Protein AF-A0A432HET8-F1 (afdb_monomer)

Radius of gyration: 24.78 Å; Cα contacts (8 Å, |Δi|>4): 880; chains: 1; bounding box: 60×50×88 Å

Sequence (506 aa):
MDSTLPLISTPVETVWIDPEVADHPLAIAVRKRFPPGKIRLGIPPAPIGNTLSETIHSLKRRLFVTRHRGHLVKPCPGSRGRICCGYWVINAMVHCPMDCHYCILQTYLSVPALTLYVNEDQIREEIMERLASRPDHIFRFGTGELTDSLVHNAITGFSGRMVPFFAETKNGILELKTKTAAIAPLKGLDPKGHTVISWSINPPALIRAVEPGTASLEQRLRAARDCQDMGYWIGLHFDPVIWFEGWEKAYFQVVERLSQTLDPTRILWISVAGLRYTPPQKDLIRGRFPDTPLFLGEFFRDADGKFRYLQTMRISMYQKLLRWLREWSSDLFIYYCMENRRVWEKTFPNPPGPTHRETRVNWTRNSMKTSGDTSGAGNKGTFRRTVTRWDMGLLIFLAFLTVGSLYSFRLLRPGANDVWISVNGRTLGFYSLKEEKTIRVKGPIGTTVIRIHNGQAAITEAPCAHKFCQKMGPIPAHGNVMICIPNRIVVEIKNRKGRETDAITR

Foldseek 3Di:
DDPPPPFQPAEAQAEEEEPVCCVPPQNVLLCVVDDPVRYDYHADDQQDDPALQSQLLSQLNYEYEEADQADQWAFDLFFPQFQAPREIAGPQWADESWFFLLDQSSQFDLGSHTYGHSVVVRSLVVVVVVCVVCVPAAYEYEHPPGYQQQSCCVSRVVCVPVQVSQLPRNRAAYEGEHQALNCVSVPPGDNVARYEYEYEDFFQVLCVQGTGSGDGNVSVLVSQLVVVVVVHAYEYEPVAQADDVPSLVRVLVRLVVNLVRDDLLRHLAYEYEHRKAAPVSVVSSCSNPVPHPRPVADWDQDPSRIIGHDLVVLLVVLLSNVVSNVVSPVPHHYYYGSDHPVSQVSRDVDGDDSDRVSSVCSSCVSSCVVPDDDDDDDDDDDDDDDQDPVNVVVVVVVVVVVVVVVVVVVVDDDQWFWKFKDESSHTPDIHTLVDFDWDWDAFPQGIWIWTRDPQWIAGCDDNDPPCSSRVSDTDHQGAGWRDPPVRRMIIGTGGPPPDPPPDDDD

pLDDT: mean 80.78, std 19.63, range [23.61, 98.75]

Solvent-accessible surface area (backbone atoms only — not comparable to full-atom values): 28592 Å² total; per-residue (Å²): 141,80,95,75,75,68,69,62,74,43,64,75,62,36,38,24,31,24,71,93,37,52,86,36,71,65,45,44,54,42,54,72,75,47,62,72,92,32,57,42,82,37,78,75,61,78,52,79,46,99,43,74,49,48,20,54,54,54,16,36,24,25,38,34,40,37,74,70,74,64,87,42,61,42,71,57,79,75,44,74,86,34,50,68,90,70,46,28,32,39,57,52,39,34,53,59,56,51,59,40,58,80,49,64,64,78,72,72,59,87,70,53,32,28,32,40,41,68,54,57,67,59,42,53,51,52,48,50,56,56,46,65,75,40,69,93,46,79,44,46,34,27,30,50,83,50,21,48,44,41,80,53,27,90,68,68,46,51,59,67,54,48,39,55,56,27,38,74,42,94,36,42,32,40,36,42,30,28,52,47,53,54,54,70,75,56,65,92,55,66,28,79,75,19,34,28,48,25,38,58,51,64,36,63,71,54,40,69,71,41,32,44,48,50,46,52,54,69,46,37,51,51,43,50,37,54,36,47,76,58,57,32,33,31,31,42,26,30,66,53,43,71,73,56,94,66,38,66,64,43,50,49,53,46,51,54,51,46,59,77,64,45,65,67,93,48,40,69,35,34,39,40,23,65,47,64,44,44,70,73,47,54,58,51,34,45,74,60,39,75,86,54,71,86,72,78,54,67,68,44,75,43,98,68,63,33,32,27,56,47,67,69,58,50,32,54,54,49,39,51,52,50,47,57,50,37,72,70,37,77,82,59,45,71,47,59,56,64,35,45,64,69,51,44,56,73,47,31,98,74,52,79,68,96,56,84,56,65,67,50,53,57,50,53,61,55,60,39,72,77,51,86,82,86,87,86,89,82,89,82,86,86,84,86,79,85,82,49,80,64,54,54,53,51,50,52,52,50,48,50,51,49,51,50,47,52,51,52,56,63,75,64,68,80,89,51,37,26,39,36,34,24,46,80,62,43,77,74,49,74,42,57,28,88,45,76,44,79,45,81,43,78,34,91,65,40,57,29,33,36,39,26,49,95,46,20,42,24,37,77,43,54,59,56,92,80,42,58,42,38,76,68,44,66,41,56,64,65,75,40,68,48,58,37,71,86,34,39,33,39,39,34,32,42,61,67,88,81,76,87,87,84,73,87,74,133

Secondary structure (DSSP, 8-state):
-----TT-SS---EEEE-GGGTTSHHHHHHHHTS-GGGEEESPPP----SSHHHHHHHHHTEEEEE---S-SEEE----TTSB----EEE-SEE--SS--TT-THHHH---SSEEEE--HHHHHHHHHHHHHT-TTSPEEEESTTTS-TTTTHHHH-HHHHHHHHHHT-SSEEEEEEESS---GGGTT---TT-EEEEEE---HHHHHHH-TTS--HHHHHHHHHHHHHTT-EEEEEEEEE---TTHHHHHHHHHHHHHHHS-GGGEEEEEEEE-EE-HHHHHHHHHH-TT-GGGSS-EEE-TTS-EEE-HHHHHHHHHHHHHHHHHH-TT--EEETTB-HHHHHHH-SS---SSSHHHHHHHHHHHGGGS-------------PPPPHHHHHHHHHHHHHHHHHHHHHHHT----EEEEEEETTEEEEEEETTS-EEEEEEETTEEEEEEEETTEEEEEE-SSTT-HHHHT-PEESSS-EEEETTTTEEEEEEESTTSSS-----

Structure (mmCIF, N/CA/C/O backbone):
data_AF-A0A432HET8-F1
#
_entry.id   AF-A0A432HET8-F1
#
loop_
_atom_site.group_PDB
_atom_site.id
_atom_site.type_symbol
_atom_site.label_atom_id
_atom_site.label_alt_id
_atom_site.label_comp_id
_atom_site.label_asym_id
_atom_site.label_entity_id
_atom_site.label_seq_id
_atom_site.pdbx_PDB_ins_code
_atom_site.Cartn_x
_atom_site.Cartn_y
_atom_site.Cartn_z
_atom_site.occupancy
_atom_site.B_iso_or_equiv
_atom_site.auth_seq_id
_atom_site.auth_comp_id
_atom_site.auth_asym_id
_atom_site.auth_atom_id
_atom_site.pdbx_PDB_model_num
ATOM 1 N N . MET A 1 1 ? -7.876 -8.637 -28.985 1.00 31.28 1 MET A N 1
ATOM 2 C CA . MET A 1 1 ? -8.224 -7.366 -28.322 1.00 31.28 1 MET A CA 1
ATOM 3 C C . MET A 1 1 ? -9.347 -7.684 -27.361 1.00 31.28 1 MET A C 1
ATOM 5 O O . MET A 1 1 ? -10.427 -7.991 -27.831 1.00 31.28 1 MET A O 1
ATOM 9 N N . ASP A 1 2 ? -9.073 -7.698 -26.061 1.00 23.61 2 ASP A N 1
ATOM 10 C CA . ASP A 1 2 ? -10.119 -7.713 -25.038 1.00 23.61 2 ASP A CA 1
ATOM 11 C C . ASP A 1 2 ? -9.772 -6.589 -24.057 1.00 23.61 2 ASP A C 1
ATOM 13 O O . ASP A 1 2 ? -8.712 -6.580 -23.426 1.00 23.61 2 ASP A O 1
ATOM 17 N N . SER A 1 3 ? -10.585 -5.539 -24.089 1.00 27.33 3 SER A N 1
ATOM 18 C CA . SER A 1 3 ? -10.377 -4.225 -23.476 1.00 27.33 3 SER A CA 1
ATOM 19 C C . SER A 1 3 ? -10.792 -4.196 -22.001 1.00 27.33 3 SER A C 1
ATOM 21 O O . SER A 1 3 ? -11.304 -3.195 -21.507 1.00 27.33 3 SER A O 1
ATOM 23 N N . THR A 1 4 ? -10.578 -5.295 -21.284 1.00 32.62 4 THR A N 1
ATOM 24 C CA . THR A 1 4 ? -11.134 -5.551 -19.948 1.00 32.62 4 THR A CA 1
ATOM 25 C C . THR A 1 4 ? -10.057 -5.649 -18.864 1.00 32.62 4 THR A C 1
ATOM 27 O O . THR A 1 4 ? -10.196 -6.402 -17.908 1.00 32.62 4 THR A O 1
ATOM 30 N N . LEU A 1 5 ? -8.989 -4.845 -18.954 1.00 39.28 5 LEU A N 1
ATOM 31 C CA . LEU A 1 5 ? -8.204 -4.468 -17.770 1.00 39.28 5 LEU A CA 1
ATOM 32 C C . LEU A 1 5 ? -8.953 -3.320 -17.081 1.00 39.28 5 LEU A C 1
ATOM 34 O O . LEU A 1 5 ? -8.808 -2.171 -17.509 1.00 39.28 5 LEU A O 1
ATOM 38 N N . PRO A 1 6 ? -9.781 -3.570 -16.052 1.00 38.00 6 PRO A N 1
ATOM 39 C CA . PRO A 1 6 ? -10.518 -2.494 -15.432 1.00 38.00 6 PRO A CA 1
ATOM 40 C C . PRO A 1 6 ? -9.523 -1.677 -14.598 1.00 38.00 6 PRO A C 1
ATOM 42 O O . PRO A 1 6 ? -8.835 -2.214 -13.732 1.00 38.00 6 PRO A O 1
ATOM 45 N N . LEU A 1 7 ? -9.495 -0.362 -14.829 1.00 47.12 7 LEU A N 1
ATOM 46 C CA . LEU A 1 7 ? -9.040 0.647 -13.860 1.00 47.12 7 LEU A CA 1
ATOM 47 C C . LEU A 1 7 ? -7.524 0.840 -13.661 1.00 47.12 7 LEU A C 1
ATOM 49 O O . LEU A 1 7 ? -7.120 1.320 -12.603 1.00 47.12 7 LEU A O 1
ATOM 53 N N . ILE A 1 8 ? -6.675 0.569 -14.656 1.00 50.44 8 ILE A N 1
ATOM 54 C CA . ILE A 1 8 ? -5.343 1.201 -14.686 1.00 50.44 8 ILE A CA 1
ATOM 55 C C . ILE A 1 8 ? -5.431 2.402 -15.627 1.00 50.44 8 ILE A C 1
ATOM 57 O O . ILE A 1 8 ? -5.470 2.234 -16.841 1.00 50.44 8 ILE A O 1
ATOM 61 N N . SER A 1 9 ? -5.457 3.622 -15.083 1.00 51.59 9 SER A N 1
ATOM 62 C CA . SER A 1 9 ? -5.524 4.857 -15.889 1.00 51.59 9 SER A CA 1
ATOM 63 C C . SER A 1 9 ? -4.320 5.064 -16.812 1.00 51.59 9 SER A C 1
ATOM 65 O O . SER A 1 9 ? -4.369 5.882 -17.726 1.00 51.59 9 SER A O 1
ATOM 67 N N . THR A 1 10 ? -3.227 4.348 -16.551 1.00 63.56 10 THR A N 1
ATOM 68 C CA . THR A 1 10 ? -1.943 4.522 -17.225 1.00 63.56 10 THR A CA 1
ATOM 69 C C . THR A 1 10 ? -1.460 3.163 -17.742 1.00 63.56 10 THR A C 1
ATOM 71 O O . THR A 1 10 ? -0.850 2.405 -16.982 1.00 63.56 10 THR A O 1
ATOM 74 N N . PRO A 1 11 ? -1.761 2.798 -19.002 1.00 76.44 11 PRO A N 1
ATOM 75 C CA . PRO A 1 11 ? -1.350 1.513 -19.551 1.00 76.44 11 PRO A CA 1
ATOM 76 C C . PRO A 1 11 ? 0.174 1.437 -19.685 1.00 76.44 11 PRO A C 1
ATOM 78 O O . PRO A 1 11 ? 0.847 2.433 -19.947 1.00 76.44 11 PRO A O 1
ATOM 81 N N . VAL A 1 12 ? 0.719 0.228 -19.551 1.00 87.38 12 VAL A N 1
ATOM 82 C CA . VAL A 1 12 ? 2.134 -0.027 -19.843 1.00 87.38 12 VAL A CA 1
ATOM 83 C C . VAL A 1 12 ? 2.350 0.035 -21.362 1.00 87.38 12 VAL A C 1
ATOM 85 O O . VAL A 1 12 ? 1.732 -0.695 -22.150 1.00 87.38 12 VAL A O 1
ATOM 88 N N . GLU A 1 13 ? 3.236 0.930 -21.784 1.00 89.12 13 GLU A N 1
ATOM 89 C CA . GLU A 1 13 ? 3.574 1.185 -23.186 1.00 89.12 13 GLU A CA 1
ATOM 90 C C . GLU A 1 13 ? 4.824 0.434 -23.619 1.00 89.12 13 GLU A C 1
ATOM 92 O O . GLU A 1 13 ? 4.882 -0.060 -24.742 1.00 89.12 13 GLU A O 1
ATOM 97 N N . THR A 1 14 ? 5.804 0.321 -22.726 1.00 91.81 14 THR A N 1
ATOM 98 C CA . THR A 1 14 ? 7.059 -0.389 -22.983 1.00 91.81 14 THR A CA 1
ATOM 99 C C . THR A 1 14 ? 7.408 -1.311 -21.828 1.00 91.81 14 THR A C 1
ATOM 101 O O . THR A 1 14 ? 7.309 -0.935 -20.659 1.00 91.81 14 THR A O 1
ATOM 104 N N . VAL A 1 15 ? 7.851 -2.517 -22.168 1.00 94.31 15 VAL A N 1
ATOM 105 C CA . VAL A 1 15 ? 8.330 -3.523 -21.221 1.00 94.31 15 VAL A CA 1
ATOM 106 C C . VAL A 1 15 ? 9.805 -3.765 -21.486 1.00 94.31 15 VAL A C 1
ATOM 108 O O . VAL A 1 15 ? 10.179 -4.256 -22.547 1.00 94.31 15 VAL A O 1
ATOM 111 N N . TRP A 1 16 ? 10.628 -3.428 -20.509 1.00 94.69 16 TRP A N 1
ATOM 112 C CA . TRP A 1 16 ? 12.050 -3.706 -20.471 1.00 94.69 16 TRP A CA 1
ATOM 113 C C . TRP A 1 16 ? 12.280 -5.008 -19.715 1.00 94.69 16 TRP A C 1
ATOM 115 O O . TRP A 1 16 ? 11.766 -5.183 -18.610 1.00 94.69 16 TRP A O 1
ATOM 125 N N . ILE A 1 17 ? 13.033 -5.926 -20.306 1.00 96.31 17 ILE A N 1
ATOM 126 C CA . ILE A 1 17 ? 13.409 -7.192 -19.680 1.00 96.31 17 ILE A CA 1
ATOM 127 C C . ILE A 1 17 ? 14.925 -7.196 -19.528 1.00 96.31 17 ILE A C 1
ATOM 129 O O . ILE A 1 17 ? 15.656 -7.089 -20.516 1.00 96.31 17 ILE A O 1
ATOM 133 N N . ASP A 1 18 ? 15.384 -7.312 -18.285 1.00 95.25 18 ASP A N 1
ATOM 134 C CA . ASP A 1 18 ? 16.795 -7.482 -17.967 1.00 95.25 18 ASP A CA 1
ATOM 135 C C . ASP A 1 18 ? 17.315 -8.778 -18.619 1.00 95.25 18 ASP A C 1
ATOM 137 O O . ASP A 1 18 ? 16.725 -9.842 -18.394 1.00 95.25 18 ASP A O 1
ATOM 141 N N . PRO A 1 19 ? 18.395 -8.723 -19.422 1.00 93.50 19 PRO A N 1
ATOM 142 C CA . PRO A 1 19 ? 18.968 -9.910 -20.047 1.00 93.50 19 PRO A CA 1
ATOM 143 C C . PRO A 1 19 ? 19.279 -11.039 -19.054 1.00 93.50 19 PRO A C 1
ATOM 145 O O . PRO A 1 19 ? 19.130 -12.201 -19.412 1.00 93.50 19 PRO A O 1
ATOM 148 N N . GLU A 1 20 ? 19.627 -10.725 -17.797 1.00 94.75 20 GLU A N 1
ATOM 149 C CA . GLU A 1 20 ? 19.912 -11.737 -16.763 1.00 94.75 20 GLU A CA 1
ATOM 150 C C . GLU A 1 20 ? 18.690 -12.589 -16.377 1.00 94.75 20 GLU A C 1
ATOM 152 O O . GLU A 1 20 ? 18.841 -13.643 -15.759 1.00 94.75 20 GLU A O 1
ATOM 157 N N . VAL A 1 21 ? 17.473 -12.135 -16.692 1.00 96.19 21 VAL A N 1
ATOM 158 C CA . VAL A 1 21 ? 16.226 -12.836 -16.347 1.00 96.19 21 VAL A CA 1
ATOM 159 C C . VAL A 1 21 ? 15.366 -13.143 -17.566 1.00 96.19 21 VAL A C 1
ATOM 161 O O . VAL A 1 21 ? 14.221 -13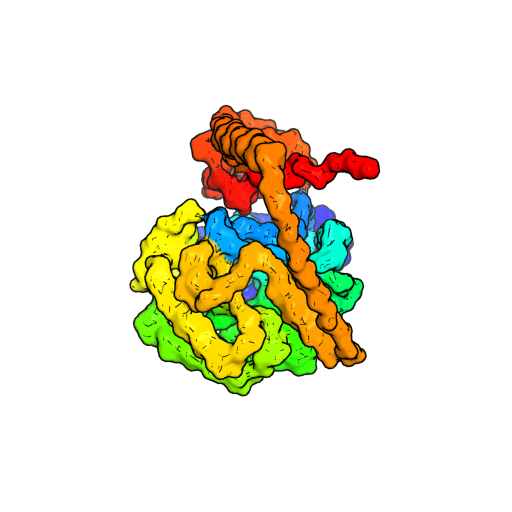.553 -17.393 1.00 96.19 21 VAL A O 1
ATOM 164 N N . ALA A 1 22 ? 15.881 -12.960 -18.785 1.00 94.75 22 ALA A N 1
ATOM 165 C CA . ALA A 1 22 ? 15.103 -13.110 -20.015 1.00 94.75 22 ALA A CA 1
ATOM 166 C C . ALA A 1 22 ? 14.447 -14.497 -20.150 1.00 94.75 22 ALA A C 1
ATOM 168 O O . ALA A 1 22 ? 13.299 -14.589 -20.592 1.00 94.75 22 ALA A O 1
ATOM 169 N N . ASP A 1 23 ? 15.140 -15.539 -19.686 1.00 95.69 23 ASP A N 1
ATOM 170 C CA . ASP A 1 23 ? 14.670 -16.929 -19.708 1.00 95.69 23 ASP A CA 1
ATOM 171 C C . ASP A 1 23 ? 13.918 -17.340 -18.432 1.00 95.69 23 ASP A C 1
ATOM 173 O O . ASP A 1 23 ? 13.452 -18.472 -18.304 1.00 95.69 23 ASP A O 1
ATOM 177 N N . HIS A 1 24 ? 13.756 -16.429 -17.467 1.00 96.06 24 HIS A N 1
ATOM 178 C CA . HIS A 1 24 ? 13.015 -16.723 -16.247 1.00 96.06 24 HIS A CA 1
ATOM 179 C C . HIS A 1 24 ? 11.525 -16.957 -16.563 1.00 96.06 24 HIS A C 1
ATOM 181 O O . HIS A 1 24 ? 10.930 -16.147 -17.284 1.00 96.06 24 HIS A O 1
ATOM 187 N N . PRO A 1 25 ? 10.855 -17.965 -15.965 1.00 93.00 25 PRO A N 1
ATOM 188 C CA . PRO A 1 25 ? 9.451 -18.273 -16.259 1.00 93.00 25 PRO A CA 1
ATOM 189 C C . PRO A 1 25 ? 8.511 -17.067 -16.135 1.00 93.00 25 PRO A C 1
ATOM 191 O O . PRO A 1 25 ? 7.674 -16.829 -17.008 1.00 93.00 25 PRO A O 1
ATOM 194 N N . LEU A 1 26 ? 8.688 -16.249 -15.089 1.00 91.25 26 LEU A N 1
ATOM 195 C CA . LEU A 1 26 ? 7.909 -15.019 -14.913 1.00 91.25 26 LEU A CA 1
ATOM 196 C C . LEU A 1 26 ? 8.176 -13.982 -16.018 1.00 91.25 26 LEU A C 1
ATOM 198 O O . LEU A 1 26 ? 7.231 -13.362 -16.501 1.00 91.25 26 LEU A O 1
ATOM 202 N N . ALA A 1 27 ? 9.427 -13.810 -16.455 1.00 94.56 27 ALA A N 1
ATOM 203 C CA . ALA A 1 27 ? 9.762 -12.879 -17.531 1.00 94.56 27 ALA A CA 1
ATOM 204 C C . ALA A 1 27 ? 9.174 -13.342 -18.871 1.00 94.56 27 ALA A C 1
ATOM 206 O O . ALA A 1 27 ? 8.583 -12.540 -19.593 1.00 94.56 27 ALA A O 1
ATOM 207 N N . ILE A 1 28 ? 9.233 -14.647 -19.157 1.00 93.69 28 ILE A N 1
ATOM 208 C CA . ILE A 1 28 ? 8.591 -15.258 -20.327 1.00 93.69 28 ILE A CA 1
ATOM 209 C C . ILE A 1 28 ? 7.071 -15.047 -20.279 1.00 93.69 28 ILE A C 1
ATOM 211 O O . ILE A 1 28 ? 6.471 -14.660 -21.284 1.00 93.69 28 ILE A O 1
ATOM 215 N N . ALA A 1 29 ? 6.440 -15.271 -19.123 1.00 90.88 29 ALA A N 1
ATOM 216 C CA . ALA A 1 29 ? 5.004 -15.075 -18.946 1.00 90.88 29 ALA A CA 1
ATOM 217 C C . ALA A 1 29 ? 4.596 -13.610 -19.160 1.00 90.88 29 ALA A C 1
ATOM 219 O O . ALA A 1 29 ? 3.615 -13.343 -19.850 1.00 90.88 29 ALA A O 1
ATOM 220 N N . VAL A 1 30 ? 5.369 -12.656 -18.629 1.00 90.44 30 VAL A N 1
ATOM 221 C CA . VAL A 1 30 ? 5.151 -11.224 -18.874 1.00 90.44 30 VAL A CA 1
ATOM 222 C C . VAL A 1 30 ? 5.333 -10.901 -20.356 1.00 90.44 30 VAL A C 1
ATOM 224 O O . VAL A 1 30 ? 4.453 -10.274 -20.935 1.00 90.44 30 VAL A O 1
ATOM 227 N N . ARG A 1 31 ? 6.398 -11.384 -21.008 1.00 91.62 31 ARG A N 1
ATOM 228 C CA . ARG A 1 31 ? 6.647 -11.165 -22.443 1.00 91.62 31 ARG A CA 1
ATOM 229 C C . ARG A 1 31 ? 5.465 -11.602 -23.310 1.00 91.62 31 ARG A C 1
ATOM 231 O O . ARG A 1 31 ? 5.094 -10.880 -24.225 1.00 91.62 31 ARG A O 1
ATOM 238 N N . LYS A 1 32 ? 4.843 -12.744 -22.998 1.00 90.88 32 LYS A N 1
ATOM 239 C CA . LYS A 1 32 ? 3.671 -13.269 -23.726 1.00 90.88 32 LYS A CA 1
ATOM 240 C C . LYS A 1 32 ? 2.408 -12.407 -23.576 1.00 90.88 32 LYS A C 1
ATOM 242 O O . LYS A 1 32 ? 1.519 -12.508 -24.413 1.00 90.88 32 LYS A O 1
ATOM 247 N N . ARG A 1 33 ? 2.312 -11.566 -22.537 1.00 89.00 33 ARG A N 1
ATOM 248 C CA . ARG A 1 33 ? 1.153 -10.685 -22.288 1.00 89.00 33 ARG A CA 1
ATOM 249 C C . ARG A 1 33 ? 1.195 -9.371 -23.066 1.00 89.00 33 ARG A C 1
ATOM 251 O O . ARG A 1 33 ? 0.197 -8.656 -23.087 1.00 89.00 33 ARG A O 1
ATOM 258 N N . PHE A 1 34 ? 2.325 -9.032 -23.684 1.00 89.94 34 PHE A N 1
ATOM 259 C CA . PHE A 1 34 ? 2.493 -7.776 -24.408 1.00 89.94 34 PHE A CA 1
ATOM 260 C C . PHE A 1 34 ? 2.832 -8.025 -25.884 1.00 89.94 34 PHE A C 1
ATOM 262 O O . PHE A 1 34 ? 3.546 -8.977 -26.197 1.00 89.94 34 PHE A O 1
ATOM 269 N N . PRO A 1 35 ? 2.368 -7.159 -26.807 1.00 91.06 35 PRO A N 1
ATOM 270 C CA . PRO A 1 35 ? 2.774 -7.216 -28.207 1.00 91.06 35 PRO A CA 1
ATOM 271 C C . PRO A 1 35 ? 4.304 -7.164 -28.356 1.00 91.06 35 PRO A C 1
ATOM 273 O O . PRO A 1 35 ? 4.932 -6.355 -27.662 1.00 91.06 35 PRO A O 1
ATOM 276 N N . PRO A 1 36 ? 4.910 -7.917 -29.297 1.00 90.12 36 PRO A N 1
ATOM 277 C CA . PRO A 1 36 ? 6.361 -7.916 -29.508 1.00 90.12 36 PRO A CA 1
ATOM 278 C C . PRO A 1 36 ? 6.958 -6.510 -29.673 1.00 90.12 36 PRO A C 1
ATOM 280 O O . PRO A 1 36 ? 7.996 -6.206 -29.091 1.00 90.12 36 PRO A O 1
ATOM 283 N N . GLY A 1 37 ? 6.249 -5.605 -30.361 1.00 92.19 37 GLY A N 1
ATOM 284 C CA . GLY A 1 37 ? 6.673 -4.213 -30.564 1.00 92.19 37 GLY A CA 1
ATOM 285 C C . GLY A 1 37 ? 6.801 -3.369 -29.287 1.00 92.19 37 GLY A C 1
ATOM 286 O O . GLY A 1 37 ? 7.457 -2.326 -29.317 1.00 92.19 37 GLY A O 1
ATOM 287 N N . LYS A 1 38 ? 6.238 -3.810 -28.153 1.00 93.69 38 LYS A N 1
ATOM 288 C CA . LYS A 1 38 ? 6.367 -3.150 -26.840 1.00 93.69 38 LYS A CA 1
ATOM 289 C C . LYS A 1 38 ? 7.518 -3.695 -25.990 1.00 93.69 38 LYS A C 1
ATOM 291 O O . LYS A 1 38 ? 7.837 -3.098 -24.963 1.00 93.69 38 LYS A O 1
ATOM 296 N N . ILE A 1 39 ? 8.137 -4.805 -26.387 1.00 95.44 39 ILE A N 1
ATOM 297 C CA . ILE A 1 39 ? 9.211 -5.450 -25.626 1.00 95.44 39 ILE A CA 1
ATOM 298 C C . ILE A 1 39 ? 10.564 -4.844 -26.008 1.00 95.44 39 ILE A C 1
ATOM 300 O O . ILE A 1 39 ? 10.847 -4.597 -27.182 1.00 95.44 39 ILE A O 1
ATOM 304 N N . ARG A 1 40 ? 11.412 -4.596 -25.014 1.00 95.56 40 ARG A N 1
ATOM 305 C CA . ARG A 1 40 ? 12.810 -4.181 -25.157 1.00 95.56 40 ARG A CA 1
ATOM 306 C C . ARG A 1 40 ? 13.666 -5.057 -24.246 1.00 95.56 40 ARG A C 1
ATOM 308 O O . ARG A 1 40 ? 13.308 -5.277 -23.092 1.00 95.56 40 ARG A O 1
ATOM 315 N N . LEU A 1 41 ? 14.787 -5.558 -24.753 1.00 95.06 41 LEU A N 1
ATOM 316 C CA . LEU A 1 41 ? 15.801 -6.216 -23.927 1.00 95.06 41 LEU A CA 1
ATOM 317 C C . LEU A 1 41 ? 16.796 -5.165 -23.437 1.00 95.06 41 LEU A C 1
ATOM 319 O O . LEU A 1 41 ? 17.246 -4.330 -24.219 1.00 95.06 41 LEU A O 1
ATOM 323 N N . GLY A 1 42 ? 17.125 -5.200 -22.148 1.00 90.19 42 GLY A N 1
ATOM 324 C CA . GLY A 1 42 ? 18.048 -4.260 -21.517 1.00 90.19 42 GLY A CA 1
ATOM 325 C C . GLY A 1 42 ? 17.454 -3.539 -20.310 1.00 90.19 42 GLY A C 1
ATOM 326 O O . GLY A 1 42 ? 16.385 -3.877 -19.802 1.00 90.19 42 GLY A O 1
ATOM 327 N N . ILE A 1 43 ? 18.176 -2.519 -19.851 1.00 85.56 43 ILE A N 1
ATOM 328 C CA . ILE A 1 43 ? 17.789 -1.680 -18.714 1.00 85.56 43 ILE A CA 1
ATOM 329 C C . ILE A 1 43 ? 17.041 -0.451 -19.251 1.00 85.56 43 ILE A C 1
ATOM 331 O O . ILE A 1 43 ? 17.534 0.172 -20.196 1.00 85.56 43 ILE A O 1
ATOM 335 N N . PRO A 1 44 ? 15.889 -0.065 -18.666 1.00 84.31 44 PRO A N 1
ATOM 336 C CA . PRO A 1 44 ? 15.163 1.123 -19.093 1.00 84.31 44 PRO A CA 1
ATOM 337 C C . PRO A 1 44 ? 16.055 2.367 -18.997 1.00 84.31 44 PRO A C 1
ATOM 339 O O . PRO A 1 44 ? 16.702 2.582 -17.965 1.00 84.31 44 PRO A O 1
ATOM 342 N N . PRO A 1 45 ? 16.075 3.218 -20.036 1.00 78.94 45 PRO A N 1
ATOM 343 C CA . PRO A 1 45 ? 16.798 4.471 -19.974 1.00 78.94 45 PRO A CA 1
ATOM 344 C C . PRO A 1 45 ? 16.154 5.391 -18.937 1.00 78.94 45 PRO A C 1
ATOM 346 O O . PRO A 1 45 ? 14.998 5.216 -18.531 1.00 78.94 45 PRO A O 1
ATOM 349 N N . ALA A 1 46 ? 16.905 6.425 -18.568 1.00 70.12 46 ALA A N 1
ATOM 350 C CA . ALA A 1 46 ? 16.388 7.566 -17.833 1.00 70.12 46 ALA A CA 1
ATOM 351 C C . ALA A 1 46 ? 15.018 8.019 -18.376 1.00 70.12 46 ALA A C 1
ATOM 353 O O . ALA A 1 46 ? 14.824 8.032 -19.599 1.00 70.12 46 ALA A O 1
ATOM 354 N N . PRO A 1 47 ? 14.056 8.407 -17.524 1.00 68.62 47 PRO A N 1
ATOM 355 C CA . PRO A 1 47 ? 12.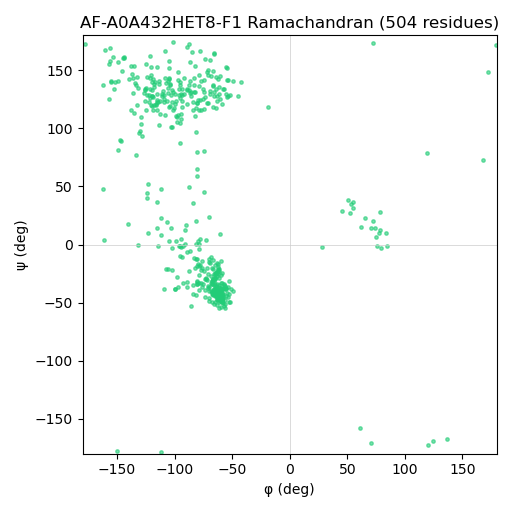898 9.117 -18.019 1.00 68.62 47 PRO A CA 1
ATOM 356 C C . PRO A 1 47 ? 13.385 10.503 -18.458 1.00 68.62 47 PRO A C 1
ATOM 358 O O . PRO A 1 47 ? 14.148 11.159 -17.747 1.00 68.62 47 PRO A O 1
ATOM 361 N N . ILE A 1 48 ? 12.988 10.911 -19.657 1.00 63.34 48 ILE A N 1
ATOM 362 C CA . ILE A 1 48 ? 13.277 12.232 -20.210 1.00 63.34 48 ILE A CA 1
ATOM 363 C C . ILE A 1 48 ? 11.923 12.922 -20.331 1.00 63.34 48 ILE A C 1
ATOM 365 O O . ILE A 1 48 ? 11.013 12.376 -20.955 1.00 63.34 48 ILE A O 1
ATOM 369 N N . GLY A 1 49 ? 11.787 14.074 -19.687 1.00 63.38 49 GLY A N 1
ATOM 370 C CA . GLY A 1 49 ? 10.642 14.966 -19.806 1.00 63.38 49 GLY A CA 1
ATOM 371 C C . GLY A 1 49 ? 11.126 16.405 -19.687 1.00 63.38 49 GLY A C 1
ATOM 372 O O . GLY A 1 49 ? 12.115 16.665 -18.999 1.00 63.38 49 GLY A O 1
ATOM 373 N N . ASN A 1 50 ? 10.440 17.328 -20.355 1.00 69.06 50 ASN A N 1
ATOM 374 C CA . ASN A 1 50 ? 10.724 18.760 -20.261 1.00 69.06 50 ASN A CA 1
ATOM 375 C C . ASN A 1 50 ? 10.313 19.303 -18.887 1.00 69.06 50 ASN A C 1
ATOM 377 O O . ASN A 1 50 ? 10.877 20.278 -18.398 1.00 69.06 50 ASN A O 1
ATOM 381 N N . THR A 1 51 ? 9.356 18.634 -18.238 1.00 74.50 51 THR A N 1
ATOM 382 C CA . THR A 1 51 ? 8.923 18.922 -16.869 1.00 74.50 51 THR A CA 1
ATOM 383 C C . THR A 1 51 ? 9.091 17.713 -15.942 1.00 74.50 51 THR A C 1
ATOM 385 O O . THR A 1 51 ? 9.201 16.555 -16.367 1.00 74.50 51 THR A O 1
ATOM 388 N N . LEU A 1 52 ? 9.070 17.970 -14.630 1.00 73.81 52 LEU A N 1
ATOM 389 C CA . LEU A 1 52 ? 9.065 16.920 -13.605 1.00 73.81 52 LEU A CA 1
ATOM 390 C C . LEU A 1 52 ? 7.838 16.002 -13.738 1.00 73.81 52 LEU A C 1
ATOM 392 O O . LEU A 1 52 ? 7.950 14.784 -13.587 1.00 73.81 52 LEU A O 1
ATOM 396 N N . SER A 1 53 ? 6.676 16.577 -14.062 1.00 78.88 53 SER A N 1
ATOM 397 C CA . SER A 1 53 ? 5.439 15.827 -14.293 1.00 78.88 53 SER A CA 1
ATOM 398 C C . SER A 1 53 ? 5.551 14.883 -15.481 1.00 78.88 53 SER A C 1
ATOM 400 O O . SER A 1 53 ? 5.233 13.705 -15.333 1.00 78.88 53 SER A O 1
ATOM 402 N N . GLU A 1 54 ? 6.064 15.354 -16.618 1.00 78.31 54 GLU A N 1
ATOM 403 C CA . GLU A 1 54 ? 6.294 14.514 -17.801 1.00 78.31 54 GLU A CA 1
ATOM 404 C C . GLU A 1 54 ? 7.275 13.377 -17.509 1.00 78.31 54 GLU A C 1
ATOM 406 O O . GLU A 1 54 ? 7.031 12.227 -17.875 1.00 78.31 54 GLU A O 1
ATOM 411 N N . THR A 1 55 ? 8.354 13.682 -16.785 1.00 79.38 55 THR A N 1
ATOM 412 C CA . THR A 1 55 ? 9.370 12.700 -16.388 1.00 79.38 55 THR A CA 1
ATOM 413 C C . THR A 1 55 ? 8.748 11.572 -15.556 1.00 79.38 55 THR A C 1
ATOM 415 O O . THR A 1 55 ? 8.938 10.390 -15.856 1.00 79.38 55 THR A O 1
ATOM 418 N N . ILE A 1 56 ? 7.957 11.916 -14.535 1.00 80.00 56 ILE A N 1
ATOM 419 C CA . ILE A 1 56 ? 7.303 10.930 -13.660 1.00 80.00 56 ILE A CA 1
ATOM 420 C C . ILE A 1 56 ? 6.189 10.176 -14.393 1.00 80.00 56 ILE A C 1
ATOM 422 O O . ILE A 1 56 ? 6.021 8.974 -14.189 1.00 80.00 56 ILE A O 1
ATOM 426 N N . HIS A 1 57 ? 5.442 10.842 -15.270 1.00 82.62 57 HIS A N 1
ATOM 427 C CA . HIS A 1 57 ? 4.399 10.197 -16.067 1.00 82.62 57 HIS A CA 1
ATOM 428 C C . HIS A 1 57 ? 4.977 9.166 -17.044 1.00 82.62 57 HIS A C 1
ATOM 430 O O . HIS A 1 57 ? 4.469 8.051 -17.152 1.00 82.62 57 HIS A O 1
ATOM 436 N N . SER A 1 58 ? 6.096 9.499 -17.694 1.00 82.75 58 SER A N 1
ATOM 437 C CA . SER A 1 58 ? 6.833 8.605 -18.595 1.00 82.75 58 SER A CA 1
ATOM 438 C C . SER A 1 58 ? 7.335 7.348 -17.877 1.00 82.75 58 SER A C 1
ATOM 440 O O . SER A 1 58 ? 7.199 6.236 -18.388 1.00 82.75 58 SER A O 1
ATOM 442 N N . LEU A 1 59 ? 7.842 7.498 -16.648 1.00 84.25 59 LEU A N 1
ATOM 443 C CA . LEU A 1 59 ? 8.259 6.387 -15.785 1.00 84.25 59 LEU A CA 1
ATOM 444 C C . LEU A 1 59 ? 7.111 5.404 -15.513 1.00 84.25 59 LEU A C 1
ATOM 446 O O . LEU A 1 59 ? 7.302 4.189 -15.571 1.00 84.25 59 LEU A O 1
ATOM 450 N N . LYS A 1 60 ? 5.905 5.921 -15.254 1.00 85.75 60 LYS A N 1
ATOM 451 C CA . LYS A 1 60 ? 4.713 5.119 -14.925 1.00 85.75 60 LYS A CA 1
ATOM 452 C C . LYS A 1 60 ? 4.161 4.304 -16.096 1.00 85.75 60 LYS A C 1
ATOM 454 O O . LYS A 1 60 ? 3.341 3.420 -15.873 1.00 85.75 60 LYS A O 1
ATOM 459 N N . ARG A 1 61 ? 4.613 4.574 -17.324 1.00 87.75 61 ARG A N 1
ATOM 460 C CA . ARG A 1 61 ? 4.236 3.849 -18.552 1.00 87.75 61 ARG A CA 1
ATOM 461 C C . ARG A 1 61 ? 5.234 2.756 -18.938 1.00 87.75 61 ARG A C 1
ATOM 463 O O . ARG A 1 61 ? 5.021 2.043 -19.918 1.00 87.75 61 ARG A O 1
ATOM 470 N N . ARG A 1 62 ? 6.314 2.599 -18.170 1.00 89.25 62 ARG A N 1
ATOM 471 C CA . ARG A 1 62 ? 7.378 1.620 -18.411 1.00 89.25 62 ARG A CA 1
ATOM 472 C C . ARG A 1 62 ? 7.329 0.539 -17.341 1.00 89.25 62 ARG A C 1
ATOM 474 O O . ARG A 1 62 ? 7.291 0.858 -16.156 1.00 89.25 62 ARG A O 1
ATOM 481 N N . LEU A 1 63 ? 7.377 -0.723 -17.754 1.00 92.31 63 LEU A N 1
ATOM 482 C CA . LEU A 1 63 ? 7.596 -1.866 -16.868 1.00 92.31 63 LEU A CA 1
ATOM 483 C C . LEU A 1 63 ? 9.022 -2.379 -17.059 1.00 92.31 63 LEU A C 1
ATOM 485 O O . LEU A 1 63 ? 9.455 -2.549 -18.190 1.00 92.31 63 LEU A O 1
ATOM 489 N N . PHE A 1 64 ? 9.732 -2.651 -15.975 1.00 93.50 64 PHE A N 1
ATOM 490 C CA . PHE A 1 64 ? 11.051 -3.257 -15.964 1.00 93.50 64 PHE A CA 1
ATOM 491 C C . PHE A 1 64 ? 11.009 -4.568 -15.189 1.00 93.50 64 PHE A C 1
ATOM 493 O O . PHE A 1 64 ? 10.679 -4.588 -14.007 1.00 93.50 64 PHE A O 1
ATOM 500 N N . VAL A 1 65 ? 11.326 -5.667 -15.863 1.00 95.12 65 VAL A N 1
ATOM 501 C CA . VAL A 1 65 ? 11.400 -7.003 -15.273 1.00 95.12 65 VAL A CA 1
ATOM 502 C C . VAL A 1 65 ? 12.864 -7.326 -15.017 1.00 95.12 65 VAL A C 1
ATOM 504 O O . VAL A 1 65 ? 13.656 -7.379 -15.955 1.00 95.12 65 VAL A O 1
ATOM 507 N N . THR A 1 66 ? 13.229 -7.525 -13.755 1.00 94.62 66 THR A N 1
ATOM 508 C CA . THR A 1 66 ? 14.623 -7.744 -13.340 1.00 94.62 66 THR A CA 1
ATOM 509 C C . THR A 1 66 ? 14.696 -8.626 -12.092 1.00 94.62 66 THR A C 1
ATOM 511 O O . THR A 1 66 ? 13.686 -9.115 -11.584 1.00 94.62 66 THR A O 1
ATOM 514 N N . ARG A 1 67 ? 15.907 -8.859 -11.591 1.00 92.00 67 ARG A N 1
ATOM 515 C CA . ARG A 1 67 ? 16.194 -9.589 -10.358 1.00 92.00 67 ARG A CA 1
ATOM 516 C C . ARG A 1 67 ? 16.541 -8.606 -9.243 1.00 92.00 67 ARG A C 1
ATOM 518 O O . ARG A 1 67 ? 17.437 -7.778 -9.396 1.00 92.00 67 ARG A O 1
ATOM 525 N N . HIS A 1 68 ? 15.885 -8.722 -8.090 1.00 89.88 68 HIS A N 1
ATOM 526 C CA . HIS A 1 68 ? 16.311 -7.978 -6.904 1.00 89.88 68 HIS A CA 1
ATOM 527 C C . HIS A 1 68 ? 17.576 -8.609 -6.320 1.00 89.88 68 HIS A C 1
ATOM 529 O O . HIS A 1 68 ? 17.709 -9.836 -6.286 1.00 89.88 68 HIS A O 1
ATOM 535 N N . ARG A 1 69 ? 18.499 -7.770 -5.839 1.00 81.62 69 ARG A N 1
ATOM 536 C CA . ARG A 1 69 ? 19.743 -8.196 -5.188 1.00 81.62 69 ARG A CA 1
ATOM 537 C C . ARG A 1 69 ? 19.693 -7.793 -3.714 1.00 81.62 69 ARG A C 1
ATOM 539 O O . ARG A 1 69 ? 19.878 -6.626 -3.385 1.00 81.62 69 ARG A O 1
ATOM 546 N N . GLY A 1 70 ? 19.418 -8.764 -2.844 1.00 86.25 70 GLY A N 1
ATOM 547 C CA . GLY A 1 70 ? 19.241 -8.587 -1.398 1.00 86.25 70 GLY A CA 1
ATOM 548 C C . GLY A 1 70 ? 17.854 -9.025 -0.925 1.00 86.25 70 GLY A C 1
ATOM 549 O O . GLY A 1 70 ? 17.077 -9.563 -1.715 1.00 86.25 70 GLY A O 1
ATOM 550 N N . HIS A 1 71 ? 17.54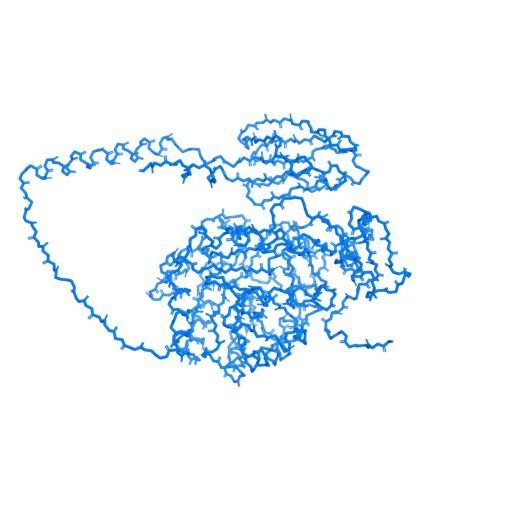7 -8.764 0.348 1.00 87.00 71 HIS A N 1
ATOM 551 C CA . HIS A 1 71 ? 16.279 -9.178 0.953 1.00 87.00 71 HIS A CA 1
ATOM 552 C C . HIS A 1 71 ? 15.073 -8.456 0.366 1.00 87.00 71 HIS A C 1
ATOM 554 O O . HIS A 1 71 ? 15.094 -7.231 0.198 1.00 87.00 71 HIS A O 1
ATOM 560 N N . LEU A 1 72 ? 14.018 -9.215 0.101 1.00 91.69 72 LEU A N 1
ATOM 561 C CA . LEU A 1 72 ? 12.750 -8.728 -0.433 1.00 91.69 72 LEU A CA 1
ATOM 562 C C . LEU A 1 72 ? 11.686 -8.613 0.654 1.00 91.69 72 LEU A C 1
ATOM 564 O O . LEU A 1 72 ? 10.748 -7.836 0.493 1.00 91.69 72 LEU A O 1
ATOM 568 N N . VAL A 1 73 ? 11.851 -9.337 1.758 1.00 94.94 73 VAL A N 1
ATOM 569 C CA . VAL A 1 73 ? 10.940 -9.350 2.897 1.00 94.94 73 VAL A CA 1
ATOM 570 C C . VAL A 1 73 ? 11.605 -8.630 4.064 1.00 94.94 73 VAL A C 1
ATOM 572 O O . VAL A 1 73 ? 12.610 -9.077 4.614 1.00 94.94 73 VAL A O 1
ATOM 575 N N . LYS A 1 74 ? 11.077 -7.460 4.430 1.00 91.62 74 LYS A N 1
ATOM 576 C CA . LYS A 1 74 ? 11.690 -6.579 5.439 1.00 91.62 74 LYS A CA 1
ATOM 577 C C . LYS A 1 74 ? 10.643 -6.035 6.412 1.00 91.62 74 LYS A C 1
ATOM 579 O O . LYS A 1 74 ? 9.485 -5.894 6.026 1.00 91.62 74 LYS A O 1
ATOM 584 N N . PRO A 1 75 ? 11.003 -5.687 7.659 1.00 88.62 75 PRO A N 1
ATOM 585 C CA . PRO A 1 75 ? 10.082 -4.957 8.521 1.00 88.62 75 PRO A CA 1
ATOM 586 C C . PRO A 1 75 ? 9.799 -3.575 7.921 1.00 88.62 75 PRO A C 1
ATOM 588 O O . PRO A 1 75 ? 10.702 -2.935 7.379 1.00 88.62 75 PRO A O 1
ATOM 591 N N . CYS A 1 76 ? 8.565 -3.092 8.062 1.00 86.56 76 CYS A N 1
ATOM 592 C CA . CYS A 1 76 ? 8.211 -1.731 7.677 1.00 86.56 76 CYS A CA 1
ATOM 593 C C . CYS A 1 76 ? 9.132 -0.731 8.404 1.00 86.56 76 CYS A C 1
ATOM 595 O O . CYS A 1 76 ? 9.253 -0.804 9.633 1.00 86.56 76 CYS A O 1
ATOM 597 N N . PRO A 1 77 ? 9.754 0.227 7.688 1.00 80.44 77 PRO A N 1
ATOM 598 C CA . PRO A 1 77 ? 10.725 1.162 8.253 1.00 80.44 77 PRO A CA 1
ATOM 599 C C . PRO A 1 77 ? 10.133 2.043 9.359 1.00 80.44 77 PRO A C 1
ATOM 601 O O . PRO A 1 77 ? 10.869 2.567 10.198 1.00 80.44 77 PRO A O 1
ATOM 604 N N . GLY A 1 78 ? 8.805 2.194 9.395 1.00 80.62 78 GLY A N 1
ATOM 605 C CA . GLY A 1 78 ? 8.128 2.953 10.435 1.00 80.62 78 GLY A CA 1
ATOM 606 C C . GLY A 1 78 ? 8.553 4.424 10.456 1.00 80.62 78 GLY A C 1
ATOM 607 O O . GLY A 1 78 ? 9.026 5.001 9.476 1.00 80.62 78 GLY A O 1
ATOM 608 N N . SER A 1 79 ? 8.360 5.052 11.609 1.00 78.75 79 SER A N 1
ATOM 609 C CA . SER A 1 79 ? 8.889 6.380 11.901 1.00 78.75 79 SER A CA 1
ATOM 610 C C . SER A 1 79 ? 9.498 6.351 13.298 1.00 78.75 79 SER A C 1
ATOM 612 O O . SER A 1 79 ? 8.936 5.754 14.219 1.00 78.75 79 SER A O 1
ATOM 614 N N . ARG A 1 80 ? 10.650 7.002 13.475 1.00 74.50 80 ARG A N 1
ATOM 615 C CA . ARG A 1 80 ? 11.362 7.025 14.758 1.00 74.50 80 ARG A CA 1
ATOM 616 C C . ARG A 1 80 ? 10.472 7.594 15.867 1.00 74.50 80 ARG A C 1
ATOM 618 O O . ARG A 1 80 ? 9.832 8.626 15.687 1.00 74.50 80 ARG A O 1
ATOM 625 N N . GLY A 1 81 ? 10.443 6.917 17.017 1.00 74.56 81 GLY A N 1
ATOM 626 C CA . GLY A 1 81 ? 9.646 7.339 18.175 1.00 74.56 81 GLY A CA 1
ATOM 627 C C . GLY A 1 81 ? 8.129 7.191 17.994 1.00 74.56 81 GLY A C 1
ATOM 628 O O . GLY A 1 81 ? 7.370 7.773 18.768 1.00 74.56 81 GLY A O 1
ATOM 629 N N . ARG A 1 82 ? 7.677 6.445 16.978 1.00 83.00 82 ARG A N 1
ATOM 630 C CA . ARG A 1 82 ? 6.258 6.147 16.741 1.00 83.00 82 ARG A CA 1
ATOM 631 C C . ARG A 1 82 ? 5.924 4.713 17.127 1.00 83.00 82 ARG A C 1
ATOM 633 O O . ARG A 1 82 ? 6.801 3.853 17.178 1.00 83.00 82 ARG A O 1
ATOM 640 N N . ILE A 1 83 ? 4.644 4.470 17.385 1.00 81.31 83 ILE A N 1
ATOM 641 C CA . ILE A 1 83 ? 4.120 3.124 17.617 1.00 81.31 83 ILE A CA 1
ATOM 642 C C . ILE A 1 83 ? 3.937 2.448 16.251 1.00 81.31 83 ILE A C 1
ATOM 644 O O . ILE A 1 83 ? 3.277 2.992 15.364 1.00 81.31 83 ILE A O 1
ATOM 648 N N . CYS A 1 84 ? 4.562 1.284 16.069 1.00 80.38 84 CYS A N 1
ATOM 649 C CA . CYS A 1 84 ? 4.516 0.517 14.824 1.00 80.38 84 CYS A CA 1
ATOM 650 C C . CYS A 1 84 ? 3.591 -0.695 14.964 1.00 80.38 84 CYS A C 1
ATOM 652 O O . CYS A 1 84 ? 3.576 -1.358 15.995 1.00 80.38 84 CYS A O 1
ATOM 654 N N . CYS A 1 85 ? 2.874 -1.023 13.888 1.00 80.69 85 CYS A N 1
ATOM 655 C CA . CYS A 1 85 ? 1.959 -2.169 13.831 1.00 80.69 85 CYS A CA 1
ATOM 656 C C . CYS A 1 85 ? 2.653 -3.516 13.552 1.00 80.69 85 CYS A C 1
ATOM 658 O O . CYS A 1 85 ? 1.978 -4.534 13.440 1.00 80.69 85 CYS A O 1
ATOM 660 N N . GLY A 1 86 ? 3.984 -3.530 13.401 1.00 82.62 86 GLY A N 1
ATOM 661 C CA . GLY A 1 86 ? 4.745 -4.755 13.136 1.00 82.62 86 GLY A CA 1
ATOM 662 C C . GLY A 1 86 ? 4.578 -5.330 11.726 1.00 82.62 86 GLY A C 1
ATOM 663 O O . GLY A 1 86 ? 4.832 -6.512 11.524 1.00 82.62 86 GLY A O 1
ATOM 664 N N . TYR A 1 87 ? 4.134 -4.507 10.773 1.00 89.88 87 TYR A N 1
ATOM 665 C CA . TYR A 1 87 ? 3.961 -4.879 9.369 1.00 89.88 87 TYR A CA 1
ATOM 666 C C . TYR A 1 87 ? 5.286 -5.286 8.716 1.00 89.88 87 TYR A C 1
ATOM 668 O O . TYR A 1 87 ? 6.292 -4.591 8.876 1.00 89.88 87 TYR A O 1
ATOM 676 N N . TRP A 1 88 ? 5.260 -6.374 7.954 1.00 94.00 88 TRP A N 1
ATOM 677 C CA . TRP A 1 88 ? 6.345 -6.815 7.086 1.00 94.00 88 TRP A CA 1
ATOM 678 C C . TRP A 1 88 ? 5.993 -6.545 5.633 1.00 94.00 88 TRP A C 1
ATOM 680 O O . TRP A 1 88 ? 4.855 -6.706 5.199 1.00 94.00 88 TRP A O 1
ATOM 690 N N . VAL A 1 89 ? 6.988 -6.119 4.879 1.00 93.69 89 VAL A N 1
ATOM 691 C CA . VAL A 1 89 ? 6.824 -5.632 3.521 1.00 93.69 89 VAL A CA 1
ATOM 692 C C . VAL A 1 89 ? 7.447 -6.633 2.577 1.00 93.69 89 VAL A C 1
ATOM 694 O O . VAL A 1 89 ? 8.602 -7.013 2.753 1.00 93.69 89 VAL A O 1
ATOM 697 N N . ILE A 1 90 ? 6.665 -7.041 1.583 1.00 95.12 90 ILE A N 1
ATOM 698 C CA . ILE A 1 90 ? 7.086 -7.876 0.468 1.00 95.12 90 ILE A CA 1
ATOM 699 C C . ILE A 1 90 ? 7.378 -6.951 -0.714 1.00 95.12 90 ILE A C 1
ATOM 701 O O . ILE A 1 90 ? 6.468 -6.392 -1.324 1.00 95.12 90 ILE A O 1
ATOM 705 N N . ASN A 1 91 ? 8.646 -6.812 -1.075 1.00 91.31 91 ASN A N 1
ATOM 706 C CA . ASN A 1 91 ? 9.089 -5.954 -2.169 1.00 91.31 91 ASN A CA 1
ATOM 707 C C . ASN A 1 91 ? 9.073 -6.687 -3.515 1.00 91.31 91 ASN A C 1
ATOM 709 O O . ASN A 1 91 ? 10.054 -6.644 -4.238 1.00 91.31 91 ASN A O 1
ATOM 713 N N . ALA A 1 92 ? 7.977 -7.365 -3.867 1.00 90.56 92 ALA A N 1
ATOM 714 C CA . ALA A 1 92 ? 7.848 -8.062 -5.156 1.00 90.56 92 ALA A CA 1
ATOM 715 C C . ALA A 1 92 ? 7.815 -7.101 -6.357 1.00 90.56 92 ALA A C 1
ATOM 717 O O . ALA A 1 92 ? 8.251 -7.439 -7.459 1.00 90.56 92 ALA A O 1
ATOM 718 N N . MET A 1 93 ? 7.294 -5.891 -6.140 1.00 89.06 93 MET A N 1
ATOM 719 C CA . MET A 1 93 ? 7.251 -4.833 -7.140 1.00 89.06 93 MET A CA 1
ATOM 720 C C . MET A 1 93 ? 7.473 -3.469 -6.500 1.00 89.06 93 MET A C 1
ATOM 722 O O . MET A 1 93 ? 7.274 -3.282 -5.298 1.00 89.06 93 MET A O 1
ATOM 726 N N . VAL A 1 94 ? 7.853 -2.511 -7.337 1.00 88.12 94 VAL A N 1
ATOM 727 C CA . VAL A 1 94 ? 8.171 -1.144 -6.939 1.00 88.12 94 VAL A CA 1
ATOM 728 C C . VAL A 1 94 ? 7.536 -0.162 -7.924 1.00 88.12 94 VAL A C 1
ATOM 730 O O . VAL A 1 94 ? 7.517 -0.413 -9.129 1.00 88.12 94 VAL A O 1
ATOM 733 N N . HIS A 1 95 ? 7.065 0.968 -7.391 1.00 87.00 95 HIS A N 1
ATOM 734 C CA . HIS A 1 95 ? 6.227 1.985 -8.032 1.00 87.00 95 HIS A CA 1
ATOM 735 C C . HIS A 1 95 ? 4.770 1.564 -8.268 1.00 87.00 95 HIS A C 1
ATOM 737 O O . HIS A 1 95 ? 4.338 0.450 -7.981 1.00 87.00 95 HIS A O 1
ATOM 743 N N . CYS A 1 96 ? 3.985 2.540 -8.725 1.00 88.56 96 CYS A N 1
ATOM 744 C CA . CYS A 1 96 ? 2.563 2.434 -8.988 1.00 88.56 96 CYS A CA 1
ATOM 745 C C . CYS A 1 96 ? 2.185 3.384 -10.149 1.00 88.56 96 CYS A C 1
ATOM 747 O O . CYS A 1 96 ? 2.720 4.499 -10.208 1.00 88.56 96 CYS A O 1
ATOM 749 N N . PRO A 1 97 ? 1.281 2.978 -11.063 1.00 88.12 97 PRO A N 1
ATOM 750 C CA . PRO A 1 97 ? 0.884 3.755 -12.236 1.00 88.12 97 PRO A CA 1
ATOM 751 C C . PRO A 1 97 ? -0.174 4.823 -11.923 1.00 88.12 97 PRO A C 1
ATOM 753 O O . PRO A 1 97 ? -0.422 5.694 -12.755 1.00 88.12 97 PRO A O 1
ATOM 756 N N . MET A 1 98 ? -0.788 4.765 -10.738 1.00 90.69 98 MET A N 1
ATOM 757 C CA . MET A 1 98 ? -1.737 5.768 -10.243 1.00 90.69 98 MET A CA 1
ATOM 758 C C . MET A 1 98 ? -0.999 7.045 -9.828 1.00 90.69 98 MET A C 1
ATOM 760 O O . MET A 1 98 ? 0.206 7.007 -9.553 1.00 90.69 98 MET A O 1
ATOM 764 N N . ASP A 1 99 ? -1.692 8.183 -9.752 1.00 89.75 99 ASP A N 1
ATOM 765 C CA . ASP A 1 99 ? -1.043 9.489 -9.591 1.00 89.75 99 ASP A CA 1
ATOM 766 C C . ASP A 1 99 ? -1.507 10.296 -8.375 1.00 89.75 99 ASP A C 1
ATOM 768 O O . ASP A 1 99 ? -1.618 11.515 -8.421 1.00 89.75 99 ASP A O 1
ATOM 772 N N . CYS A 1 100 ? -1.723 9.614 -7.244 1.00 93.94 100 CYS A N 1
ATOM 773 C CA . CYS A 1 100 ? -2.098 10.274 -5.994 1.00 93.94 100 CYS A CA 1
ATOM 774 C C . CYS A 1 100 ? -1.097 11.371 -5.604 1.00 93.94 100 CYS A C 1
ATOM 776 O O . CYS A 1 100 ? 0.095 11.092 -5.437 1.00 93.94 100 CYS A O 1
ATOM 778 N N . HIS A 1 101 ? -1.592 12.586 -5.360 1.00 94.31 101 HIS A N 1
ATOM 779 C CA . HIS A 1 101 ? -0.758 13.758 -5.091 1.00 94.31 101 HIS A CA 1
ATOM 780 C C . HIS A 1 101 ? 0.150 13.520 -3.877 1.00 94.31 101 HIS A C 1
ATOM 782 O O . HIS A 1 101 ? 1.351 13.747 -3.937 1.00 94.31 101 HIS A O 1
ATOM 788 N N . TYR A 1 102 ? -0.392 12.958 -2.794 1.00 93.62 102 TYR A N 1
ATOM 789 C CA . TYR A 1 102 ? 0.321 12.729 -1.532 1.00 93.62 102 TYR A CA 1
ATOM 790 C C . TYR A 1 102 ? 1.262 11.506 -1.538 1.00 93.62 102 TYR A C 1
ATOM 792 O O . TYR A 1 102 ? 1.809 11.142 -0.495 1.00 93.62 102 TYR A O 1
ATOM 800 N N . CYS A 1 103 ? 1.445 10.819 -2.671 1.00 91.69 103 CYS A N 1
ATOM 801 C CA . CYS A 1 103 ? 2.195 9.564 -2.710 1.00 91.69 103 CYS A CA 1
ATOM 802 C C . CYS A 1 103 ? 3.688 9.767 -2.391 1.00 91.69 103 CYS A C 1
ATOM 804 O O . CYS A 1 103 ? 4.402 10.437 -3.137 1.00 91.69 103 CYS A O 1
ATOM 806 N N . ILE A 1 104 ? 4.172 9.140 -1.312 1.00 86.38 104 ILE A N 1
ATOM 807 C CA . ILE A 1 104 ? 5.576 9.213 -0.861 1.00 86.38 104 ILE A CA 1
ATOM 808 C C . ILE A 1 104 ? 6.562 8.574 -1.851 1.00 86.38 104 ILE A C 1
ATOM 810 O O . ILE A 1 104 ? 7.726 8.975 -1.931 1.00 86.38 104 ILE A O 1
ATOM 814 N N . LEU A 1 105 ? 6.085 7.622 -2.658 1.00 84.50 105 LEU A N 1
ATOM 815 C CA . LEU A 1 105 ? 6.898 6.899 -3.640 1.00 84.50 105 LEU A CA 1
ATOM 816 C C . LEU A 1 105 ? 7.495 7.809 -4.714 1.00 84.50 105 LEU A C 1
ATOM 818 O O . LEU A 1 105 ? 8.508 7.456 -5.304 1.00 84.50 105 LEU A O 1
ATOM 822 N N . GLN A 1 106 ? 6.912 8.991 -4.922 1.00 76.19 106 GLN A N 1
ATOM 823 C CA . GLN A 1 106 ? 7.422 9.991 -5.861 1.00 76.19 106 GLN A CA 1
ATOM 824 C C . GLN A 1 106 ? 8.796 10.545 -5.459 1.00 76.19 106 GLN A C 1
ATOM 826 O O . GLN A 1 106 ? 9.550 10.978 -6.319 1.00 76.19 106 GLN A O 1
ATOM 831 N N . THR A 1 107 ? 9.120 10.526 -4.163 1.00 73.06 107 THR A N 1
ATOM 832 C CA . THR A 1 107 ? 10.421 10.979 -3.636 1.00 73.06 107 THR A CA 1
ATOM 833 C C . THR A 1 107 ? 11.322 9.847 -3.162 1.00 73.06 107 THR A C 1
ATOM 835 O O . THR A 1 107 ? 12.522 10.043 -3.013 1.00 73.06 107 THR A O 1
ATOM 838 N N . TYR A 1 108 ? 10.747 8.683 -2.858 1.00 65.31 108 TYR A N 1
ATOM 839 C CA . TYR A 1 108 ? 11.464 7.600 -2.182 1.00 65.31 108 TYR A CA 1
ATOM 840 C C . TYR A 1 108 ? 12.200 6.664 -3.150 1.00 65.31 108 TYR A C 1
ATOM 842 O O . TYR A 1 108 ? 13.146 5.984 -2.762 1.00 65.31 108 TYR A O 1
ATOM 850 N N . LEU A 1 109 ? 11.766 6.617 -4.409 1.00 65.50 109 LEU A N 1
ATOM 851 C CA . LEU A 1 109 ? 12.225 5.638 -5.383 1.00 65.50 109 LEU A CA 1
ATOM 852 C C . LEU A 1 109 ? 13.025 6.297 -6.507 1.00 65.50 109 LEU A C 1
ATOM 854 O O . LEU A 1 109 ? 12.674 7.369 -6.993 1.00 65.50 109 LEU A O 1
ATOM 858 N N . SER A 1 110 ? 14.093 5.623 -6.929 1.00 61.34 110 SER A N 1
ATOM 859 C CA . SER A 1 110 ? 15.062 6.118 -7.915 1.00 61.34 110 SER A CA 1
ATOM 860 C C . SER A 1 110 ? 15.073 5.326 -9.226 1.00 61.34 110 SER A C 1
ATOM 862 O O . SER A 1 110 ? 15.835 5.653 -10.136 1.00 61.34 110 SER A O 1
ATOM 864 N N . VAL A 1 111 ? 14.250 4.278 -9.335 1.00 65.69 111 VAL A N 1
ATOM 865 C CA . VAL A 1 111 ? 14.214 3.401 -10.511 1.00 65.69 111 VAL A CA 1
ATOM 866 C C . VAL A 1 111 ? 13.347 4.041 -11.597 1.00 65.69 111 VAL A C 1
ATOM 868 O O . VAL A 1 111 ? 12.227 4.442 -11.306 1.00 65.69 111 VAL A O 1
ATOM 871 N N . PRO A 1 112 ? 13.801 4.137 -12.859 1.00 72.19 112 PRO A N 1
ATOM 872 C CA . PRO A 1 112 ? 13.110 4.911 -13.890 1.00 72.19 112 PRO A CA 1
ATOM 873 C C . PRO A 1 112 ? 11.923 4.179 -14.544 1.00 72.19 112 PRO A C 1
ATOM 875 O O . PRO A 1 112 ? 11.509 4.538 -15.648 1.00 72.19 112 PRO A O 1
ATOM 878 N N . ALA A 1 113 ? 11.378 3.149 -13.890 1.00 84.75 113 ALA A N 1
ATOM 879 C CA . ALA A 1 113 ? 10.252 2.358 -14.375 1.00 84.75 113 ALA A CA 1
ATOM 880 C C . ALA A 1 113 ? 9.503 1.681 -13.217 1.00 84.75 113 ALA A C 1
ATOM 882 O O . ALA A 1 113 ? 10.083 1.406 -12.160 1.00 84.75 113 ALA A O 1
ATOM 883 N N . LEU A 1 114 ? 8.238 1.319 -13.456 1.00 89.44 114 LEU A N 1
ATOM 884 C CA . LEU A 1 114 ? 7.569 0.290 -12.659 1.00 89.44 114 LEU A CA 1
ATOM 885 C C . LEU A 1 114 ? 8.442 -0.960 -12.685 1.00 89.44 114 LEU A C 1
ATOM 887 O O . LEU A 1 114 ? 8.832 -1.390 -13.763 1.00 89.44 114 LEU A O 1
ATOM 891 N N . THR A 1 115 ? 8.782 -1.529 -11.536 1.00 90.75 115 THR A N 1
ATOM 892 C CA . THR A 1 115 ? 9.753 -2.630 -11.486 1.00 90.75 115 THR A CA 1
ATOM 893 C C . THR A 1 115 ? 9.113 -3.877 -10.909 1.00 90.75 115 THR A C 1
ATOM 895 O O . THR A 1 115 ? 8.527 -3.826 -9.831 1.00 90.75 115 THR A O 1
ATOM 898 N N . LEU A 1 116 ? 9.240 -4.990 -11.626 1.00 93.00 116 LEU A N 1
ATOM 899 C CA . LEU A 1 116 ? 8.836 -6.328 -11.217 1.00 93.00 116 LEU A CA 1
ATOM 900 C C . LEU A 1 116 ? 10.085 -7.163 -10.954 1.00 93.00 116 LEU A C 1
ATOM 902 O O . LEU A 1 116 ? 10.926 -7.316 -11.845 1.00 93.00 116 LEU A O 1
ATOM 906 N N . TYR A 1 117 ? 10.169 -7.744 -9.762 1.00 93.94 117 TYR A N 1
ATOM 907 C CA . TYR A 1 117 ? 11.242 -8.666 -9.428 1.00 93.94 117 TYR A CA 1
ATOM 908 C C . TYR A 1 117 ? 10.824 -10.115 -9.633 1.00 93.94 117 TYR A C 1
ATOM 910 O O . TYR A 1 117 ? 9.756 -10.536 -9.198 1.00 93.94 117 TYR A O 1
ATOM 918 N N . VAL A 1 118 ? 11.693 -10.892 -10.277 1.00 94.44 118 VAL A N 1
ATOM 919 C CA . VAL A 1 118 ? 11.417 -12.300 -10.595 1.00 94.44 118 VAL A CA 1
ATOM 920 C C . VAL A 1 118 ? 11.638 -13.270 -9.428 1.00 94.44 118 VAL A C 1
ATOM 922 O O . VAL A 1 118 ? 11.221 -14.419 -9.513 1.00 94.44 118 VAL A O 1
ATOM 925 N N . ASN A 1 119 ? 12.277 -12.821 -8.342 1.00 92.44 119 ASN A N 1
ATOM 926 C CA . ASN A 1 119 ? 12.699 -13.623 -7.186 1.00 92.44 119 ASN A CA 1
ATOM 927 C C . ASN A 1 119 ? 11.538 -14.034 -6.246 1.00 92.44 119 ASN A C 1
ATOM 929 O O . ASN A 1 119 ? 11.651 -13.898 -5.028 1.00 92.44 119 ASN A O 1
ATOM 933 N N . GLU A 1 120 ? 10.406 -14.504 -6.766 1.00 91.75 120 GLU A N 1
ATOM 934 C CA . GLU A 1 120 ? 9.283 -14.903 -5.905 1.00 91.75 120 GLU A CA 1
ATOM 935 C C . GLU A 1 120 ? 9.605 -16.112 -5.011 1.00 91.75 120 GLU A C 1
ATOM 937 O O . GLU A 1 120 ? 9.077 -16.196 -3.905 1.00 91.75 120 GLU A O 1
ATOM 942 N N . ASP A 1 121 ? 10.495 -17.011 -5.445 1.00 93.56 121 ASP A N 1
ATOM 943 C CA . ASP A 1 121 ? 10.978 -18.126 -4.616 1.00 93.56 121 ASP A CA 1
ATOM 944 C C . ASP A 1 121 ? 11.690 -17.621 -3.356 1.00 93.56 121 ASP A C 1
ATOM 946 O O . ASP A 1 121 ? 11.314 -17.985 -2.245 1.00 93.56 121 ASP A O 1
ATOM 950 N N . GLN A 1 122 ? 12.614 -16.670 -3.520 1.00 95.62 122 GLN A N 1
ATOM 951 C CA . GLN A 1 122 ? 13.319 -16.031 -2.406 1.00 95.62 122 GLN A CA 1
ATOM 952 C C . GLN A 1 122 ? 12.345 -15.331 -1.441 1.00 95.62 122 GLN A C 1
ATOM 954 O O . GLN A 1 122 ? 12.539 -15.356 -0.231 1.00 95.62 122 GLN A O 1
ATOM 959 N N . ILE A 1 123 ? 11.274 -14.711 -1.954 1.00 96.44 123 ILE A N 1
ATOM 960 C CA . ILE A 1 123 ? 10.236 -14.102 -1.107 1.00 96.44 123 ILE A CA 1
ATOM 961 C C . ILE A 1 123 ? 9.573 -15.159 -0.221 1.00 96.44 123 ILE A C 1
ATOM 963 O O . ILE A 1 123 ? 9.373 -14.917 0.968 1.00 96.44 123 ILE A O 1
ATOM 967 N N . ARG A 1 124 ? 9.219 -16.318 -0.789 1.00 97.19 124 ARG A N 1
ATOM 968 C CA . ARG A 1 124 ? 8.603 -17.415 -0.031 1.00 97.19 124 ARG A CA 1
ATOM 969 C C . ARG A 1 124 ? 9.557 -17.965 1.025 1.00 97.19 124 ARG A C 1
ATOM 971 O O . ARG A 1 124 ? 9.130 -18.143 2.162 1.00 97.19 124 ARG A O 1
ATOM 978 N N . GLU A 1 125 ? 10.825 -18.167 0.677 1.00 97.56 125 GLU A N 1
ATOM 979 C CA . GLU A 1 125 ? 11.873 -18.606 1.609 1.00 97.56 125 GLU A CA 1
ATOM 980 C C . GLU A 1 125 ? 12.011 -17.638 2.794 1.00 97.56 125 GLU A C 1
ATOM 982 O O . GLU A 1 125 ? 11.846 -18.046 3.943 1.00 97.56 125 GLU A O 1
ATOM 987 N N . GLU A 1 126 ? 12.187 -16.339 2.531 1.00 97.75 126 GLU A N 1
ATOM 988 C CA . GLU A 1 126 ? 12.335 -15.319 3.579 1.00 97.75 126 GLU A CA 1
ATOM 989 C C . GLU A 1 126 ? 11.079 -15.192 4.466 1.00 97.75 126 GLU A C 1
ATOM 991 O O . GLU A 1 126 ? 11.181 -14.939 5.671 1.00 97.75 126 GLU A O 1
ATOM 996 N N . ILE A 1 127 ? 9.876 -15.387 3.903 1.00 98.06 127 ILE A N 1
ATOM 997 C CA . ILE A 1 127 ? 8.637 -15.457 4.693 1.00 98.06 127 ILE A CA 1
ATOM 998 C C . ILE A 1 127 ? 8.667 -16.682 5.608 1.00 98.06 127 ILE A C 1
ATOM 1000 O O . ILE A 1 127 ? 8.412 -16.539 6.803 1.00 98.06 127 ILE A O 1
ATOM 1004 N N . MET A 1 128 ? 8.985 -17.867 5.084 1.00 97.94 128 MET A N 1
ATOM 1005 C CA . MET A 1 128 ? 8.997 -19.104 5.868 1.00 97.94 128 MET A CA 1
ATOM 1006 C C . MET A 1 128 ? 10.026 -19.062 7.000 1.00 97.94 128 MET A C 1
ATOM 1008 O O . MET A 1 128 ? 9.688 -19.397 8.137 1.00 97.94 128 MET A O 1
ATOM 1012 N N . GLU A 1 129 ? 11.236 -18.567 6.733 1.00 97.00 129 GLU A N 1
ATOM 1013 C CA . GLU A 1 129 ? 12.251 -18.311 7.761 1.00 97.00 129 GLU A CA 1
ATOM 1014 C C . GLU A 1 129 ? 11.702 -17.395 8.862 1.00 97.00 129 GLU A C 1
ATOM 1016 O O . GLU A 1 129 ? 11.846 -17.656 10.063 1.00 97.00 129 GLU A O 1
ATOM 1021 N N . ARG A 1 130 ? 10.999 -16.325 8.468 1.00 96.00 130 ARG A N 1
ATOM 1022 C CA . ARG A 1 130 ? 10.425 -15.385 9.426 1.00 96.00 130 ARG A CA 1
ATOM 1023 C C . ARG A 1 130 ? 9.313 -16.004 10.263 1.00 96.00 130 ARG A C 1
ATOM 1025 O O . ARG A 1 130 ? 9.296 -15.778 11.475 1.00 96.00 130 ARG A O 1
ATOM 1032 N N . LEU A 1 131 ? 8.413 -16.764 9.651 1.00 95.38 131 LEU A N 1
ATOM 1033 C CA . LEU A 1 131 ? 7.337 -17.472 10.343 1.00 95.38 131 LEU A CA 1
ATOM 1034 C C . LEU A 1 131 ? 7.895 -18.468 11.370 1.00 95.38 131 LEU A C 1
ATOM 1036 O O . LEU A 1 131 ? 7.447 -18.469 12.520 1.00 95.38 131 LEU A O 1
ATOM 1040 N N . ALA A 1 132 ? 8.921 -19.236 10.988 1.00 96.12 132 ALA A N 1
ATOM 1041 C CA . ALA A 1 132 ? 9.589 -20.211 11.849 1.00 96.12 132 ALA A CA 1
ATOM 1042 C C . ALA A 1 132 ? 10.315 -19.566 13.041 1.00 96.12 132 ALA A C 1
ATOM 1044 O O . ALA A 1 132 ? 10.387 -20.165 14.111 1.00 96.12 132 ALA A O 1
ATOM 1045 N N . SER A 1 133 ? 10.796 -18.324 12.900 1.00 94.88 133 SER A N 1
ATOM 1046 C CA . SER A 1 133 ? 11.514 -17.626 13.978 1.00 94.88 133 SER A CA 1
ATOM 1047 C C . SER A 1 133 ? 10.668 -17.386 15.237 1.00 94.88 133 SER A C 1
ATOM 1049 O O . SER A 1 133 ? 11.219 -17.216 16.323 1.00 94.88 133 SER A O 1
ATOM 1051 N N . ARG A 1 134 ? 9.331 -17.317 15.110 1.00 92.00 134 ARG A N 1
ATOM 1052 C CA . ARG A 1 134 ? 8.395 -17.148 16.239 1.00 92.00 134 ARG A CA 1
ATOM 1053 C C . ARG A 1 134 ? 7.058 -17.848 15.935 1.00 92.00 134 ARG A C 1
ATOM 1055 O O . ARG A 1 134 ? 6.104 -17.160 15.567 1.00 92.00 134 ARG A O 1
ATOM 1062 N N . PRO A 1 135 ? 6.956 -19.174 16.130 1.00 90.44 135 PRO A N 1
ATOM 1063 C CA . PRO A 1 135 ? 5.765 -19.950 15.765 1.00 90.44 135 PRO A CA 1
ATOM 1064 C C . PRO A 1 135 ? 4.476 -19.471 16.452 1.00 90.44 135 PRO A C 1
ATOM 1066 O O . PRO A 1 135 ? 3.407 -19.468 15.852 1.00 90.44 135 PRO A O 1
ATOM 1069 N N . ASP A 1 136 ? 4.588 -18.969 17.683 1.00 87.88 136 ASP A N 1
ATOM 1070 C CA . ASP A 1 136 ? 3.457 -18.465 18.474 1.00 87.88 136 ASP A CA 1
ATOM 1071 C C . ASP A 1 136 ? 2.984 -17.056 18.083 1.00 87.88 136 ASP A C 1
ATOM 1073 O O . ASP A 1 136 ? 2.028 -16.520 18.666 1.00 87.88 136 ASP A O 1
ATOM 1077 N N . HIS A 1 137 ? 3.684 -16.412 17.150 1.00 87.12 137 HIS A N 1
ATOM 1078 C CA . HIS A 1 137 ? 3.443 -15.038 16.741 1.00 87.12 137 HIS A CA 1
ATOM 1079 C C . HIS A 1 137 ? 2.771 -14.977 15.375 1.00 87.12 137 HIS A C 1
ATOM 1081 O O . HIS A 1 137 ? 3.274 -15.555 14.419 1.00 87.12 137 HIS A O 1
ATOM 1087 N N . ILE A 1 138 ? 1.693 -14.200 15.271 1.00 89.81 138 ILE A N 1
ATOM 1088 C CA . ILE A 1 138 ? 1.052 -13.908 13.989 1.00 89.81 138 ILE A CA 1
ATOM 1089 C C . ILE A 1 138 ? 1.819 -12.796 13.279 1.00 89.81 138 ILE A C 1
ATOM 1091 O O . ILE A 1 138 ? 1.946 -11.687 13.802 1.00 89.81 138 ILE A O 1
ATOM 1095 N N . PHE A 1 139 ? 2.298 -13.085 12.076 1.00 94.06 139 PHE A N 1
ATOM 1096 C CA . PHE A 1 139 ? 2.994 -12.132 11.227 1.00 94.06 139 PHE A CA 1
ATOM 1097 C C . PHE A 1 139 ? 2.081 -11.611 10.126 1.00 94.06 139 PHE A C 1
ATOM 1099 O O . PHE A 1 139 ? 1.438 -12.377 9.416 1.00 94.06 139 PHE A O 1
ATOM 1106 N N . ARG A 1 140 ? 2.073 -10.290 9.945 1.00 94.38 140 ARG A N 1
ATOM 1107 C CA . ARG A 1 140 ? 1.365 -9.618 8.854 1.00 94.38 140 ARG A CA 1
ATOM 1108 C C . ARG A 1 140 ? 2.368 -9.183 7.796 1.00 94.38 140 ARG A C 1
ATOM 1110 O O . ARG A 1 140 ? 3.228 -8.353 8.090 1.00 94.38 140 ARG A O 1
ATOM 1117 N N . PHE A 1 141 ? 2.209 -9.691 6.583 1.00 96.94 141 PHE A N 1
ATOM 1118 C CA . PHE A 1 141 ? 3.022 -9.356 5.420 1.00 96.94 141 PHE A CA 1
ATOM 1119 C C . PHE A 1 141 ? 2.183 -8.657 4.356 1.00 96.94 141 PHE A C 1
ATOM 1121 O O . PHE A 1 141 ? 0.992 -8.920 4.240 1.00 96.94 141 PHE A O 1
ATOM 1128 N N . GLY A 1 142 ? 2.784 -7.821 3.518 1.00 94.81 142 GLY A N 1
ATOM 1129 C CA . GLY A 1 142 ? 2.116 -7.376 2.301 1.00 94.81 142 GLY A CA 1
ATOM 1130 C C . GLY A 1 142 ? 2.951 -6.462 1.422 1.00 94.81 142 GLY A C 1
ATOM 1131 O O . GLY A 1 142 ? 4.043 -6.041 1.783 1.00 94.81 142 GLY A O 1
ATOM 1132 N N . THR A 1 143 ? 2.436 -6.161 0.236 1.00 88.88 143 THR A N 1
ATOM 1133 C CA . THR A 1 143 ? 3.152 -5.414 -0.815 1.00 88.88 143 THR A CA 1
ATOM 1134 C C . THR A 1 143 ? 2.872 -3.909 -0.796 1.00 88.88 143 THR A C 1
ATOM 1136 O O . THR A 1 143 ? 3.437 -3.160 -1.586 1.00 88.88 143 THR A O 1
ATOM 1139 N N . GLY A 1 144 ? 2.001 -3.446 0.105 1.00 80.12 144 GLY A N 1
ATOM 1140 C CA . GLY A 1 144 ? 1.398 -2.111 0.054 1.00 80.12 144 GLY A CA 1
ATOM 1141 C C . GLY A 1 144 ? 2.308 -0.928 0.399 1.00 80.12 144 GLY A C 1
ATOM 1142 O O . GLY A 1 144 ? 1.803 0.187 0.503 1.00 80.12 144 GLY A O 1
ATOM 1143 N N . GLU A 1 145 ? 3.605 -1.144 0.642 1.00 85.75 145 GLU A N 1
ATOM 1144 C CA . GLU A 1 145 ? 4.545 -0.052 0.924 1.00 85.75 145 GLU A CA 1
ATOM 1145 C C . GLU A 1 145 ? 5.120 0.556 -0.355 1.00 85.75 145 GLU A C 1
ATOM 1147 O O . GLU A 1 145 ? 5.042 1.770 -0.520 1.00 85.75 145 GLU A O 1
ATOM 1152 N N . LEU A 1 146 ? 5.686 -0.261 -1.251 1.00 88.44 146 LEU A N 1
ATOM 1153 C CA . LEU A 1 146 ? 6.393 0.221 -2.446 1.00 88.44 146 LEU A CA 1
ATOM 1154 C C . LEU A 1 146 ? 5.583 0.104 -3.736 1.00 88.44 146 LEU A C 1
ATOM 1156 O O . LEU A 1 146 ? 6.046 0.545 -4.789 1.00 88.44 146 LEU A O 1
ATOM 1160 N N . THR A 1 147 ? 4.377 -0.457 -3.669 1.00 90.56 147 THR A N 1
ATOM 1161 C CA . THR A 1 147 ? 3.476 -0.607 -4.811 1.00 90.56 147 THR A CA 1
ATOM 1162 C C . THR A 1 147 ? 2.020 -0.724 -4.352 1.00 90.56 147 THR A C 1
ATOM 1164 O O . THR A 1 147 ? 1.735 -0.900 -3.167 1.00 90.56 147 THR A O 1
ATOM 1167 N N . ASP A 1 148 ? 1.088 -0.637 -5.298 1.00 93.62 148 ASP A N 1
ATOM 1168 C CA . ASP A 1 148 ? -0.292 -1.065 -5.076 1.00 93.62 148 ASP A CA 1
ATOM 1169 C C . ASP A 1 148 ? -0.415 -2.558 -5.400 1.00 93.62 148 ASP A C 1
ATOM 1171 O O . ASP A 1 148 ? 0.070 -3.034 -6.426 1.00 93.62 148 ASP A O 1
ATOM 1175 N N . SER A 1 149 ? -1.056 -3.306 -4.508 1.00 92.19 149 SER A N 1
ATOM 1176 C CA . SER A 1 149 ? -1.002 -4.770 -4.526 1.00 92.19 149 SER A CA 1
ATOM 1177 C C . SER A 1 149 ? -1.806 -5.390 -5.668 1.00 92.19 149 SER A C 1
ATOM 1179 O O . SER A 1 149 ? -1.453 -6.469 -6.138 1.00 92.19 149 SER A O 1
ATOM 1181 N N . LEU A 1 150 ? -2.882 -4.731 -6.119 1.00 92.00 150 LEU A N 1
ATOM 1182 C CA . LEU A 1 150 ? -3.764 -5.278 -7.158 1.00 92.00 150 LEU A CA 1
ATOM 1183 C C . LEU A 1 150 ? -3.576 -4.606 -8.518 1.00 92.00 150 LEU A C 1
ATOM 1185 O O . LEU A 1 150 ? -3.873 -5.228 -9.537 1.00 92.00 150 LEU A O 1
ATOM 1189 N N . VAL A 1 151 ? -3.016 -3.391 -8.567 1.00 87.50 151 VAL A N 1
ATOM 1190 C CA . VAL A 1 151 ? -2.894 -2.624 -9.819 1.00 87.50 151 VAL A CA 1
ATOM 1191 C C . VAL A 1 151 ? -2.121 -3.359 -10.919 1.00 87.50 151 VAL A C 1
ATOM 1193 O O . VAL A 1 151 ? -2.444 -3.229 -12.091 1.00 87.50 151 VAL A O 1
ATOM 1196 N N . HIS A 1 152 ? -1.116 -4.164 -10.571 1.00 80.25 152 HIS A N 1
ATOM 1197 C CA . HIS A 1 152 ? -0.315 -4.916 -11.546 1.00 80.25 152 HIS A CA 1
ATOM 1198 C C . HIS A 1 152 ? -0.656 -6.397 -11.591 1.00 80.25 152 HIS A C 1
ATOM 1200 O O . HIS A 1 152 ? -0.029 -7.156 -12.328 1.00 80.25 152 HIS A O 1
ATOM 1206 N N . ASN A 1 153 ? -1.646 -6.833 -10.819 1.00 85.50 153 ASN A N 1
ATOM 1207 C CA . ASN A 1 153 ? -1.854 -8.249 -10.605 1.00 85.50 153 ASN A CA 1
ATOM 1208 C C . ASN A 1 153 ? -2.288 -8.988 -11.879 1.00 85.50 153 ASN A C 1
ATOM 1210 O O . ASN A 1 153 ? -1.907 -10.136 -12.076 1.00 85.50 153 ASN A O 1
ATOM 1214 N N . ALA A 1 154 ? -2.993 -8.319 -12.791 1.00 79.81 154 ALA A N 1
ATOM 1215 C CA . ALA A 1 154 ? -3.303 -8.883 -14.104 1.00 79.81 154 ALA A CA 1
ATOM 1216 C C . ALA A 1 154 ? -2.047 -9.150 -14.964 1.00 79.81 154 ALA A C 1
ATOM 1218 O O . ALA A 1 154 ? -2.040 -10.049 -15.803 1.00 79.81 154 ALA A O 1
ATOM 1219 N N . ILE A 1 155 ? -0.963 -8.398 -14.742 1.00 78.56 155 ILE A N 1
ATOM 1220 C CA . ILE A 1 155 ? 0.316 -8.578 -15.441 1.00 78.56 155 ILE A CA 1
ATOM 1221 C C . ILE A 1 155 ? 1.152 -9.663 -14.757 1.00 78.56 155 ILE A C 1
ATOM 1223 O O . ILE A 1 155 ? 1.765 -10.493 -15.432 1.00 78.56 155 ILE A O 1
ATOM 1227 N N . THR A 1 156 ? 1.196 -9.654 -13.425 1.00 81.19 156 THR A N 1
ATOM 1228 C CA . THR A 1 156 ? 2.132 -10.478 -12.649 1.00 81.19 156 THR A CA 1
ATOM 1229 C C . THR A 1 156 ? 1.550 -11.823 -12.233 1.00 81.19 156 THR A C 1
ATOM 1231 O O . THR A 1 156 ? 2.275 -12.815 -12.157 1.00 81.19 156 THR A O 1
ATOM 1234 N N . GLY A 1 157 ? 0.246 -11.893 -11.973 1.00 86.75 157 GLY A N 1
ATOM 1235 C CA . GLY A 1 157 ? -0.410 -13.037 -11.340 1.00 86.75 157 GLY A CA 1
ATOM 1236 C C . GLY A 1 157 ? 0.037 -13.271 -9.893 1.00 86.75 157 GLY A C 1
ATOM 1237 O O . GLY A 1 157 ? -0.052 -14.397 -9.415 1.00 86.75 157 GLY A O 1
ATOM 1238 N N . PHE A 1 158 ? 0.559 -12.239 -9.220 1.00 90.88 158 PHE A N 1
ATOM 1239 C CA . PHE A 1 158 ? 1.167 -12.345 -7.890 1.00 90.88 158 PHE A CA 1
ATOM 1240 C C . PHE A 1 158 ? 0.206 -12.922 -6.838 1.00 90.88 158 PHE A C 1
ATOM 1242 O O . PHE A 1 158 ? 0.535 -13.896 -6.165 1.00 90.88 158 PHE A O 1
ATOM 1249 N N . SER A 1 159 ? -1.010 -12.380 -6.729 1.00 93.50 159 SER A N 1
ATOM 1250 C CA . SER A 1 159 ? -2.025 -12.867 -5.778 1.00 93.50 159 SER A CA 1
ATOM 1251 C C . SER A 1 159 ? -2.428 -14.318 -6.031 1.00 93.50 159 SER A C 1
ATOM 1253 O O . SER A 1 159 ? -2.571 -15.065 -5.071 1.00 93.50 159 SER A O 1
ATOM 1255 N N . GLY A 1 160 ? -2.504 -14.753 -7.294 1.00 94.00 160 GLY A N 1
ATOM 1256 C CA . GLY A 1 160 ? -2.825 -16.140 -7.643 1.00 94.00 160 GLY A CA 1
ATOM 1257 C C . GLY A 1 160 ? -1.817 -17.162 -7.110 1.00 94.00 160 GLY A C 1
ATOM 1258 O O . GLY A 1 160 ? -2.169 -18.320 -6.931 1.00 94.00 160 GLY A O 1
ATOM 1259 N N . ARG A 1 161 ? -0.578 -16.743 -6.820 1.00 94.00 161 ARG A N 1
ATOM 1260 C CA . ARG A 1 161 ? 0.451 -17.597 -6.202 1.00 94.00 161 ARG A CA 1
ATOM 1261 C C . ARG A 1 161 ? 0.583 -17.362 -4.700 1.00 94.00 161 ARG A C 1
ATOM 1263 O O . ARG A 1 161 ? 0.765 -18.313 -3.948 1.00 94.00 161 ARG A O 1
ATOM 1270 N N . MET A 1 162 ? 0.476 -16.112 -4.251 1.00 96.12 162 MET A N 1
ATOM 1271 C CA . MET A 1 162 ? 0.694 -15.771 -2.844 1.00 96.12 162 MET A CA 1
ATOM 1272 C C . MET A 1 162 ? -0.509 -16.064 -1.950 1.00 96.12 162 MET A C 1
ATOM 1274 O O . MET A 1 162 ? -0.302 -16.419 -0.797 1.00 96.12 162 MET A O 1
ATOM 1278 N N . VAL A 1 163 ? -1.746 -15.959 -2.446 1.00 97.62 163 VAL A N 1
ATOM 1279 C CA . VAL A 1 163 ? -2.935 -16.303 -1.647 1.00 97.62 163 VAL A CA 1
ATOM 1280 C C . VAL A 1 163 ? -2.928 -17.792 -1.273 1.00 97.62 163 VAL A C 1
ATOM 1282 O O . VAL A 1 163 ? -2.968 -18.064 -0.074 1.00 97.62 163 VAL A O 1
ATOM 1285 N N . PRO A 1 164 ? -2.761 -18.748 -2.216 1.00 97.88 164 PRO A N 1
ATOM 1286 C CA . PRO A 1 164 ? -2.626 -20.160 -1.855 1.00 97.88 164 PRO A CA 1
ATOM 1287 C C . PRO A 1 164 ? -1.417 -20.439 -0.957 1.00 97.88 164 PRO A C 1
ATOM 1289 O O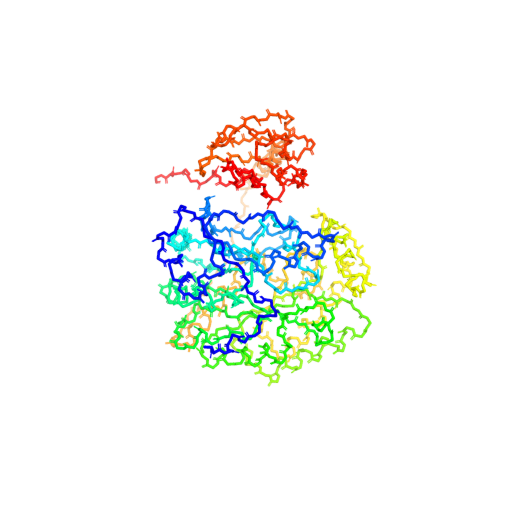 . PRO A 1 164 ? -1.525 -21.201 -0.008 1.00 97.88 164 PRO A O 1
ATOM 1292 N N . PHE A 1 165 ? -0.275 -19.786 -1.204 1.00 97.94 165 PHE A N 1
ATOM 1293 C CA . PHE A 1 165 ? 0.906 -19.940 -0.349 1.00 97.94 165 PHE A CA 1
ATOM 1294 C C . PHE A 1 165 ? 0.618 -19.553 1.110 1.00 97.94 165 PHE A C 1
ATOM 1296 O O . PHE A 1 165 ? 0.958 -20.305 2.017 1.00 97.94 165 PHE A O 1
ATOM 1303 N N . PHE A 1 166 ? -0.030 -18.407 1.349 1.00 97.88 166 PHE A N 1
ATOM 1304 C CA . PHE A 1 166 ? -0.365 -17.963 2.704 1.00 97.88 166 PHE A CA 1
ATOM 1305 C C . PHE A 1 166 ? -1.481 -18.785 3.354 1.00 97.88 166 PHE A C 1
ATOM 1307 O O . PHE A 1 166 ? -1.448 -18.952 4.573 1.00 97.88 166 PHE A O 1
ATOM 1314 N N . ALA A 1 167 ? -2.414 -19.324 2.565 1.00 97.12 167 ALA A N 1
ATOM 1315 C CA . ALA A 1 167 ? -3.478 -20.211 3.038 1.00 97.12 167 ALA A CA 1
ATOM 1316 C C . ALA A 1 167 ? -2.947 -21.484 3.724 1.00 97.12 167 ALA A C 1
ATOM 1318 O O . ALA A 1 167 ? -3.628 -22.040 4.580 1.00 97.12 167 ALA A O 1
ATOM 1319 N N . GLU A 1 168 ? -1.722 -21.907 3.398 1.00 96.81 168 GLU A N 1
ATOM 1320 C CA . GLU A 1 168 ? -1.058 -23.068 4.006 1.00 96.81 168 GLU A CA 1
ATOM 1321 C C . GLU A 1 168 ? -0.119 -22.697 5.175 1.00 96.81 168 GLU A C 1
ATOM 1323 O O . GLU A 1 168 ? 0.502 -23.564 5.795 1.00 96.81 168 GLU A O 1
ATOM 1328 N N . THR A 1 169 ? 0.018 -21.408 5.508 1.00 94.81 169 THR A N 1
ATOM 1329 C CA . THR A 1 169 ? 0.881 -20.974 6.619 1.00 94.81 169 THR A CA 1
ATOM 1330 C C . THR A 1 169 ? 0.163 -21.077 7.963 1.00 94.81 169 THR A C 1
ATOM 1332 O O . THR A 1 169 ? -1.010 -20.754 8.077 1.00 94.81 169 THR A O 1
ATOM 1335 N N . LYS A 1 170 ? 0.874 -21.453 9.035 1.00 91.62 170 LYS A N 1
ATOM 1336 C CA . LYS A 1 170 ? 0.270 -21.565 10.382 1.00 91.62 170 LYS A CA 1
ATOM 1337 C C . LYS A 1 170 ? 0.021 -20.214 11.059 1.00 91.62 170 LYS A C 1
ATOM 1339 O O . LYS A 1 170 ? -0.915 -20.068 11.836 1.00 91.62 170 LYS A O 1
ATOM 1344 N N . ASN A 1 171 ? 0.896 -19.242 10.812 1.00 94.06 171 ASN A N 1
ATOM 1345 C CA . ASN A 1 171 ? 0.950 -17.976 11.547 1.00 94.06 171 ASN A CA 1
ATOM 1346 C C . ASN A 1 171 ? 1.242 -16.759 10.647 1.00 94.06 171 ASN A C 1
ATOM 1348 O O . ASN A 1 171 ? 1.647 -15.706 11.145 1.00 94.06 171 ASN A O 1
ATOM 1352 N N . GLY A 1 172 ? 1.057 -16.886 9.330 1.00 96.12 172 GLY A N 1
ATOM 1353 C CA . GLY A 1 172 ? 1.225 -15.803 8.361 1.00 96.12 172 GLY A CA 1
ATOM 1354 C C . GLY A 1 172 ? -0.110 -15.241 7.883 1.00 96.12 172 GLY A C 1
ATOM 1355 O O . GLY A 1 172 ? -1.037 -15.986 7.594 1.00 96.12 172 GLY A O 1
ATOM 1356 N N . ILE A 1 173 ? -0.202 -13.918 7.771 1.00 96.69 173 ILE A N 1
ATOM 1357 C CA . ILE A 1 173 ? -1.323 -13.217 7.140 1.00 96.69 173 ILE A CA 1
ATOM 1358 C C . ILE A 1 173 ? -0.778 -12.385 5.986 1.00 96.69 173 ILE A C 1
ATOM 1360 O O . ILE A 1 173 ? 0.103 -11.542 6.187 1.00 96.69 173 ILE A O 1
ATOM 1364 N N . LEU A 1 174 ? -1.342 -12.579 4.798 1.00 97.94 174 LEU A N 1
ATOM 1365 C CA . LEU A 1 174 ? -1.123 -11.721 3.643 1.00 97.94 174 LEU A CA 1
ATOM 1366 C C . LEU A 1 174 ? -2.103 -10.554 3.663 1.00 97.94 174 LEU A C 1
ATOM 1368 O O . LEU A 1 174 ? -3.309 -10.745 3.758 1.00 97.94 174 LEU A O 1
ATOM 1372 N N . GLU A 1 175 ? -1.605 -9.340 3.491 1.00 97.38 175 GLU A N 1
ATOM 1373 C CA . GLU A 1 175 ? -2.417 -8.166 3.221 1.00 97.38 175 GLU A CA 1
ATOM 1374 C C . GLU A 1 175 ? -2.103 -7.595 1.837 1.00 97.38 175 GLU A C 1
ATOM 1376 O O . GLU A 1 175 ? -0.986 -7.141 1.568 1.00 97.38 175 GLU A O 1
ATOM 1381 N N . LEU A 1 176 ? -3.124 -7.530 0.984 1.00 96.81 176 LEU A N 1
ATOM 1382 C CA . LEU A 1 176 ? -3.060 -6.876 -0.319 1.00 96.81 176 LEU A CA 1
ATOM 1383 C C . LEU A 1 176 ? -3.771 -5.521 -0.232 1.00 96.81 176 LEU A C 1
ATOM 1385 O O . LEU A 1 176 ? -4.997 -5.444 -0.255 1.00 96.81 176 LEU A O 1
ATOM 1389 N N . LYS A 1 177 ? -2.997 -4.436 -0.110 1.00 95.62 177 LYS A N 1
ATOM 1390 C CA . LYS A 1 177 ? -3.512 -3.055 -0.080 1.00 95.62 177 LYS A CA 1
ATOM 1391 C C . LYS A 1 177 ? -3.685 -2.492 -1.485 1.00 95.62 177 LYS A C 1
ATOM 1393 O O . LYS A 1 177 ? -2.732 -2.546 -2.268 1.00 95.62 177 LYS A O 1
ATOM 1398 N N . THR A 1 178 ? -4.839 -1.896 -1.775 1.00 96.38 178 THR A N 1
ATOM 1399 C CA . THR A 1 178 ? -5.127 -1.294 -3.076 1.00 96.38 178 THR A CA 1
ATOM 1400 C C . THR A 1 178 ? -5.972 -0.010 -3.012 1.00 96.38 178 THR A C 1
ATOM 1402 O O . THR A 1 178 ? -6.659 0.269 -2.027 1.00 96.38 178 THR A O 1
ATOM 1405 N N . LYS A 1 179 ? -5.935 0.782 -4.088 1.00 96.56 179 LYS A N 1
ATOM 1406 C CA . LYS A 1 179 ? -6.904 1.842 -4.431 1.00 96.56 179 LYS A CA 1
ATOM 1407 C C . LYS A 1 179 ? -7.674 1.543 -5.725 1.00 96.56 179 LYS A C 1
ATOM 1409 O O . LYS A 1 179 ? -8.311 2.432 -6.288 1.00 96.56 179 LYS A O 1
ATOM 1414 N N . THR A 1 180 ? -7.609 0.306 -6.211 1.00 94.44 180 THR A N 1
ATOM 1415 C CA . THR A 1 180 ? -8.311 -0.160 -7.415 1.00 94.44 180 THR A CA 1
ATOM 1416 C C . THR A 1 180 ? -9.563 -0.970 -7.052 1.00 94.44 180 THR A C 1
ATOM 1418 O O . THR A 1 180 ? -9.797 -1.284 -5.883 1.00 94.44 180 THR A O 1
ATOM 1421 N N . ALA A 1 181 ? -10.352 -1.340 -8.064 1.00 94.50 181 ALA A N 1
ATOM 1422 C CA . ALA A 1 181 ? -11.387 -2.375 -7.959 1.00 94.50 181 ALA A CA 1
ATOM 1423 C C . ALA A 1 181 ? -11.030 -3.625 -8.794 1.00 94.50 181 ALA A C 1
ATOM 1425 O O . ALA A 1 181 ? -11.904 -4.390 -9.189 1.00 94.50 181 ALA A O 1
ATOM 1426 N N . ALA A 1 182 ? -9.741 -3.830 -9.095 1.00 91.69 182 ALA A N 1
ATOM 1427 C CA . ALA A 1 182 ? -9.252 -4.904 -9.961 1.00 91.69 182 ALA A CA 1
ATOM 1428 C C . ALA A 1 182 ? -9.155 -6.253 -9.216 1.00 91.69 182 ALA A C 1
ATOM 1430 O O . ALA A 1 182 ? -8.084 -6.848 -9.101 1.00 91.69 182 ALA A O 1
ATOM 1431 N N . ILE A 1 183 ? -10.285 -6.729 -8.690 1.00 94.56 183 ILE A N 1
ATOM 1432 C CA . ILE A 1 183 ? -10.367 -7.932 -7.846 1.00 94.56 183 ILE A CA 1
ATOM 1433 C C . ILE A 1 183 ? -10.589 -9.232 -8.623 1.00 94.56 183 ILE A C 1
ATOM 1435 O O . ILE A 1 183 ? -10.526 -10.301 -8.029 1.00 94.56 183 ILE A O 1
ATOM 1439 N N . ALA A 1 184 ? -10.818 -9.174 -9.939 1.00 92.06 184 ALA A N 1
ATOM 1440 C CA . ALA A 1 184 ? -11.109 -10.360 -10.751 1.00 92.06 184 ALA A CA 1
ATOM 1441 C C . ALA A 1 184 ? -10.118 -11.530 -10.545 1.00 92.06 184 ALA A C 1
ATOM 1443 O O . ALA A 1 184 ? -10.578 -12.663 -10.430 1.00 92.06 184 ALA A O 1
ATOM 1444 N N . PRO A 1 185 ? -8.794 -11.304 -10.410 1.00 90.62 185 PRO A N 1
ATOM 1445 C CA . PRO A 1 185 ? -7.847 -12.396 -10.173 1.00 90.62 185 PRO A CA 1
ATOM 1446 C C . PRO A 1 185 ? -7.950 -13.088 -8.806 1.00 90.62 185 PRO A C 1
ATOM 1448 O O . PRO A 1 185 ? -7.280 -14.093 -8.601 1.00 90.62 185 PRO A O 1
ATOM 1451 N N . LEU A 1 186 ? -8.710 -12.527 -7.862 1.00 95.00 186 LEU A N 1
ATOM 1452 C CA . LEU A 1 186 ? -8.968 -13.134 -6.555 1.00 95.00 186 LEU A CA 1
ATOM 1453 C C . LEU A 1 186 ? -10.099 -14.167 -6.627 1.00 95.00 186 LEU A C 1
ATOM 1455 O O . LEU A 1 186 ? -10.211 -15.033 -5.763 1.00 95.00 186 LEU A O 1
ATOM 1459 N N . LYS A 1 187 ? -10.937 -14.095 -7.667 1.00 94.31 187 LYS A N 1
ATOM 1460 C CA . LYS A 1 187 ? -12.078 -14.989 -7.835 1.00 94.31 187 LYS A CA 1
ATOM 1461 C C . LYS A 1 187 ? -11.603 -16.435 -7.995 1.00 94.31 187 LYS A C 1
ATOM 1463 O O . LYS A 1 187 ? -10.787 -16.732 -8.862 1.00 94.31 187 LYS A O 1
ATOM 1468 N N . GLY A 1 188 ? -12.165 -17.329 -7.184 1.00 93.81 188 GLY A N 1
ATOM 1469 C CA . GLY A 1 188 ? -11.863 -18.763 -7.210 1.00 93.81 188 GLY A CA 1
ATOM 1470 C C . GLY A 1 188 ? -10.636 -19.182 -6.395 1.00 93.81 188 GLY A C 1
ATOM 1471 O O . GLY A 1 188 ? -10.342 -20.371 -6.343 1.00 93.81 188 GLY A O 1
ATOM 1472 N N . LEU A 1 189 ? -9.932 -18.246 -5.750 1.00 96.88 189 LEU A N 1
ATOM 1473 C CA . LEU A 1 189 ? -8.898 -18.578 -4.769 1.00 96.88 189 LEU A CA 1
ATOM 1474 C C . LEU A 1 189 ? -9.542 -18.763 -3.388 1.00 96.88 189 LEU A C 1
ATOM 1476 O O . LEU A 1 189 ? -10.415 -17.986 -3.011 1.00 96.88 189 LEU A O 1
ATOM 1480 N N . ASP A 1 190 ? -9.073 -19.745 -2.618 1.00 96.25 190 ASP A N 1
ATOM 1481 C CA . ASP A 1 190 ? -9.483 -19.939 -1.223 1.00 96.25 190 ASP A CA 1
ATOM 1482 C C . ASP A 1 190 ? -8.447 -19.305 -0.274 1.00 96.25 190 ASP A C 1
ATOM 1484 O O . ASP A 1 190 ? -7.314 -19.791 -0.189 1.00 96.25 190 ASP A O 1
ATOM 1488 N N . PRO A 1 191 ? -8.783 -18.210 0.436 1.00 95.56 191 PRO A N 1
ATOM 1489 C CA . PRO A 1 191 ? -7.853 -17.568 1.353 1.00 95.56 191 PRO A CA 1
ATOM 1490 C C . PRO A 1 191 ? -7.667 -18.305 2.684 1.00 95.56 191 PRO A C 1
ATOM 1492 O O . PRO A 1 191 ? -6.769 -17.908 3.429 1.00 95.56 191 PRO A O 1
ATOM 1495 N N . LYS A 1 192 ? -8.526 -19.276 3.042 1.00 95.50 192 LYS A N 1
ATOM 1496 C CA . LYS A 1 192 ? -8.545 -19.979 4.346 1.00 95.50 192 LYS A CA 1
ATOM 1497 C C . LYS A 1 192 ? -8.416 -19.064 5.578 1.00 95.50 192 LYS A C 1
ATOM 1499 O O . LYS A 1 192 ? -7.875 -19.442 6.609 1.00 95.50 192 LYS A O 1
ATOM 1504 N N . GLY A 1 193 ? -8.876 -17.815 5.476 1.00 94.12 193 GLY A N 1
ATOM 1505 C CA . GLY A 1 193 ? -8.738 -16.810 6.538 1.00 94.12 193 GLY A CA 1
ATOM 1506 C C . GLY A 1 193 ? -7.332 -16.207 6.716 1.00 94.12 193 GLY A C 1
ATOM 1507 O O . GLY A 1 193 ? -7.136 -15.414 7.637 1.00 94.12 193 GLY A O 1
ATOM 1508 N N . HIS A 1 194 ? -6.377 -16.513 5.834 1.00 96.94 194 HIS A N 1
ATOM 1509 C CA . HIS A 1 194 ? -4.989 -16.025 5.864 1.00 96.94 194 HIS A CA 1
ATOM 1510 C C . HIS A 1 194 ? -4.714 -14.847 4.920 1.00 96.94 194 HIS A C 1
ATOM 1512 O O . HIS A 1 194 ? -3.580 -14.375 4.828 1.00 96.94 194 HIS A O 1
ATOM 1518 N N . THR A 1 195 ? -5.733 -14.339 4.222 1.00 98.06 195 THR A N 1
ATOM 1519 C CA . THR A 1 195 ? -5.593 -13.176 3.336 1.00 98.06 195 THR A CA 1
ATOM 1520 C C . THR A 1 195 ? -6.591 -12.077 3.683 1.00 98.06 195 THR A C 1
ATOM 1522 O O . THR A 1 195 ? -7.788 -12.320 3.834 1.00 98.06 195 THR A O 1
ATOM 1525 N N . VAL A 1 196 ? -6.079 -10.849 3.752 1.00 98.19 196 VAL A N 1
ATOM 1526 C CA . VAL A 1 196 ? -6.828 -9.610 3.950 1.00 98.19 196 VAL A CA 1
ATOM 1527 C C . VAL A 1 196 ? -6.686 -8.748 2.703 1.00 98.19 196 VAL A C 1
ATOM 1529 O O . VAL A 1 196 ? -5.574 -8.365 2.329 1.00 98.19 196 VAL A O 1
ATOM 1532 N N . ILE A 1 197 ? -7.800 -8.382 2.078 1.00 98.38 197 ILE A N 1
ATOM 1533 C CA . ILE A 1 197 ? -7.797 -7.374 1.017 1.00 98.38 197 ILE A CA 1
ATOM 1534 C C . ILE A 1 197 ? -8.125 -6.031 1.648 1.00 98.38 197 ILE A C 1
ATOM 1536 O O . ILE A 1 197 ? -9.040 -5.901 2.457 1.00 98.38 197 ILE A O 1
ATOM 1540 N N . SER A 1 198 ? -7.306 -5.032 1.353 1.00 98.00 198 SER A N 1
ATOM 1541 C CA . SER A 1 198 ? -7.343 -3.759 2.052 1.00 98.00 198 SER A CA 1
ATOM 1542 C C . SER A 1 198 ? -7.513 -2.588 1.108 1.00 98.00 198 SER A C 1
ATOM 1544 O O . SER A 1 198 ? -6.770 -2.475 0.138 1.00 98.00 198 SER A O 1
ATOM 1546 N N . TRP A 1 199 ? -8.407 -1.659 1.439 1.00 98.38 199 TRP A N 1
ATOM 1547 C CA . TRP A 1 199 ? -8.625 -0.453 0.639 1.00 98.38 199 TRP A CA 1
ATOM 1548 C C . TRP A 1 199 ? -8.210 0.805 1.381 1.00 98.38 199 TRP A C 1
ATOM 1550 O O . TRP A 1 199 ? -8.491 0.967 2.569 1.00 98.38 199 TRP A O 1
ATOM 1560 N N . SER A 1 200 ? -7.556 1.727 0.669 1.00 97.94 200 SER A N 1
ATOM 1561 C CA . SER A 1 200 ? -7.470 3.105 1.158 1.00 97.94 200 SER A CA 1
ATOM 1562 C C . SER A 1 200 ? -8.807 3.810 0.956 1.00 97.94 200 SER A C 1
ATOM 1564 O O . SER A 1 200 ? -9.387 3.741 -0.130 1.00 97.94 200 SER A O 1
ATOM 1566 N N . ILE A 1 201 ? -9.274 4.506 1.986 1.00 98.00 201 ILE A N 1
ATOM 1567 C CA . ILE A 1 201 ? -10.597 5.122 2.041 1.00 98.00 201 ILE A CA 1
ATOM 1568 C C . ILE A 1 201 ? -10.450 6.628 2.255 1.00 98.00 201 ILE A C 1
ATOM 1570 O O . ILE A 1 201 ? -9.682 7.065 3.108 1.00 98.00 201 ILE A O 1
ATOM 1574 N N . ASN A 1 202 ? -11.200 7.409 1.476 1.00 98.31 202 ASN A N 1
ATOM 1575 C CA . ASN A 1 202 ? -11.287 8.860 1.597 1.00 98.31 202 ASN A CA 1
ATOM 1576 C C . ASN A 1 202 ? -12.641 9.375 1.073 1.00 98.31 202 ASN A C 1
ATOM 1578 O O . ASN A 1 202 ? -13.309 8.671 0.311 1.00 98.31 202 ASN A O 1
ATOM 1582 N N . PRO A 1 203 ? -13.047 10.604 1.441 1.00 98.38 203 PRO A N 1
ATOM 1583 C CA . PRO A 1 203 ? -14.220 11.259 0.880 1.00 98.38 203 PRO A CA 1
ATOM 1584 C C . PRO A 1 203 ? -14.189 11.325 -0.655 1.00 98.38 203 PRO A C 1
ATOM 1586 O O . PRO A 1 203 ? -13.133 11.620 -1.224 1.00 98.38 203 PRO A O 1
ATOM 1589 N N . PRO A 1 204 ? -15.329 11.136 -1.351 1.00 97.69 204 PRO A N 1
ATOM 1590 C CA . PRO A 1 204 ? -15.371 11.136 -2.816 1.00 97.69 204 PRO A CA 1
ATOM 1591 C C . PRO A 1 204 ? -14.799 12.402 -3.466 1.00 97.69 204 PRO A C 1
ATOM 1593 O O . PRO A 1 204 ? -14.137 12.314 -4.499 1.00 97.69 204 PRO A O 1
ATOM 1596 N N . ALA A 1 205 ? -15.023 13.574 -2.862 1.00 95.81 205 ALA A N 1
ATOM 1597 C CA . ALA A 1 205 ? -14.471 14.837 -3.351 1.00 95.81 205 ALA A CA 1
ATOM 1598 C C . ALA A 1 205 ? -12.935 14.867 -3.272 1.00 95.81 205 ALA A C 1
ATOM 1600 O O . ALA A 1 205 ? -12.285 15.256 -4.239 1.00 95.81 205 ALA A O 1
ATOM 1601 N N . LEU A 1 206 ? -12.354 14.376 -2.170 1.00 96.06 206 LEU A N 1
ATOM 1602 C CA . LEU A 1 206 ? -10.902 14.257 -2.027 1.00 96.06 206 LEU A CA 1
ATOM 1603 C C . LEU A 1 206 ? -10.318 13.232 -2.996 1.00 96.06 206 LEU A C 1
ATOM 1605 O O . LEU A 1 206 ? -9.305 13.520 -3.622 1.00 96.06 206 LEU A O 1
ATOM 1609 N N . ILE A 1 207 ? -10.960 12.071 -3.169 1.00 9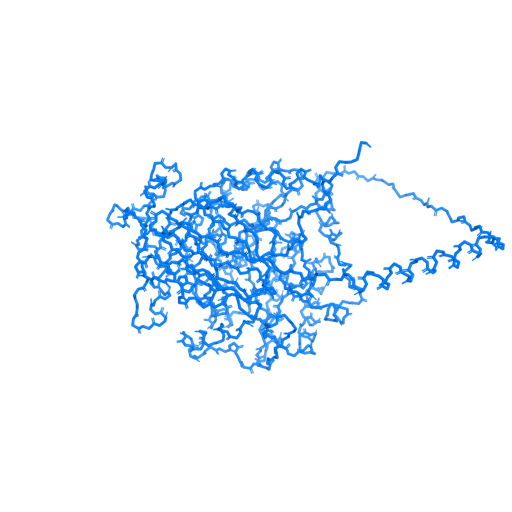6.88 207 ILE A N 1
ATOM 1610 C CA . ILE A 1 207 ? -10.505 11.061 -4.138 1.00 96.88 207 ILE A CA 1
ATOM 1611 C C . ILE A 1 207 ? -10.409 11.678 -5.539 1.00 96.88 207 ILE A C 1
ATOM 1613 O O . ILE A 1 207 ? -9.377 11.546 -6.190 1.00 96.88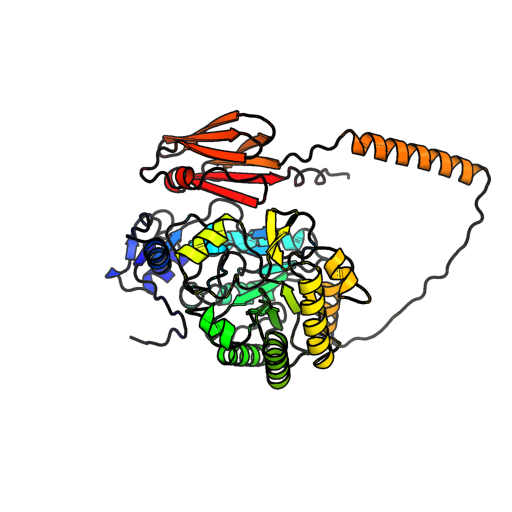 207 ILE A O 1
ATOM 1617 N N . ARG A 1 208 ? -11.444 12.406 -5.983 1.00 95.31 208 ARG A N 1
ATOM 1618 C CA . ARG A 1 208 ? -11.422 13.088 -7.288 1.00 95.31 208 ARG A CA 1
ATOM 1619 C C . ARG A 1 208 ? -10.309 14.130 -7.392 1.00 95.31 208 ARG A C 1
ATOM 1621 O O . ARG A 1 208 ? -9.701 14.244 -8.447 1.00 95.31 208 ARG A O 1
ATOM 1628 N N . ALA A 1 209 ? -10.058 14.876 -6.318 1.00 94.69 209 ALA A N 1
ATOM 1629 C CA . ALA A 1 209 ? -9.109 15.983 -6.328 1.00 94.69 209 ALA A CA 1
ATOM 1630 C C . ALA A 1 209 ? -7.640 15.553 -6.190 1.00 94.69 209 ALA A C 1
ATOM 1632 O O . ALA A 1 209 ? -6.769 16.229 -6.722 1.00 94.69 209 ALA A O 1
ATOM 1633 N N . VAL A 1 210 ? -7.344 14.484 -5.440 1.00 95.88 210 VAL A N 1
ATOM 1634 C CA . VAL A 1 210 ? -5.962 14.149 -5.038 1.00 95.88 210 VAL A CA 1
ATOM 1635 C C . VAL A 1 210 ? -5.560 12.692 -5.254 1.00 95.88 210 VAL A C 1
ATOM 1637 O O . VAL A 1 210 ? -4.421 12.327 -4.958 1.00 95.88 210 VAL A O 1
ATOM 1640 N N . GLU A 1 211 ? -6.457 11.850 -5.771 1.00 95.75 211 GLU A N 1
ATOM 1641 C CA . GLU A 1 211 ? -6.183 10.451 -6.122 1.00 95.75 211 GLU A CA 1
ATOM 1642 C C . GLU A 1 211 ? -6.488 10.158 -7.607 1.00 95.75 211 GLU A C 1
ATOM 1644 O O . GLU A 1 211 ? -7.214 9.201 -7.907 1.00 95.75 211 GLU A O 1
ATOM 1649 N N . PRO A 1 212 ? -5.956 10.945 -8.568 1.00 92.06 212 PRO A N 1
ATOM 1650 C CA . PRO A 1 212 ? -6.194 10.684 -9.980 1.00 92.06 212 PRO A CA 1
ATOM 1651 C C . PRO A 1 212 ? -5.637 9.317 -10.392 1.00 92.06 212 PRO A C 1
ATOM 1653 O O . PRO A 1 212 ? -4.588 8.853 -9.927 1.00 92.06 212 PRO A O 1
ATOM 1656 N N . GLY A 1 213 ? -6.378 8.656 -11.278 1.00 89.50 213 GLY A N 1
ATOM 1657 C CA . GLY A 1 213 ? -6.043 7.323 -11.767 1.00 89.50 213 GLY A CA 1
ATOM 1658 C C . GLY A 1 213 ? -6.377 6.173 -10.817 1.00 89.50 213 GLY A C 1
ATOM 1659 O O . GLY A 1 213 ? -5.926 5.053 -11.042 1.00 89.50 213 GLY A O 1
ATOM 1660 N N . THR A 1 214 ? -7.153 6.433 -9.763 1.00 94.31 214 THR A N 1
ATOM 1661 C CA . THR A 1 214 ? -7.631 5.418 -8.812 1.00 94.31 214 THR A CA 1
ATOM 1662 C C . THR A 1 214 ? -9.129 5.139 -8.980 1.00 94.31 214 THR A C 1
ATOM 1664 O O . THR A 1 214 ? -9.842 5.895 -9.641 1.00 94.31 214 THR A O 1
ATOM 1667 N N . ALA A 1 215 ? -9.628 4.060 -8.370 1.00 95.31 215 ALA A N 1
ATOM 1668 C CA . ALA A 1 215 ? -11.062 3.780 -8.329 1.00 95.31 215 ALA A CA 1
ATOM 1669 C C . ALA A 1 215 ? -11.792 4.767 -7.399 1.00 95.31 215 ALA A C 1
ATOM 1671 O O . ALA A 1 215 ? -11.230 5.212 -6.395 1.00 95.31 215 ALA A O 1
ATOM 1672 N N . SER A 1 216 ? -13.057 5.072 -7.689 1.00 97.31 216 SER A N 1
ATOM 1673 C CA . SER A 1 216 ? -13.912 5.871 -6.802 1.00 97.31 216 SER A CA 1
ATOM 1674 C C . SER A 1 216 ? -14.208 5.140 -5.488 1.00 97.31 216 SER A C 1
ATOM 1676 O O . SER A 1 216 ? -14.036 3.923 -5.401 1.00 97.31 216 SER A O 1
ATOM 1678 N N . LEU A 1 217 ? -14.697 5.856 -4.465 1.00 98.19 217 LEU A N 1
ATOM 1679 C CA . LEU A 1 217 ? -15.111 5.225 -3.204 1.00 98.19 217 LEU A CA 1
ATOM 1680 C C . LEU A 1 217 ? -16.107 4.083 -3.455 1.00 98.19 217 LEU A C 1
ATOM 1682 O O . LEU A 1 217 ? -15.869 2.969 -3.016 1.00 98.19 217 LEU A O 1
ATOM 1686 N N . GLU A 1 218 ? -17.157 4.325 -4.240 1.00 97.88 218 GLU A N 1
ATOM 1687 C CA . GLU A 1 218 ? -18.186 3.318 -4.541 1.00 97.88 218 GLU A CA 1
ATOM 1688 C C . GLU A 1 218 ? -17.620 2.070 -5.223 1.00 97.88 218 GLU A C 1
ATOM 1690 O O . GLU A 1 218 ? -18.010 0.949 -4.912 1.00 97.88 218 GLU A O 1
ATOM 1695 N N . GLN A 1 219 ? -16.669 2.242 -6.145 1.00 97.81 219 GLN A N 1
ATOM 1696 C CA . GLN A 1 219 ? -15.999 1.112 -6.787 1.00 97.81 219 GLN A CA 1
ATOM 1697 C C . GLN A 1 219 ? -15.163 0.308 -5.785 1.00 97.81 219 GLN A C 1
ATOM 1699 O O . GLN A 1 219 ? -15.188 -0.920 -5.831 1.00 97.81 219 GLN A O 1
ATOM 1704 N N . ARG A 1 220 ? -14.456 0.982 -4.867 1.00 98.31 220 ARG A N 1
ATOM 1705 C CA . ARG A 1 220 ? -13.687 0.325 -3.798 1.00 98.31 220 ARG A CA 1
ATOM 1706 C C . ARG A 1 220 ? -14.603 -0.437 -2.842 1.00 98.31 220 ARG A C 1
ATOM 1708 O O . ARG A 1 220 ? -14.279 -1.560 -2.482 1.00 98.31 220 ARG A O 1
ATOM 1715 N N . LEU A 1 221 ? -15.740 0.145 -2.456 1.00 98.50 221 LEU A N 1
ATOM 1716 C CA . LEU A 1 221 ? -16.674 -0.481 -1.517 1.00 98.50 221 LEU A CA 1
ATOM 1717 C C . LEU A 1 221 ? -17.402 -1.679 -2.118 1.00 98.50 221 LEU A C 1
ATOM 1719 O O . LEU A 1 221 ? -17.511 -2.700 -1.449 1.00 98.50 221 LEU A O 1
ATOM 1723 N N . ARG A 1 222 ? -17.819 -1.595 -3.388 1.00 98.38 222 ARG A N 1
ATOM 1724 C CA . ARG A 1 222 ? -18.351 -2.761 -4.108 1.00 98.38 222 ARG A CA 1
ATOM 1725 C C . ARG A 1 222 ? -17.324 -3.886 -4.179 1.00 98.38 222 ARG A C 1
ATOM 1727 O O . ARG A 1 222 ? -17.624 -4.997 -3.774 1.00 98.38 222 ARG A O 1
ATOM 1734 N N . ALA A 1 223 ? -16.087 -3.576 -4.568 1.00 98.31 223 ALA A N 1
ATOM 1735 C CA . ALA A 1 223 ? -15.022 -4.575 -4.601 1.00 98.31 223 ALA A CA 1
ATOM 1736 C C . ALA A 1 223 ? -14.722 -5.173 -3.213 1.00 98.31 223 ALA A C 1
ATOM 1738 O O . ALA A 1 223 ? -14.457 -6.366 -3.096 1.00 98.31 223 ALA A O 1
ATOM 1739 N N . ALA A 1 224 ? -14.783 -4.364 -2.153 1.00 98.62 224 ALA A N 1
ATOM 1740 C CA . ALA A 1 224 ? -14.631 -4.844 -0.786 1.00 98.62 224 ALA A CA 1
ATOM 1741 C C . ALA A 1 224 ? -15.771 -5.782 -0.371 1.00 98.62 224 ALA A C 1
ATOM 1743 O O . ALA A 1 224 ? -15.494 -6.822 0.222 1.00 98.62 224 ALA A O 1
ATOM 1744 N N . ARG A 1 225 ? -17.024 -5.461 -0.720 1.00 98.62 225 ARG A N 1
ATOM 1745 C CA . ARG A 1 225 ? -18.181 -6.335 -0.488 1.00 98.62 225 ARG A CA 1
ATOM 1746 C C . ARG A 1 225 ? -18.037 -7.659 -1.234 1.00 98.62 225 ARG A C 1
ATOM 1748 O O . ARG A 1 225 ? -18.112 -8.708 -0.603 1.00 98.62 225 ARG A O 1
ATOM 1755 N N . ASP A 1 226 ? -17.711 -7.607 -2.522 1.00 98.56 226 ASP A N 1
ATOM 1756 C CA . ASP A 1 226 ? -17.481 -8.801 -3.339 1.00 98.56 226 ASP A CA 1
ATOM 1757 C C . ASP A 1 226 ? -16.363 -9.677 -2.742 1.00 98.56 226 ASP A C 1
ATOM 1759 O O . ASP A 1 226 ? -16.454 -10.902 -2.727 1.00 98.56 226 ASP A O 1
ATOM 1763 N N . CYS A 1 227 ? -15.304 -9.070 -2.193 1.00 98.56 227 CYS A N 1
ATOM 1764 C CA . CYS A 1 227 ? -14.257 -9.813 -1.495 1.00 98.56 227 CYS A CA 1
ATOM 1765 C C . CYS A 1 227 ? -14.733 -10.443 -0.173 1.00 98.56 227 CYS A C 1
ATOM 1767 O O . CYS A 1 227 ? -14.266 -11.536 0.146 1.00 98.56 227 CYS A O 1
ATOM 1769 N N . GLN A 1 228 ? -15.657 -9.819 0.573 1.00 98.25 228 GLN A N 1
ATOM 1770 C CA . GLN A 1 228 ? -16.295 -10.466 1.734 1.00 98.25 228 GLN A CA 1
ATOM 1771 C C . GLN A 1 228 ? -17.076 -11.708 1.299 1.00 98.25 228 GLN A C 1
ATOM 1773 O O . GLN A 1 228 ? -16.962 -12.752 1.941 1.00 98.25 228 GLN A O 1
ATOM 1778 N N . ASP A 1 229 ? -17.803 -11.613 0.185 1.00 97.81 229 ASP A N 1
ATOM 1779 C CA . ASP A 1 229 ? -18.578 -12.726 -0.373 1.00 97.81 229 ASP A CA 1
ATOM 1780 C C . ASP A 1 229 ? -17.671 -13.862 -0.880 1.00 97.81 229 ASP A C 1
ATOM 1782 O O . ASP A 1 229 ? -18.025 -15.035 -0.790 1.00 97.81 229 ASP A O 1
ATOM 1786 N N . MET A 1 230 ? -16.453 -13.534 -1.325 1.00 97.62 230 MET A N 1
ATOM 1787 C CA . MET A 1 230 ? -15.397 -14.501 -1.665 1.00 97.62 230 MET A CA 1
ATOM 1788 C C . MET A 1 230 ? -14.639 -15.057 -0.440 1.00 97.62 230 MET A C 1
ATOM 1790 O O . MET A 1 230 ? -13.683 -15.811 -0.605 1.00 97.62 230 MET A O 1
ATOM 1794 N N . GLY A 1 231 ? -15.021 -14.692 0.788 1.00 96.62 231 GLY A N 1
ATOM 1795 C CA . GLY A 1 231 ? -14.416 -15.218 2.018 1.00 96.62 231 GLY A CA 1
ATOM 1796 C C . GLY A 1 231 ? -13.128 -14.520 2.466 1.00 96.62 231 GLY A C 1
ATOM 1797 O O . GLY A 1 231 ? -12.469 -14.988 3.399 1.00 96.62 231 GLY A O 1
ATOM 1798 N N . TYR A 1 232 ? -12.759 -13.393 1.853 1.00 98.25 232 TYR A N 1
ATOM 1799 C CA . TYR A 1 232 ? -11.618 -12.597 2.300 1.00 98.25 232 TYR A CA 1
ATOM 1800 C C . TYR A 1 232 ? -11.963 -11.736 3.514 1.00 98.25 232 TYR A C 1
ATOM 1802 O O . TYR A 1 232 ? -13.052 -11.172 3.636 1.00 98.25 232 TYR A O 1
ATOM 1810 N N . TRP A 1 233 ? -10.971 -11.552 4.382 1.00 98.38 233 TRP A N 1
ATOM 1811 C CA . TRP A 1 233 ? -11.009 -10.491 5.382 1.00 98.38 233 TRP A CA 1
ATOM 1812 C C . TRP A 1 233 ? -10.808 -9.128 4.725 1.00 98.38 233 TRP A C 1
ATOM 1814 O O . TRP A 1 233 ? -10.045 -8.997 3.764 1.00 98.38 233 TRP A O 1
ATOM 1824 N N . ILE A 1 234 ? -11.424 -8.093 5.294 1.00 98.56 234 ILE A N 1
ATOM 1825 C CA . ILE A 1 234 ? -11.270 -6.717 4.819 1.00 98.56 234 ILE A CA 1
ATOM 1826 C C . ILE A 1 234 ? -10.420 -5.905 5.788 1.00 98.56 234 ILE A C 1
ATOM 1828 O O . ILE A 1 234 ? -10.569 -5.996 7.006 1.00 98.56 234 ILE A O 1
ATOM 1832 N N . GLY A 1 235 ? -9.532 -5.079 5.243 1.00 98.06 235 GLY A N 1
ATOM 1833 C CA . GLY A 1 235 ? -8.882 -4.004 5.984 1.00 98.06 235 GLY A CA 1
ATOM 1834 C C . GLY A 1 235 ? -9.211 -2.645 5.377 1.00 98.06 235 GLY A C 1
ATOM 1835 O O . GLY A 1 235 ? -9.289 -2.487 4.160 1.00 98.06 235 GLY A O 1
ATOM 1836 N N . LEU A 1 236 ? -9.385 -1.632 6.215 1.00 98.56 236 LEU A N 1
ATOM 1837 C CA . LEU A 1 236 ? -9.639 -0.266 5.755 1.00 98.56 236 LEU A CA 1
ATOM 1838 C C . LEU A 1 236 ? -8.500 0.642 6.202 1.00 98.56 236 LEU A C 1
ATOM 1840 O O . LEU A 1 236 ? -7.979 0.505 7.306 1.00 98.56 236 LEU A O 1
ATOM 1844 N N . HIS A 1 237 ? -8.081 1.561 5.338 1.00 97.88 237 HIS A N 1
ATOM 1845 C CA . HIS A 1 237 ? -6.982 2.481 5.626 1.00 97.88 237 HIS A CA 1
ATOM 1846 C C . HIS A 1 237 ? -7.418 3.912 5.344 1.00 97.88 237 HIS A C 1
ATOM 1848 O O . HIS A 1 237 ? -7.437 4.347 4.193 1.00 97.88 237 HIS A O 1
ATOM 1854 N N . PHE A 1 238 ? -7.703 4.664 6.401 1.00 98.12 238 PHE A N 1
ATOM 1855 C CA . PHE A 1 238 ? -7.761 6.121 6.362 1.00 98.12 238 PHE A CA 1
ATOM 1856 C C . PHE A 1 238 ? -6.328 6.671 6.451 1.00 98.12 238 PHE A C 1
ATOM 1858 O O . PHE A 1 238 ? -5.936 7.272 7.450 1.00 98.12 238 PHE A O 1
ATOM 1865 N N . ASP A 1 239 ? -5.513 6.382 5.433 1.00 94.62 239 ASP A N 1
ATOM 1866 C CA . ASP A 1 239 ? -4.115 6.816 5.325 1.00 94.62 239 ASP A CA 1
ATOM 1867 C C . ASP A 1 239 ? -3.891 7.437 3.929 1.00 94.62 239 ASP A C 1
ATOM 1869 O O . ASP A 1 239 ? -3.678 6.695 2.957 1.00 94.62 239 ASP A O 1
ATOM 1873 N N . PRO A 1 240 ? -3.980 8.776 3.790 1.00 96.31 240 PRO A N 1
ATOM 1874 C CA . PRO A 1 240 ? -4.105 9.773 4.860 1.00 96.31 240 PRO A CA 1
ATOM 1875 C C . PRO A 1 240 ? -5.544 10.247 5.157 1.00 96.31 240 PRO A C 1
ATOM 1877 O O . PRO A 1 240 ? -6.336 10.431 4.235 1.00 96.31 240 PRO A O 1
ATOM 1880 N N . VAL A 1 241 ? -5.832 10.589 6.420 1.00 96.81 241 VAL A N 1
ATOM 1881 C CA . VAL A 1 241 ? -6.893 11.543 6.794 1.00 96.81 241 VAL A CA 1
ATOM 1882 C C . VAL A 1 241 ? -6.406 12.960 6.482 1.00 96.81 241 VAL A C 1
ATOM 1884 O O . VAL A 1 241 ? -5.343 13.376 6.958 1.00 96.81 241 VAL A O 1
ATOM 1887 N N . ILE A 1 242 ? -7.177 13.706 5.695 1.00 95.56 242 ILE A N 1
ATOM 1888 C CA . ILE A 1 242 ? -6.841 15.052 5.219 1.00 95.56 242 ILE A CA 1
ATOM 1889 C C . ILE A 1 242 ? -7.837 16.048 5.813 1.00 95.56 242 ILE A C 1
ATOM 1891 O O . ILE A 1 242 ? -9.047 15.857 5.727 1.00 95.56 242 ILE A O 1
ATOM 1895 N N . TRP A 1 243 ? -7.324 17.116 6.415 1.00 93.12 243 TRP A N 1
ATOM 1896 C CA . TRP A 1 243 ? -8.140 18.220 6.911 1.00 93.12 243 TRP A CA 1
ATOM 1897 C C . TRP A 1 243 ? -8.461 19.206 5.783 1.00 93.12 243 TRP A C 1
ATOM 1899 O O . TRP A 1 243 ? -7.582 19.547 4.992 1.00 93.12 243 TRP A O 1
ATOM 1909 N N . PHE A 1 244 ? -9.710 19.662 5.740 1.00 91.56 244 PHE A N 1
ATOM 1910 C CA . PHE A 1 244 ? -10.227 20.716 4.866 1.00 91.56 244 PHE A CA 1
ATOM 1911 C C . PHE A 1 244 ? -11.538 21.258 5.460 1.00 91.56 244 PHE A C 1
ATOM 1913 O O . PHE A 1 244 ? -12.111 20.648 6.367 1.00 91.56 244 PHE A O 1
ATOM 1920 N N . GLU A 1 245 ? -12.041 22.388 4.974 1.00 90.62 245 GLU A N 1
ATOM 1921 C CA . GLU A 1 245 ? -13.335 22.905 5.428 1.00 90.62 245 GLU A CA 1
ATOM 1922 C C . GLU A 1 245 ? -14.472 21.913 5.118 1.00 90.62 245 GLU A C 1
ATOM 1924 O O . GLU A 1 245 ? -14.588 21.402 4.007 1.00 90.62 245 GLU A O 1
ATOM 1929 N N . GLY A 1 246 ? -15.296 21.584 6.117 1.00 94.62 246 GLY A N 1
ATOM 1930 C CA . GLY A 1 246 ? -16.350 20.571 5.973 1.00 94.62 246 GLY A CA 1
ATOM 1931 C C . GLY A 1 246 ? -15.871 19.112 6.033 1.00 94.62 246 GLY A C 1
ATOM 1932 O O . GLY A 1 246 ? -16.672 18.206 5.781 1.00 94.62 246 GLY A O 1
ATOM 1933 N N . TRP A 1 247 ? -14.607 18.854 6.410 1.00 95.25 247 TRP A N 1
ATOM 1934 C CA . TRP A 1 247 ? -14.060 17.492 6.519 1.00 95.25 247 TRP A CA 1
ATOM 1935 C C . TRP A 1 247 ? -14.911 16.571 7.400 1.00 95.25 247 TRP A C 1
ATOM 1937 O O . TRP A 1 247 ? -15.067 15.398 7.077 1.00 95.25 247 TRP A O 1
ATOM 1947 N N . GLU A 1 248 ? -15.493 17.085 8.487 1.00 97.81 248 GLU A N 1
ATOM 1948 C CA . GLU A 1 248 ? -16.256 16.271 9.436 1.00 97.81 248 GLU A CA 1
ATOM 1949 C C . GLU A 1 248 ? -17.444 15.588 8.778 1.00 97.81 248 GLU A C 1
ATOM 1951 O O . GLU A 1 248 ? -17.552 14.365 8.816 1.00 97.81 248 GLU A O 1
ATOM 1956 N N . LYS A 1 249 ? -18.289 16.378 8.109 1.00 98.44 249 LYS A N 1
ATOM 1957 C CA . LYS A 1 249 ? -19.442 15.871 7.365 1.00 98.44 249 LYS A CA 1
ATOM 1958 C C . LYS A 1 249 ? -18.993 14.890 6.286 1.00 98.44 249 LYS A C 1
ATOM 1960 O O . LYS A 1 249 ? -19.583 13.827 6.139 1.00 98.44 249 LYS A O 1
ATOM 1965 N N . ALA A 1 250 ? -17.926 15.225 5.565 1.00 98.31 250 ALA A N 1
ATOM 1966 C CA . ALA A 1 250 ? -17.428 14.402 4.474 1.00 98.31 250 ALA A CA 1
ATOM 1967 C C . ALA A 1 250 ? -16.911 13.030 4.945 1.00 98.31 250 ALA A C 1
ATOM 1969 O O . ALA A 1 250 ? -17.192 12.021 4.304 1.00 98.31 250 ALA A O 1
ATOM 1970 N N . TYR A 1 251 ? -16.171 12.969 6.055 1.00 98.62 251 TYR A N 1
ATOM 1971 C CA . TYR A 1 251 ? -15.696 11.703 6.621 1.00 98.62 251 TYR A CA 1
ATOM 1972 C C . TYR A 1 251 ? -16.797 10.940 7.366 1.00 98.62 251 TYR A C 1
ATOM 1974 O O . TYR A 1 251 ? -16.808 9.714 7.301 1.00 98.62 251 TYR A O 1
ATOM 1982 N N . PHE A 1 252 ? -17.744 11.623 8.014 1.00 98.69 252 PHE A N 1
ATOM 1983 C CA . PHE A 1 252 ? -18.919 10.977 8.602 1.00 98.69 252 PHE A CA 1
ATOM 1984 C C . PHE A 1 252 ? -19.731 10.230 7.536 1.00 98.69 252 PHE A C 1
ATOM 1986 O O . PHE A 1 252 ? -19.972 9.037 7.680 1.00 98.69 252 PHE A O 1
ATOM 1993 N N . GLN A 1 253 ? -20.016 10.879 6.403 1.00 98.69 253 GLN A N 1
ATOM 1994 C CA . GLN A 1 253 ? -20.709 10.257 5.267 1.00 98.69 253 GLN A CA 1
ATOM 1995 C C . GLN A 1 253 ? -19.959 9.044 4.697 1.00 98.69 253 GLN A C 1
ATOM 1997 O O . GLN A 1 253 ? -20.573 8.088 4.226 1.00 98.69 253 GLN A O 1
ATOM 2002 N N . VAL A 1 254 ? -18.622 9.056 4.737 1.00 98.75 254 VAL A N 1
ATOM 2003 C CA . VAL A 1 254 ? -17.819 7.881 4.369 1.00 98.75 254 VAL A CA 1
ATOM 2004 C C . VAL A 1 254 ? -18.064 6.734 5.345 1.00 98.75 254 VAL A C 1
ATOM 2006 O O . VAL A 1 254 ? -18.242 5.605 4.899 1.00 98.75 254 VAL A O 1
ATOM 2009 N N . VAL A 1 255 ? -18.091 7.002 6.653 1.00 98.75 255 VAL A N 1
ATOM 2010 C CA . VAL A 1 255 ? -18.378 5.980 7.671 1.00 98.75 255 VAL A CA 1
ATOM 2011 C C . VAL A 1 255 ? -19.808 5.447 7.542 1.00 98.75 255 VAL A C 1
ATOM 2013 O O . VAL A 1 255 ? -19.984 4.233 7.585 1.00 98.75 255 VAL A O 1
ATOM 2016 N N . GLU A 1 256 ? -20.801 6.301 7.283 1.00 98.56 256 GLU A N 1
ATOM 2017 C CA . GLU A 1 256 ? -22.174 5.860 6.982 1.00 98.56 256 GLU A CA 1
ATOM 2018 C C . GLU A 1 256 ? -22.223 4.948 5.751 1.00 98.56 256 GLU A C 1
ATOM 2020 O O . GLU A 1 256 ? -22.881 3.911 5.746 1.00 98.56 256 GLU A O 1
ATOM 2025 N N . ARG A 1 257 ? -21.485 5.289 4.691 1.00 98.56 257 ARG A N 1
ATOM 2026 C CA . ARG A 1 257 ? -21.439 4.443 3.497 1.00 98.56 257 ARG A CA 1
ATOM 2027 C C . ARG A 1 257 ? -20.763 3.100 3.768 1.00 98.56 257 ARG A C 1
ATOM 2029 O O . ARG A 1 257 ? -21.215 2.077 3.253 1.00 98.56 257 ARG A O 1
ATOM 2036 N N . LEU A 1 258 ? -19.692 3.093 4.564 1.00 98.62 258 LEU A N 1
ATOM 2037 C CA . LEU A 1 258 ? -19.039 1.861 5.004 1.00 98.62 258 LEU A CA 1
ATOM 2038 C C . LEU A 1 258 ? -20.024 0.971 5.768 1.00 98.62 258 LEU A C 1
ATOM 2040 O O . LEU A 1 258 ? -20.121 -0.211 5.442 1.00 98.62 258 LEU A O 1
ATOM 2044 N N . SER A 1 259 ? -20.785 1.539 6.711 1.00 98.19 259 SER A N 1
ATOM 2045 C CA . SER A 1 259 ? -21.727 0.780 7.538 1.00 98.19 259 SER A CA 1
ATOM 2046 C C . SER A 1 259 ? -22.914 0.213 6.773 1.00 98.19 259 SER A C 1
ATOM 2048 O O . SER A 1 259 ? -23.387 -0.871 7.099 1.00 98.19 259 SER A O 1
ATOM 2050 N N . GLN A 1 260 ? -23.354 0.903 5.723 1.00 98.31 260 GLN A N 1
ATOM 2051 C CA . GLN A 1 260 ? -24.415 0.434 4.831 1.00 98.31 260 GLN A CA 1
ATOM 2052 C C . GLN A 1 260 ? -23.958 -0.675 3.875 1.00 98.31 260 GLN A C 1
ATOM 2054 O O . GLN A 1 260 ? -24.795 -1.406 3.352 1.00 98.31 260 GLN A O 1
ATOM 2059 N N . THR A 1 261 ? -22.653 -0.783 3.601 1.00 98.31 261 THR A N 1
ATOM 2060 C CA . THR A 1 261 ? -22.140 -1.643 2.519 1.00 98.31 261 THR A CA 1
ATOM 2061 C C . THR A 1 261 ? -21.404 -2.879 3.028 1.00 98.31 261 THR A C 1
ATOM 2063 O O . THR A 1 261 ? -21.488 -3.945 2.419 1.00 98.31 261 THR A O 1
ATOM 2066 N N . LEU A 1 262 ? -20.636 -2.746 4.110 1.00 98.50 262 LEU A N 1
ATOM 2067 C CA . LEU A 1 262 ? -19.728 -3.787 4.581 1.00 98.50 262 LEU A CA 1
ATOM 2068 C C . LEU A 1 262 ? -20.243 -4.431 5.862 1.00 98.50 262 LEU A C 1
ATOM 2070 O O . LEU A 1 262 ? -20.761 -3.760 6.750 1.00 98.50 262 LEU A O 1
ATOM 2074 N N . ASP A 1 263 ? -20.022 -5.737 5.986 1.00 97.75 263 ASP A N 1
ATOM 2075 C CA . ASP A 1 263 ? -20.227 -6.440 7.250 1.00 97.75 263 ASP A CA 1
ATOM 2076 C C . ASP A 1 263 ? -19.039 -6.148 8.190 1.00 97.75 263 ASP A C 1
ATOM 2078 O O . ASP A 1 263 ? -17.909 -6.542 7.863 1.00 97.75 263 ASP A O 1
ATOM 2082 N N . PRO A 1 264 ? -19.239 -5.479 9.345 1.00 97.00 264 PRO A N 1
ATOM 2083 C CA . PRO A 1 264 ? -18.151 -5.152 10.262 1.00 97.00 264 PRO A CA 1
ATOM 2084 C C . PRO A 1 264 ? -17.502 -6.391 10.886 1.00 97.00 264 PRO A C 1
ATOM 2086 O O . PRO A 1 264 ? -16.321 -6.350 11.228 1.00 97.00 264 PRO A O 1
ATOM 2089 N N . THR A 1 265 ? -18.217 -7.518 10.981 1.00 95.50 265 THR A N 1
ATOM 2090 C CA . THR A 1 265 ? -17.671 -8.763 11.544 1.00 95.50 265 THR A CA 1
ATOM 2091 C C . THR A 1 265 ? -16.620 -9.405 10.643 1.00 95.50 265 THR A C 1
ATOM 2093 O O . THR A 1 265 ? -15.850 -10.244 11.105 1.00 95.50 265 THR A O 1
ATOM 2096 N N . ARG A 1 266 ? -16.554 -8.974 9.375 1.00 95.94 266 ARG A N 1
ATOM 2097 C CA . ARG A 1 266 ? -15.594 -9.391 8.343 1.00 95.94 266 ARG A CA 1
ATOM 2098 C C . ARG A 1 266 ? -14.490 -8.351 8.100 1.00 95.94 266 ARG A C 1
ATOM 2100 O O . ARG A 1 266 ? -13.755 -8.442 7.114 1.00 95.94 266 ARG A O 1
ATOM 2107 N N . ILE A 1 267 ? -14.341 -7.373 8.997 1.00 97.12 267 ILE A N 1
ATOM 2108 C CA . ILE A 1 267 ? -13.273 -6.366 8.963 1.00 97.12 267 ILE A CA 1
ATOM 2109 C C . ILE A 1 267 ? -12.236 -6.700 10.031 1.00 97.12 267 ILE A C 1
ATOM 2111 O O . ILE A 1 267 ? -12.526 -6.699 11.224 1.00 97.12 267 ILE A O 1
ATOM 2115 N N . LEU A 1 268 ? -11.001 -6.969 9.607 1.00 94.50 268 LEU A N 1
ATOM 2116 C CA . LEU A 1 268 ? -9.938 -7.378 10.523 1.00 94.50 268 LEU A CA 1
ATOM 2117 C C . LEU A 1 268 ? -9.249 -6.184 11.194 1.00 94.50 268 LEU A C 1
ATOM 2119 O O . LEU A 1 268 ? -8.847 -6.273 12.354 1.00 94.50 268 LEU A O 1
ATOM 2123 N N . TRP A 1 269 ? -9.106 -5.066 10.476 1.00 94.62 269 TRP A N 1
ATOM 2124 C CA . TRP A 1 269 ? -8.583 -3.820 11.034 1.00 94.62 269 TRP A CA 1
ATOM 2125 C C . TRP A 1 269 ? -9.011 -2.586 10.247 1.00 94.62 269 TRP A C 1
ATOM 2127 O O . TRP A 1 269 ? -9.201 -2.620 9.029 1.00 94.62 269 TRP A O 1
ATOM 2137 N N . ILE A 1 270 ? -9.019 -1.457 10.949 1.00 97.19 270 ILE A N 1
ATOM 2138 C CA . ILE A 1 270 ? -9.059 -0.123 10.362 1.00 97.19 270 ILE A CA 1
ATOM 2139 C C . ILE A 1 270 ? -7.815 0.638 10.818 1.00 97.19 270 ILE A C 1
ATOM 2141 O O . ILE A 1 270 ? -7.579 0.827 12.011 1.00 97.19 270 ILE A O 1
ATOM 2145 N N . SER A 1 271 ? -6.992 1.072 9.868 1.00 95.38 271 SER A N 1
ATOM 2146 C CA . SER A 1 271 ? -5.872 1.961 10.154 1.00 95.38 271 SER A CA 1
ATOM 2147 C C . SER A 1 271 ? -6.277 3.412 9.925 1.00 95.38 271 SER A C 1
ATOM 2149 O O . SER A 1 271 ? -6.979 3.727 8.962 1.00 95.38 271 SER A O 1
ATOM 2151 N N . VAL A 1 272 ? -5.828 4.301 10.807 1.00 96.69 272 VAL A N 1
ATOM 2152 C CA . VAL A 1 272 ? -6.029 5.747 10.674 1.00 96.69 272 VAL A CA 1
ATOM 2153 C C . VAL A 1 272 ? -4.677 6.442 10.784 1.00 96.69 272 VAL A C 1
ATOM 2155 O O . VAL A 1 272 ? -3.892 6.172 11.693 1.00 96.69 272 VAL A O 1
ATOM 2158 N N . ALA A 1 273 ? -4.370 7.333 9.851 1.00 94.69 273 ALA A N 1
ATOM 2159 C CA . ALA A 1 273 ? -3.199 8.190 9.938 1.00 94.69 273 ALA A CA 1
ATOM 2160 C C . ALA A 1 273 ? -3.435 9.489 9.183 1.00 94.69 273 ALA A C 1
ATOM 2162 O O . ALA A 1 273 ? -3.900 9.482 8.054 1.00 94.69 273 ALA A O 1
ATOM 2163 N N . GLY A 1 274 ? -3.092 10.616 9.790 1.00 94.56 274 GLY A N 1
ATOM 2164 C CA . GLY A 1 274 ? -3.166 11.918 9.145 1.00 94.56 274 GLY A CA 1
ATOM 2165 C C . GLY A 1 274 ? -2.120 12.079 8.044 1.00 94.56 274 GLY A C 1
ATOM 2166 O O . GLY A 1 274 ? -1.079 11.404 8.034 1.00 94.56 274 GLY A O 1
ATOM 2167 N N . LEU A 1 275 ? -2.386 13.024 7.140 1.00 95.12 275 LEU A N 1
ATOM 2168 C CA . LEU A 1 275 ? -1.439 13.424 6.106 1.00 95.12 275 LEU A CA 1
ATOM 2169 C C . LEU A 1 275 ? -0.075 13.768 6.715 1.00 95.12 275 LEU A C 1
ATOM 2171 O O . LEU A 1 275 ? 0.046 14.559 7.655 1.00 95.12 275 LEU A O 1
ATOM 2175 N N .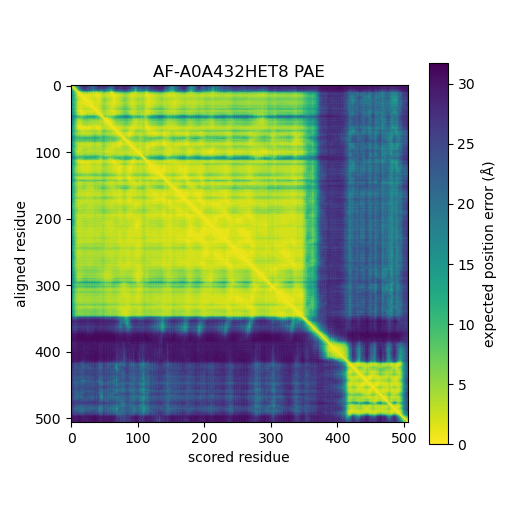 ARG A 1 276 ? 0.960 13.147 6.149 1.00 92.62 276 ARG A N 1
ATOM 2176 C CA . ARG A 1 276 ? 2.359 13.361 6.508 1.00 92.62 276 ARG A CA 1
ATOM 2177 C C . ARG A 1 276 ? 3.216 13.390 5.257 1.00 92.62 276 ARG A C 1
ATOM 2179 O O . ARG A 1 276 ? 2.989 12.599 4.346 1.00 92.62 276 ARG A O 1
ATOM 2186 N N . TYR A 1 277 ? 4.216 14.261 5.239 1.00 90.19 277 TYR A N 1
ATOM 2187 C CA . TYR A 1 277 ? 5.127 14.384 4.104 1.00 90.19 277 TYR A CA 1
ATOM 2188 C C . TYR A 1 277 ? 6.529 14.813 4.542 1.00 90.19 277 TYR A C 1
ATOM 2190 O O . TYR A 1 277 ? 6.724 15.372 5.624 1.00 90.19 277 TYR A O 1
ATOM 2198 N N . THR A 1 278 ? 7.532 14.521 3.719 1.00 87.12 278 THR A N 1
ATOM 2199 C CA . THR A 1 278 ? 8.904 15.014 3.921 1.00 87.12 278 THR A CA 1
ATOM 2200 C C . THR A 1 278 ? 9.068 16.396 3.276 1.00 87.12 278 THR A C 1
ATOM 2202 O O . THR A 1 278 ? 8.315 16.720 2.358 1.00 87.12 278 THR A O 1
ATOM 2205 N N . PRO A 1 279 ? 10.041 17.225 3.701 1.00 81.44 279 PRO A N 1
ATOM 2206 C CA . PRO A 1 279 ? 10.268 18.522 3.061 1.00 81.44 279 PRO A CA 1
ATOM 2207 C C . PRO A 1 279 ? 10.420 18.437 1.525 1.00 81.44 279 PRO A C 1
ATOM 2209 O O . PRO A 1 279 ? 9.644 19.107 0.849 1.00 81.44 279 PRO A O 1
ATOM 2212 N N . PRO A 1 280 ? 11.261 17.542 0.950 1.00 81.62 280 PRO A N 1
ATOM 2213 C CA . PRO A 1 280 ? 11.393 17.426 -0.510 1.00 81.62 280 PRO A CA 1
ATOM 2214 C C . PRO A 1 280 ? 10.097 17.017 -1.220 1.00 81.62 280 PRO A C 1
ATOM 2216 O O . PRO A 1 280 ? 9.860 17.377 -2.370 1.00 81.62 280 PRO A O 1
ATOM 2219 N N . GLN A 1 281 ? 9.233 16.263 -0.535 1.00 86.06 281 GLN A N 1
ATOM 2220 C CA . GLN A 1 281 ? 7.956 15.840 -1.096 1.00 86.06 281 GLN A CA 1
ATOM 2221 C C . GLN A 1 281 ? 7.005 17.020 -1.292 1.00 86.06 281 GLN A C 1
ATOM 2223 O O . GLN A 1 281 ? 6.256 17.026 -2.262 1.00 86.06 281 GLN A O 1
ATOM 2228 N N . LYS A 1 282 ? 7.038 18.034 -0.420 1.00 86.19 282 LYS A N 1
ATOM 2229 C CA . LYS A 1 282 ? 6.187 19.222 -0.566 1.00 86.19 282 LYS A CA 1
ATOM 2230 C C . LYS A 1 282 ? 6.485 19.966 -1.867 1.00 86.19 282 LYS A C 1
ATOM 2232 O O . LYS A 1 282 ? 5.555 20.299 -2.601 1.00 86.19 282 LYS A O 1
ATOM 2237 N N . ASP A 1 283 ? 7.766 20.181 -2.151 1.00 83.50 283 ASP A N 1
ATOM 2238 C CA . ASP A 1 283 ? 8.214 20.906 -3.342 1.00 83.50 283 ASP A CA 1
ATOM 2239 C C . ASP A 1 283 ? 7.890 20.118 -4.612 1.00 83.50 283 ASP A C 1
ATOM 2241 O O . ASP A 1 283 ? 7.338 20.669 -5.564 1.00 83.50 283 ASP A O 1
ATOM 2245 N N . LEU A 1 284 ? 8.113 18.798 -4.581 1.00 84.94 284 LEU A N 1
ATOM 2246 C CA . LEU A 1 284 ? 7.727 17.906 -5.671 1.00 84.94 284 LEU A CA 1
ATOM 2247 C C . LEU A 1 284 ? 6.218 17.956 -5.939 1.00 84.94 284 LEU A C 1
ATOM 2249 O O . LEU A 1 284 ? 5.804 18.074 -7.089 1.00 84.94 284 LEU A O 1
ATOM 2253 N N . ILE A 1 285 ? 5.388 17.885 -4.894 1.00 89.31 285 ILE A N 1
ATOM 2254 C CA . ILE A 1 285 ? 3.928 17.917 -5.038 1.00 89.31 285 ILE A CA 1
ATOM 2255 C C . ILE A 1 285 ? 3.477 19.243 -5.653 1.00 89.31 285 ILE A C 1
ATOM 2257 O O . ILE A 1 285 ? 2.679 19.214 -6.582 1.00 89.31 285 ILE A O 1
ATOM 2261 N N . ARG A 1 286 ? 3.994 20.385 -5.184 1.00 86.69 286 ARG A N 1
ATOM 2262 C CA . ARG A 1 286 ? 3.652 21.707 -5.739 1.00 86.69 286 ARG A CA 1
ATOM 2263 C C . ARG A 1 286 ? 4.093 21.862 -7.191 1.00 86.69 286 ARG A C 1
ATOM 2265 O O . ARG A 1 286 ? 3.356 22.432 -7.983 1.00 86.69 286 ARG A O 1
ATOM 2272 N N . GLY A 1 287 ? 5.263 21.327 -7.541 1.00 86.50 287 GLY A N 1
ATOM 2273 C CA . GLY A 1 287 ? 5.754 21.346 -8.918 1.00 86.50 287 GLY A CA 1
ATOM 2274 C C . GLY A 1 287 ? 4.929 20.472 -9.865 1.00 86.50 287 GLY A C 1
ATOM 2275 O O . GLY A 1 287 ? 4.808 20.797 -11.041 1.00 86.50 287 GLY A O 1
ATOM 2276 N N . ARG A 1 288 ? 4.353 19.369 -9.369 1.00 88.00 288 ARG A N 1
ATOM 2277 C CA . ARG A 1 288 ? 3.533 18.464 -10.190 1.00 88.00 288 ARG A CA 1
ATOM 2278 C C . ARG A 1 288 ? 2.056 18.828 -10.242 1.00 88.00 288 ARG A C 1
ATOM 2280 O O . ARG A 1 288 ? 1.425 18.636 -11.276 1.00 88.00 288 ARG A O 1
ATOM 2287 N N . PHE A 1 289 ? 1.523 19.306 -9.125 1.00 91.06 289 PHE A N 1
ATOM 2288 C CA . PHE A 1 289 ? 0.106 19.566 -8.901 1.00 91.06 289 PHE A CA 1
ATOM 2289 C C . PHE A 1 289 ? -0.053 20.950 -8.248 1.00 91.06 289 PHE A C 1
ATOM 2291 O O . PHE A 1 289 ? -0.251 21.027 -7.031 1.00 91.06 289 PHE A O 1
ATOM 2298 N N . PRO A 1 290 ? 0.065 22.045 -9.023 1.00 88.44 290 PRO A N 1
ATOM 2299 C CA . PRO A 1 290 ? 0.019 23.407 -8.486 1.00 88.44 290 PRO A CA 1
ATOM 2300 C C . PRO A 1 290 ? -1.252 23.699 -7.677 1.00 88.44 290 PRO A C 1
ATOM 2302 O O . PRO A 1 290 ? -1.168 24.291 -6.603 1.00 88.44 290 PRO A O 1
ATOM 2305 N N . ASP A 1 291 ? -2.395 23.172 -8.122 1.00 90.00 291 ASP A N 1
ATOM 2306 C CA . ASP A 1 291 ? -3.718 23.412 -7.521 1.00 90.00 291 ASP A CA 1
ATOM 2307 C C . ASP A 1 291 ? -4.096 22.395 -6.429 1.00 90.00 291 ASP A C 1
ATOM 2309 O O . ASP A 1 291 ? -5.262 22.215 -6.076 1.00 90.00 291 ASP A O 1
ATOM 2313 N N . THR A 1 292 ? -3.119 21.657 -5.897 1.00 91.56 292 THR A N 1
ATOM 2314 C CA . THR A 1 292 ? -3.385 20.602 -4.915 1.00 91.56 292 THR A CA 1
ATOM 2315 C C . THR A 1 292 ? -3.928 21.156 -3.583 1.00 91.56 292 THR A C 1
ATOM 2317 O O . THR A 1 292 ? -3.275 21.984 -2.941 1.00 91.56 292 THR A O 1
ATOM 2320 N N . PRO A 1 293 ? -5.062 20.643 -3.064 1.00 89.88 293 PRO A N 1
ATOM 2321 C CA . PRO A 1 293 ? -5.648 21.120 -1.806 1.00 89.88 293 PRO A CA 1
ATOM 2322 C C . PRO A 1 293 ? -4.943 20.575 -0.549 1.00 89.88 293 PRO A C 1
ATOM 2324 O O . PRO A 1 293 ? -5.345 20.867 0.574 1.00 89.88 293 PRO A O 1
ATOM 2327 N N . LEU A 1 294 ? -3.893 19.758 -0.697 1.00 90.38 294 LEU A N 1
ATOM 2328 C CA . LEU A 1 294 ? -3.265 19.029 0.415 1.00 90.38 294 LEU A CA 1
ATOM 2329 C C . LEU A 1 294 ? -2.639 19.925 1.493 1.00 90.38 294 LEU A C 1
ATOM 2331 O O . LEU A 1 294 ? -2.469 19.485 2.631 1.00 90.38 294 LEU A O 1
ATOM 2335 N N . PHE A 1 295 ? -2.266 21.155 1.140 1.00 85.62 295 PHE A N 1
ATOM 2336 C CA . PHE A 1 295 ? -1.489 22.046 2.004 1.00 85.62 295 PHE A CA 1
ATOM 2337 C C . PHE A 1 295 ? -2.302 23.204 2.593 1.00 85.62 295 PHE A C 1
ATOM 2339 O O . PHE A 1 295 ? -1.706 24.186 3.024 1.00 85.62 295 PHE A O 1
ATOM 2346 N N . LEU A 1 296 ? -3.635 23.094 2.614 1.00 79.44 296 LEU A N 1
ATOM 2347 C CA . LEU A 1 296 ? -4.522 24.125 3.168 1.00 79.44 296 LEU A CA 1
ATOM 2348 C C . LEU A 1 296 ? -4.563 24.149 4.706 1.00 79.44 296 LEU A C 1
ATOM 2350 O O . LEU A 1 296 ? -4.961 25.150 5.287 1.00 79.44 296 LEU A O 1
ATOM 2354 N N . GLY A 1 297 ? -4.170 23.061 5.375 1.00 73.00 297 GLY A N 1
ATOM 2355 C CA . GLY A 1 297 ? -4.088 23.015 6.839 1.00 73.00 297 GLY A CA 1
ATOM 2356 C C . GLY A 1 297 ? -2.727 23.449 7.393 1.00 73.00 297 GLY A C 1
ATOM 2357 O O . GLY A 1 297 ? -1.742 23.559 6.665 1.00 73.00 297 GLY A O 1
ATOM 2358 N N . GLU A 1 298 ? -2.652 23.630 8.712 1.00 78.25 298 GLU A N 1
ATOM 2359 C CA . GLU A 1 298 ? -1.407 23.983 9.401 1.00 78.25 298 GLU A CA 1
ATOM 2360 C C . GLU A 1 298 ? -0.519 22.756 9.642 1.00 78.25 298 GLU A C 1
ATOM 2362 O O . GLU A 1 298 ? -0.919 21.802 10.317 1.00 78.25 298 GLU A O 1
ATOM 2367 N N . PHE A 1 299 ? 0.716 22.790 9.128 1.00 89.06 299 PHE A N 1
ATOM 2368 C CA . PHE A 1 299 ? 1.680 21.697 9.262 1.00 89.06 299 PHE A CA 1
ATOM 2369 C C . PHE A 1 299 ? 2.934 22.113 10.022 1.00 89.06 299 PHE A C 1
ATOM 2371 O O . PHE A 1 299 ? 3.549 23.135 9.731 1.00 89.06 299 PHE A O 1
ATOM 2378 N N . PHE A 1 300 ? 3.394 21.226 10.901 1.00 87.38 300 PHE A N 1
ATOM 2379 C CA . PHE A 1 300 ? 4.615 21.397 11.679 1.00 87.38 300 PHE A CA 1
ATOM 2380 C C . PHE A 1 300 ? 5.555 20.224 11.461 1.00 87.38 300 PHE A C 1
ATOM 2382 O O . PHE A 1 300 ? 5.127 19.074 11.316 1.00 87.38 300 PHE A O 1
ATOM 2389 N N . ARG A 1 301 ? 6.856 20.516 11.446 1.00 86.69 301 ARG A N 1
ATOM 2390 C CA . ARG A 1 301 ? 7.890 19.490 11.361 1.00 86.69 301 ARG A CA 1
ATOM 2391 C C . ARG A 1 301 ? 7.999 18.783 12.710 1.00 86.69 301 ARG A C 1
ATOM 2393 O O . ARG A 1 301 ? 8.345 19.395 13.712 1.00 86.69 301 ARG A O 1
ATOM 2400 N N . ASP A 1 302 ? 7.691 17.495 12.723 1.00 85.19 302 ASP A N 1
ATOM 2401 C CA . ASP A 1 302 ? 7.751 16.657 13.921 1.00 85.19 302 ASP A CA 1
ATOM 2402 C C . ASP A 1 302 ? 9.175 16.072 14.100 1.00 85.19 302 ASP A C 1
ATOM 2404 O O . ASP A 1 302 ? 10.032 16.185 13.219 1.00 85.19 302 ASP A O 1
ATOM 2408 N N . ALA A 1 303 ? 9.442 15.411 15.228 1.00 81.50 303 ALA A N 1
ATOM 2409 C CA . ALA A 1 303 ? 10.766 14.920 15.632 1.00 81.50 303 ALA A CA 1
ATOM 2410 C C . ALA A 1 303 ? 11.394 13.874 14.687 1.00 81.50 303 ALA A C 1
ATOM 2412 O O . ALA A 1 303 ? 12.604 13.661 14.708 1.00 81.50 303 ALA A O 1
ATOM 2413 N N . ASP A 1 304 ? 10.596 13.214 13.846 1.00 81.38 304 ASP A N 1
ATOM 2414 C CA . ASP A 1 304 ? 11.078 12.301 12.800 1.00 81.38 304 ASP A CA 1
ATOM 2415 C C . ASP A 1 304 ? 11.323 13.008 11.454 1.00 81.38 304 ASP A C 1
ATOM 2417 O O . ASP A 1 304 ? 11.488 12.352 10.427 1.00 81.38 304 ASP A O 1
ATOM 2421 N N . GLY A 1 305 ? 11.324 14.343 11.447 1.00 84.69 305 GLY A N 1
ATOM 2422 C CA . GLY A 1 305 ? 11.639 15.183 10.295 1.00 84.69 305 GLY A CA 1
ATOM 2423 C C . GLY A 1 305 ? 10.508 15.340 9.278 1.00 84.69 305 GLY A C 1
ATOM 2424 O O . GLY A 1 305 ? 10.683 16.098 8.323 1.00 84.69 305 GLY A O 1
ATOM 2425 N N . LYS A 1 306 ? 9.369 14.664 9.481 1.00 88.00 306 LYS A N 1
ATOM 2426 C CA . LYS A 1 306 ? 8.177 14.730 8.622 1.00 88.00 306 LYS A CA 1
ATOM 2427 C C . LYS A 1 306 ? 7.213 15.809 9.119 1.00 88.00 306 LYS A C 1
ATOM 2429 O O . LYS A 1 306 ? 7.031 15.977 10.325 1.00 88.00 306 LYS A O 1
ATOM 2434 N N . PHE A 1 307 ? 6.565 16.500 8.190 1.00 90.81 307 PHE A N 1
ATOM 2435 C CA . PHE A 1 307 ? 5.487 17.438 8.478 1.00 90.81 307 PHE A CA 1
ATOM 2436 C C . PHE A 1 307 ? 4.183 16.699 8.771 1.00 90.81 307 PHE A C 1
ATOM 2438 O O . PHE A 1 307 ? 3.886 15.695 8.123 1.00 90.81 307 PHE A O 1
ATOM 2445 N N . ARG A 1 308 ? 3.419 17.195 9.747 1.00 92.50 308 ARG A N 1
ATOM 2446 C CA . ARG A 1 308 ? 2.090 16.703 10.142 1.00 92.50 308 ARG A CA 1
ATOM 2447 C C . ARG A 1 308 ? 1.214 17.863 10.582 1.00 92.50 308 ARG A C 1
ATOM 2449 O O . ARG A 1 308 ? 1.744 18.891 10.995 1.00 92.50 308 ARG A O 1
ATOM 2456 N N . TYR A 1 309 ? -0.098 17.651 10.587 1.00 92.00 309 TYR A N 1
ATOM 2457 C CA . TYR A 1 309 ? -1.014 18.561 11.266 1.00 92.00 309 TYR A CA 1
ATOM 2458 C C . TYR A 1 309 ? -0.641 18.751 12.741 1.00 92.00 309 TYR A C 1
ATOM 2460 O O . TYR A 1 309 ? -0.084 17.842 13.383 1.00 92.00 309 TYR A O 1
ATOM 2468 N N . LEU A 1 310 ? -1.006 19.913 13.288 1.00 89.94 310 LEU A N 1
ATOM 2469 C CA . LEU A 1 310 ? -0.887 20.195 14.714 1.00 89.94 310 LEU A CA 1
ATOM 2470 C C . LEU A 1 310 ? -1.491 19.046 15.540 1.00 89.94 310 LEU A C 1
ATOM 2472 O O . LEU A 1 310 ? -2.507 18.446 15.180 1.00 89.94 310 LEU A O 1
ATOM 2476 N N . GLN A 1 311 ? -0.842 18.692 16.650 1.00 90.19 311 GLN A N 1
ATOM 2477 C CA . GLN A 1 311 ? -1.218 17.501 17.416 1.00 90.19 311 GLN A CA 1
ATOM 2478 C C . GLN A 1 311 ? -2.672 17.547 17.914 1.00 90.19 311 GLN A C 1
ATOM 2480 O O . GLN A 1 311 ? -3.352 16.525 17.900 1.00 90.19 311 GLN A O 1
ATOM 2485 N N . THR A 1 312 ? -3.153 18.720 18.329 1.00 89.75 312 THR A N 1
ATOM 2486 C CA . THR A 1 312 ? -4.538 18.934 18.776 1.00 89.75 312 THR A CA 1
ATOM 2487 C C . THR A 1 312 ? -5.544 18.681 17.656 1.00 89.75 312 THR A C 1
ATOM 2489 O O . THR A 1 312 ? -6.551 18.016 17.891 1.00 89.75 312 THR A O 1
ATOM 2492 N N . MET A 1 313 ? -5.237 19.111 16.427 1.00 91.75 313 MET A N 1
ATOM 2493 C CA . MET A 1 313 ? -6.062 18.821 15.252 1.00 91.75 313 MET A CA 1
ATOM 2494 C C . MET A 1 313 ? -6.129 17.320 14.985 1.00 91.75 313 MET A C 1
ATOM 2496 O O . MET A 1 313 ? -7.217 16.779 14.826 1.00 91.75 313 MET A O 1
ATOM 2500 N N . ARG A 1 314 ? -4.985 16.621 15.013 1.00 93.44 314 ARG A N 1
ATOM 2501 C CA . ARG A 1 314 ? -4.950 15.162 14.810 1.00 93.44 314 ARG A CA 1
ATOM 2502 C C . ARG A 1 314 ? -5.757 14.413 15.864 1.00 93.44 314 ARG A C 1
ATOM 2504 O O . ARG A 1 314 ? -6.527 13.534 15.502 1.00 93.44 314 ARG A O 1
ATOM 2511 N N . ILE A 1 315 ? -5.623 14.786 17.140 1.00 94.25 315 ILE A N 1
ATOM 2512 C CA . ILE A 1 315 ? -6.418 14.199 18.231 1.00 94.25 315 ILE A CA 1
ATOM 2513 C C . ILE A 1 315 ? -7.911 14.410 17.968 1.00 94.25 315 ILE A C 1
ATOM 2515 O O . ILE A 1 315 ? -8.660 13.442 17.993 1.00 94.25 315 ILE A O 1
ATOM 2519 N N . SER A 1 316 ? -8.336 15.639 17.655 1.00 94.50 316 SER A N 1
ATOM 2520 C CA . SER A 1 316 ? -9.742 15.943 17.352 1.00 94.50 316 SER A CA 1
ATOM 2521 C C . SER A 1 316 ? -10.263 15.118 16.169 1.00 94.50 316 SER A C 1
ATOM 2523 O O . SER A 1 316 ? -11.303 14.464 16.268 1.00 94.50 316 SER A O 1
ATOM 2525 N N . MET A 1 317 ? -9.496 15.064 15.075 1.00 95.75 317 MET A N 1
ATOM 2526 C CA . MET A 1 317 ? -9.851 14.299 13.879 1.00 95.75 317 MET A CA 1
ATOM 2527 C C . MET A 1 317 ? -9.999 12.807 14.171 1.00 95.75 317 MET A C 1
ATOM 2529 O O . MET A 1 317 ? -10.996 12.191 13.794 1.00 95.75 317 MET A O 1
ATOM 2533 N N . TYR A 1 318 ? -9.029 12.226 14.876 1.00 96.75 318 TYR A N 1
ATOM 2534 C CA . TYR A 1 318 ? -9.055 10.807 15.198 1.00 96.75 318 TYR A CA 1
ATOM 2535 C C . TYR A 1 318 ? -10.132 10.469 16.231 1.00 96.75 318 TYR A C 1
ATOM 2537 O O . TYR A 1 318 ? -10.752 9.423 16.104 1.00 96.75 318 TYR A O 1
ATOM 2545 N N . GLN A 1 319 ? -10.412 11.335 17.213 1.00 95.94 319 GLN A N 1
ATOM 2546 C CA . GLN A 1 319 ? -11.493 11.122 18.185 1.00 95.94 319 GLN A CA 1
ATOM 2547 C C . GLN A 1 319 ? -12.867 11.084 17.508 1.00 95.94 319 GLN A C 1
ATOM 2549 O O . GLN A 1 319 ? -13.697 10.249 17.868 1.00 95.94 319 GLN A O 1
ATOM 2554 N N . LYS A 1 320 ? -13.111 11.960 16.523 1.00 97.44 320 LYS A N 1
ATOM 2555 C CA . LYS A 1 320 ? -14.366 11.961 15.755 1.00 97.44 320 LYS A CA 1
ATOM 2556 C C . LYS A 1 320 ? -14.496 10.706 14.894 1.00 97.44 320 LYS A C 1
ATOM 2558 O O . LYS A 1 320 ? -15.488 9.999 15.023 1.00 97.44 320 LYS A O 1
ATOM 2563 N N . LEU A 1 321 ? -13.461 10.364 14.120 1.00 97.50 321 LEU A N 1
ATOM 2564 C CA . LEU A 1 321 ? -13.439 9.122 13.336 1.00 97.50 321 LEU A CA 1
ATOM 2565 C C . LEU A 1 321 ? -13.620 7.878 14.213 1.00 97.50 321 LEU A C 1
ATOM 2567 O O . LEU A 1 321 ? -14.425 7.013 13.886 1.00 97.50 321 LEU A O 1
ATOM 2571 N N . LEU A 1 322 ? -12.903 7.794 15.337 1.00 96.19 322 LEU A N 1
ATOM 2572 C CA . LEU A 1 322 ? -13.006 6.680 16.278 1.00 96.19 322 LEU A CA 1
ATOM 2573 C C . LEU A 1 322 ? -14.431 6.536 16.818 1.00 96.19 322 LEU A C 1
ATOM 2575 O O . LEU A 1 322 ? -14.920 5.416 16.931 1.00 96.19 322 LEU A O 1
ATOM 2579 N N . ARG A 1 323 ? -15.088 7.654 17.146 1.00 97.12 323 ARG A N 1
ATOM 2580 C CA . ARG A 1 323 ? -16.473 7.660 17.619 1.00 97.12 323 ARG A CA 1
ATOM 2581 C C . ARG A 1 323 ? -17.418 7.103 16.560 1.00 97.12 323 ARG A C 1
ATOM 2583 O O . ARG A 1 323 ? -18.083 6.118 16.842 1.00 97.12 323 ARG A O 1
ATOM 2590 N N . TRP A 1 324 ? -17.403 7.656 15.348 1.00 98.38 324 TRP A N 1
ATOM 2591 C CA . TRP A 1 324 ? -18.287 7.211 14.264 1.00 98.38 324 TRP A CA 1
ATOM 2592 C C . TRP A 1 324 ? -18.060 5.742 13.893 1.00 98.38 324 TRP A C 1
ATOM 2594 O O . TRP A 1 324 ? -19.008 4.994 13.680 1.00 98.38 324 TRP A O 1
ATOM 2604 N N . LEU A 1 325 ? -16.801 5.294 13.860 1.00 97.44 325 LEU A N 1
ATOM 2605 C CA . LEU A 1 325 ? -16.483 3.889 13.604 1.00 97.44 325 LEU A CA 1
ATOM 2606 C C . LEU A 1 325 ? -16.998 2.976 14.726 1.00 97.44 325 LEU A C 1
ATOM 2608 O O . LEU A 1 325 ? -17.519 1.906 14.442 1.00 97.44 325 LEU A O 1
ATOM 2612 N N . ARG A 1 326 ? -16.897 3.390 15.994 1.00 95.19 326 ARG A N 1
ATOM 2613 C CA . ARG A 1 326 ? -17.416 2.608 17.128 1.00 95.19 326 ARG A CA 1
ATOM 2614 C C . ARG A 1 326 ? -18.937 2.626 17.239 1.00 95.19 326 ARG A C 1
ATOM 2616 O O . ARG A 1 326 ? -19.497 1.652 17.726 1.00 95.19 326 ARG A O 1
ATOM 2623 N N . GLU A 1 327 ? -19.582 3.701 16.795 1.00 97.12 327 GLU A N 1
ATOM 2624 C CA . GLU A 1 327 ? -21.040 3.771 16.638 1.00 97.12 327 GLU A CA 1
ATOM 2625 C C . GLU A 1 327 ? -21.522 2.782 15.573 1.00 97.12 327 GLU A C 1
ATOM 2627 O O . GLU A 1 327 ? -22.548 2.138 15.765 1.00 97.12 327 GLU A O 1
ATOM 2632 N N . TRP A 1 328 ? -20.758 2.599 14.488 1.00 97.25 328 TRP A N 1
ATOM 2633 C CA . TRP A 1 328 ? -21.027 1.529 13.527 1.00 97.25 328 TRP A CA 1
ATOM 2634 C C . TRP A 1 328 ? -20.826 0.138 14.145 1.00 97.25 328 TRP A C 1
ATOM 2636 O O . TRP A 1 328 ? -21.705 -0.715 14.043 1.00 97.25 328 TRP A O 1
ATOM 2646 N N . SER A 1 329 ? -19.679 -0.117 14.776 1.00 95.81 329 SER A N 1
ATOM 2647 C CA . SER A 1 329 ? -19.451 -1.362 15.510 1.00 95.81 329 SER A CA 1
ATOM 2648 C C . SER A 1 329 ? -18.367 -1.198 16.571 1.00 95.81 329 SER A C 1
ATOM 2650 O O . SER A 1 329 ? -17.226 -0.824 16.286 1.00 95.81 329 SER A O 1
ATOM 2652 N N . SER A 1 330 ? -18.708 -1.540 17.814 1.00 92.31 330 SER A N 1
ATOM 2653 C CA . SER A 1 330 ? -17.799 -1.457 18.960 1.00 92.31 330 SER A CA 1
ATOM 2654 C C . SER A 1 330 ? -16.636 -2.452 18.903 1.00 92.31 330 SER A C 1
ATOM 2656 O O . SER A 1 330 ? -15.623 -2.227 19.564 1.00 92.31 330 SER A O 1
ATOM 2658 N N . ASP A 1 331 ? -16.767 -3.525 18.117 1.00 89.56 331 ASP A N 1
ATOM 2659 C CA . ASP A 1 331 ? -15.782 -4.611 18.010 1.00 89.56 331 ASP A CA 1
ATOM 2660 C C . ASP A 1 331 ? -14.679 -4.338 16.973 1.00 89.56 331 ASP A C 1
ATOM 2662 O O . ASP A 1 331 ? -13.720 -5.109 16.857 1.00 89.56 331 ASP A O 1
ATOM 2666 N N . LEU A 1 332 ? -14.777 -3.237 16.219 1.00 90.75 332 LEU A N 1
ATOM 2667 C CA . LEU A 1 332 ? -13.776 -2.876 15.219 1.00 90.75 332 LEU A CA 1
ATOM 2668 C C . LEU A 1 332 ? -12.417 -2.609 15.869 1.00 90.75 332 LEU A C 1
ATOM 2670 O O . LEU A 1 332 ? -12.247 -1.709 16.697 1.00 90.75 332 LEU A O 1
ATOM 2674 N N . PHE A 1 333 ? -11.406 -3.348 15.415 1.00 91.69 333 PHE A N 1
ATOM 2675 C CA . PHE A 1 333 ? -10.026 -3.078 15.791 1.00 91.69 333 PHE A CA 1
ATOM 2676 C C . PHE A 1 333 ? -9.466 -1.910 14.977 1.00 91.69 333 PHE A C 1
ATOM 2678 O O . PHE A 1 333 ? -9.314 -1.984 13.754 1.00 91.69 333 PHE A O 1
ATOM 2685 N N . ILE A 1 334 ? -9.148 -0.821 15.677 1.00 92.12 334 ILE A N 1
ATOM 2686 C CA . ILE A 1 334 ? -8.694 0.443 15.096 1.00 92.12 334 ILE A CA 1
ATOM 2687 C C . ILE A 1 334 ? -7.300 0.763 15.634 1.00 92.12 334 ILE A C 1
ATOM 2689 O O . ILE A 1 334 ? -7.074 0.713 16.842 1.00 92.12 334 ILE A O 1
ATOM 2693 N N . TYR A 1 335 ? -6.367 1.134 14.754 1.00 91.50 335 TYR A N 1
ATOM 2694 C CA . TYR A 1 335 ? -5.010 1.520 15.152 1.00 91.50 335 TYR A CA 1
ATOM 2695 C C . TYR A 1 335 ? -4.500 2.748 14.394 1.00 91.50 335 TYR A C 1
ATOM 2697 O O . TYR A 1 335 ? -4.885 2.994 13.250 1.00 91.50 335 TYR A O 1
ATOM 2705 N N . TYR A 1 336 ? -3.573 3.495 15.004 1.00 92.12 336 TYR A N 1
ATOM 2706 C CA . TYR A 1 336 ? -2.943 4.657 14.369 1.00 92.12 336 TYR A CA 1
ATOM 2707 C C . TYR A 1 336 ? -1.564 4.350 13.794 1.00 92.12 336 TYR A C 1
ATOM 2709 O O . TYR A 1 336 ? -0.644 3.943 14.507 1.00 92.12 336 TYR A O 1
ATOM 2717 N N . CYS A 1 337 ? -1.403 4.555 12.487 1.00 89.06 337 CYS A N 1
ATOM 2718 C CA . CYS A 1 337 ? -0.153 4.263 11.790 1.00 89.06 337 CYS A CA 1
ATOM 2719 C C . CYS A 1 337 ? 0.849 5.421 11.930 1.00 89.06 337 CYS A C 1
ATOM 2721 O O . CYS A 1 337 ? 0.519 6.577 11.675 1.00 89.06 337 CYS A O 1
ATOM 2723 N N . MET A 1 338 ? 2.100 5.109 12.303 1.00 87.69 338 MET A N 1
ATOM 2724 C CA . MET A 1 338 ? 3.202 6.081 12.440 1.00 87.69 338 MET A CA 1
ATOM 2725 C C . MET A 1 338 ? 2.870 7.281 13.346 1.00 87.69 338 MET A C 1
ATOM 2727 O O . MET A 1 338 ? 3.353 8.400 13.127 1.00 87.69 338 MET A O 1
ATOM 2731 N N . GLU A 1 339 ? 2.080 7.024 14.387 1.00 90.69 339 GLU A N 1
ATOM 2732 C CA . GLU A 1 339 ? 1.600 8.027 15.326 1.00 90.69 339 GLU A CA 1
ATOM 2733 C C . GLU A 1 339 ? 2.337 7.951 16.675 1.00 90.69 339 GLU A C 1
ATOM 2735 O O . GLU A 1 339 ? 2.879 6.913 17.070 1.00 90.69 339 GLU A O 1
ATOM 2740 N N . ASN A 1 340 ? 2.424 9.085 17.365 1.00 87.50 340 ASN A N 1
ATOM 2741 C CA . ASN A 1 340 ? 3.105 9.213 18.642 1.00 87.50 340 ASN A CA 1
ATOM 2742 C C . ASN A 1 340 ? 2.212 8.766 19.808 1.00 87.50 340 ASN A C 1
ATOM 2744 O O . ASN A 1 340 ? 0.985 8.833 19.746 1.00 87.50 340 ASN A O 1
ATOM 2748 N N . ARG A 1 341 ? 2.847 8.332 20.900 1.00 85.25 341 ARG A N 1
ATOM 2749 C CA . ARG A 1 341 ? 2.149 7.804 22.080 1.00 85.25 341 ARG A CA 1
ATOM 2750 C C . ARG A 1 341 ? 1.132 8.784 22.676 1.00 85.25 341 ARG A C 1
ATOM 2752 O O . ARG A 1 341 ? 0.053 8.364 23.066 1.00 85.25 341 ARG A O 1
ATOM 2759 N N . ARG A 1 342 ? 1.439 10.082 22.693 1.00 87.88 342 ARG A N 1
ATOM 2760 C CA . ARG A 1 342 ? 0.558 11.098 23.281 1.00 87.88 342 ARG A CA 1
ATOM 2761 C C . ARG A 1 342 ? -0.765 11.221 22.523 1.00 87.88 342 ARG A C 1
ATOM 2763 O O . ARG A 1 342 ? -1.807 11.395 23.144 1.00 87.88 342 ARG A O 1
ATOM 2770 N N . VAL A 1 343 ? -0.741 11.134 21.193 1.00 89.88 343 VAL A N 1
ATOM 2771 C CA . VAL A 1 343 ? -1.968 11.119 20.379 1.00 89.88 343 VAL A CA 1
ATOM 2772 C C . VAL A 1 343 ? -2.767 9.846 20.648 1.00 89.88 343 VAL A C 1
ATOM 2774 O O . VAL A 1 343 ? -3.980 9.930 20.824 1.00 89.88 343 VAL A O 1
ATOM 2777 N N . TRP A 1 344 ? -2.103 8.692 20.755 1.00 90.31 344 TRP A N 1
ATOM 2778 C CA . TRP A 1 344 ? -2.745 7.430 21.136 1.00 90.31 344 TRP A CA 1
ATOM 2779 C C . TRP A 1 344 ? -3.474 7.529 22.484 1.00 90.31 344 TRP A C 1
ATOM 2781 O O . TRP A 1 344 ? -4.677 7.287 22.537 1.00 90.31 344 TRP A O 1
ATOM 2791 N N . GLU A 1 345 ? -2.778 7.954 23.540 1.00 88.25 345 GLU A N 1
ATOM 2792 C CA . GLU A 1 345 ? -3.318 8.098 24.904 1.00 88.25 345 GLU A CA 1
ATOM 2793 C C . GLU A 1 345 ? -4.463 9.113 24.996 1.00 88.25 345 GLU A C 1
ATOM 2795 O O . GLU A 1 345 ? -5.386 8.942 25.781 1.00 88.25 345 GLU A O 1
ATOM 2800 N N . LYS A 1 346 ? -4.418 10.190 24.204 1.00 90.31 346 LYS A N 1
ATOM 2801 C CA . LYS A 1 346 ? -5.474 11.212 24.209 1.00 90.31 346 LYS A CA 1
ATOM 2802 C C . LYS A 1 346 ? -6.698 10.830 23.384 1.00 90.31 346 LYS A C 1
ATOM 2804 O O . LYS A 1 346 ? -7.752 11.435 23.563 1.00 90.31 346 LYS A O 1
ATOM 2809 N N . THR A 1 347 ? -6.571 9.870 22.477 1.00 88.44 347 THR A N 1
ATOM 2810 C CA . THR A 1 347 ? -7.672 9.476 21.593 1.00 88.44 347 THR A CA 1
ATOM 2811 C C . THR A 1 347 ? -8.370 8.211 22.084 1.00 88.44 347 THR A C 1
ATOM 2813 O O . THR A 1 347 ? -9.590 8.123 21.998 1.00 88.44 347 THR A O 1
ATOM 2816 N N . PHE A 1 348 ? -7.622 7.244 22.620 1.00 82.50 348 PHE A N 1
ATOM 2817 C CA . PHE A 1 348 ? -8.187 6.036 23.213 1.00 82.50 348 PHE A CA 1
ATOM 2818 C C . PHE A 1 348 ? -8.337 6.200 24.732 1.00 82.50 348 PHE A C 1
ATOM 2820 O O . PHE A 1 348 ? -7.333 6.452 25.393 1.00 82.50 348 PHE A O 1
ATOM 2827 N N . PRO A 1 349 ? -9.537 5.980 25.307 1.00 62.53 349 PRO A N 1
ATOM 2828 C CA . PRO A 1 349 ? -9.734 5.984 26.761 1.00 62.53 349 PRO A CA 1
ATOM 2829 C C . PRO A 1 349 ? -8.838 4.969 27.490 1.00 62.53 349 PRO A C 1
ATOM 2831 O O . PRO A 1 349 ? -8.341 5.253 28.570 1.00 62.53 349 PRO A O 1
ATOM 2834 N N . ASN A 1 350 ? -8.591 3.820 26.847 1.00 61.16 350 ASN A N 1
ATOM 2835 C CA . ASN A 1 350 ? -7.599 2.814 27.220 1.00 61.16 350 ASN A CA 1
ATOM 2836 C C . ASN A 1 350 ? -6.776 2.501 25.962 1.00 61.16 350 ASN A C 1
ATOM 2838 O O . ASN A 1 350 ? -7.267 1.769 25.097 1.00 61.16 350 ASN A O 1
ATOM 2842 N N . PRO A 1 351 ? -5.589 3.102 25.775 1.00 56.72 351 PRO A N 1
ATOM 2843 C CA . PRO A 1 351 ? -4.799 2.870 24.576 1.00 56.72 351 PRO A CA 1
ATOM 2844 C C . PRO A 1 351 ? -4.365 1.400 24.504 1.00 56.72 351 PRO A C 1
ATOM 2846 O O . PRO A 1 351 ? -3.858 0.878 25.502 1.00 56.72 351 PRO A O 1
ATOM 2849 N N . PRO A 1 352 ? -4.508 0.740 23.338 1.00 51.22 352 PRO A N 1
ATOM 2850 C CA . PRO A 1 352 ? -3.851 -0.530 23.071 1.00 51.22 352 PRO A CA 1
ATOM 2851 C C . PRO A 1 352 ? -2.396 -0.487 23.521 1.00 51.22 352 PRO A C 1
ATOM 2853 O O . PRO A 1 352 ? -1.650 0.433 23.166 1.00 51.22 352 PRO A O 1
ATOM 2856 N N . GLY A 1 353 ? -1.976 -1.467 24.322 1.00 45.94 353 GLY A N 1
ATOM 2857 C CA . GLY A 1 353 ? -0.573 -1.585 24.707 1.00 45.94 353 GLY A CA 1
ATOM 2858 C C . GLY A 1 353 ? 0.326 -1.631 23.457 1.00 45.94 353 GLY A C 1
ATOM 2859 O O . GLY A 1 353 ? -0.103 -2.121 22.412 1.00 45.94 353 GLY A O 1
ATOM 2860 N N . PRO A 1 354 ? 1.591 -1.173 23.526 1.00 38.88 354 PRO A N 1
ATOM 2861 C CA . PRO A 1 354 ? 2.492 -1.055 22.369 1.00 38.88 354 PRO A CA 1
ATOM 2862 C C . PRO A 1 354 ? 2.978 -2.400 21.795 1.00 38.88 354 PRO A C 1
ATOM 2864 O O . PRO A 1 354 ? 4.027 -2.483 21.165 1.00 38.88 354 PRO A O 1
ATOM 2867 N N . THR A 1 355 ? 2.242 -3.480 22.007 1.00 39.06 355 THR A N 1
ATOM 2868 C CA . THR A 1 355 ? 2.620 -4.829 21.615 1.00 39.06 355 THR A CA 1
ATOM 2869 C C . THR A 1 355 ? 1.399 -5.508 21.035 1.00 39.06 355 THR A C 1
ATOM 2871 O O . THR A 1 355 ? 0.451 -5.688 21.787 1.00 39.06 355 THR A O 1
ATOM 2874 N N . HIS A 1 356 ? 1.446 -5.852 19.740 1.00 44.38 356 HIS A N 1
ATOM 2875 C CA . HIS A 1 356 ? 1.062 -7.104 19.045 1.00 44.38 356 HIS A CA 1
ATOM 2876 C C . HIS A 1 356 ? -0.043 -8.052 19.586 1.00 44.38 356 HIS A C 1
ATOM 2878 O O . HIS A 1 356 ? -0.318 -9.076 18.962 1.00 44.38 356 HIS A O 1
ATOM 2884 N N . ARG A 1 357 ? -0.668 -7.787 20.731 1.00 37.59 357 ARG A N 1
ATOM 2885 C CA . ARG A 1 357 ? -1.634 -8.655 21.401 1.00 37.59 357 ARG A CA 1
ATOM 2886 C C . ARG A 1 357 ? -3.008 -8.564 20.752 1.00 37.59 357 ARG A C 1
ATOM 2888 O O . ARG A 1 357 ? -3.721 -9.555 20.765 1.00 37.59 357 ARG A O 1
ATOM 2895 N N . GLU A 1 358 ? -3.347 -7.449 20.112 1.00 41.44 358 GLU A N 1
ATOM 2896 C CA . GLU A 1 358 ? -4.692 -7.246 19.554 1.00 41.44 358 GLU A CA 1
ATOM 2897 C C . GLU A 1 358 ? -4.897 -7.933 18.195 1.00 41.44 358 GLU A C 1
ATOM 2899 O O . GLU A 1 358 ? -5.963 -8.492 17.953 1.00 41.44 358 GLU A O 1
ATOM 2904 N N . THR A 1 359 ? -3.851 -8.070 17.367 1.00 41.12 359 THR A N 1
ATOM 2905 C CA . THR A 1 359 ? -3.904 -8.953 16.182 1.00 41.12 359 THR A CA 1
ATOM 2906 C C . THR A 1 359 ? -4.046 -10.426 16.559 1.00 41.12 359 THR A C 1
ATOM 2908 O O . THR A 1 359 ? -4.644 -11.190 15.807 1.00 41.12 359 THR A O 1
ATOM 2911 N N . ARG A 1 360 ? -3.531 -10.831 17.730 1.00 35.88 360 ARG A N 1
ATOM 2912 C CA . ARG A 1 360 ? -3.679 -12.203 18.233 1.00 35.88 360 ARG A CA 1
ATOM 2913 C C . ARG A 1 360 ? -5.130 -12.471 18.636 1.00 35.88 360 ARG A C 1
ATOM 2915 O O . ARG A 1 360 ? -5.668 -13.485 18.224 1.00 35.88 360 ARG A O 1
ATOM 2922 N N . VAL A 1 361 ? -5.757 -11.540 19.364 1.00 36.88 361 VAL A N 1
ATOM 2923 C CA . VAL A 1 361 ? -7.129 -11.695 19.880 1.00 36.88 361 VAL A CA 1
ATOM 2924 C C . VAL A 1 361 ? -8.163 -11.737 18.755 1.00 36.88 361 VAL A C 1
ATOM 2926 O O . VAL A 1 361 ? -9.050 -12.577 18.814 1.00 36.88 361 VAL A O 1
ATOM 2929 N N . ASN A 1 362 ? -8.045 -10.917 17.705 1.00 37.75 362 ASN A N 1
ATOM 2930 C CA . ASN A 1 362 ? -9.054 -10.916 16.637 1.00 37.75 362 ASN A CA 1
ATOM 2931 C C . ASN A 1 362 ? -8.905 -12.066 15.635 1.00 37.75 362 ASN A C 1
ATOM 2933 O O . ASN A 1 362 ? -9.919 -12.577 15.165 1.00 37.75 362 ASN A O 1
ATOM 2937 N N . TRP A 1 363 ? -7.680 -12.517 15.338 1.00 41.06 363 TRP A N 1
ATOM 2938 C CA . TRP A 1 363 ? -7.501 -13.680 14.465 1.00 41.06 363 TRP A CA 1
ATOM 2939 C C . TRP A 1 363 ? -7.952 -14.972 15.155 1.00 41.06 363 TRP A C 1
ATOM 2941 O O . TRP A 1 363 ? -8.780 -15.671 14.585 1.00 41.06 363 TRP A O 1
ATOM 2951 N N . THR A 1 364 ? -7.527 -15.253 16.400 1.00 42.62 364 THR A N 1
ATOM 2952 C CA . THR A 1 364 ? -7.971 -16.474 17.107 1.00 42.62 364 THR A CA 1
ATOM 2953 C C . THR A 1 364 ? -9.467 -16.460 17.404 1.00 42.62 364 THR A C 1
ATOM 2955 O O . THR A 1 364 ? -10.123 -17.482 17.258 1.00 42.62 364 THR A O 1
ATOM 2958 N N . ARG A 1 365 ? -10.046 -15.312 17.781 1.00 39.34 365 ARG A N 1
ATOM 2959 C CA . ARG A 1 365 ? -11.479 -15.219 18.116 1.00 39.34 365 ARG A CA 1
ATOM 2960 C C . ARG A 1 365 ? -12.392 -15.425 16.903 1.00 39.34 365 ARG A C 1
ATOM 2962 O O . ARG A 1 365 ? -13.507 -15.904 17.082 1.00 39.34 365 ARG A O 1
ATOM 2969 N N . ASN A 1 366 ? -11.924 -15.114 15.691 1.00 38.84 366 ASN A N 1
ATOM 2970 C CA . ASN A 1 366 ? -12.686 -15.327 14.459 1.00 38.84 366 ASN A CA 1
ATOM 2971 C C . ASN A 1 366 ? -12.319 -16.623 13.716 1.00 38.84 366 ASN A C 1
ATOM 2973 O O . ASN A 1 366 ? -13.205 -17.194 13.088 1.00 38.84 366 ASN A O 1
ATOM 2977 N N . SER A 1 367 ? -11.087 -17.138 13.830 1.00 38.66 367 SER A N 1
ATOM 2978 C CA . SER A 1 367 ? -10.732 -18.476 13.325 1.00 38.66 367 SER A CA 1
ATOM 2979 C C . SER A 1 367 ? -11.329 -19.600 14.182 1.00 38.66 367 SER A C 1
ATOM 2981 O O . SER A 1 367 ? -11.683 -20.650 13.655 1.00 38.66 367 SER A O 1
ATOM 2983 N N . MET A 1 368 ? -11.551 -19.361 15.481 1.00 31.78 368 MET A N 1
ATOM 2984 C CA . MET A 1 368 ? -12.268 -20.295 16.363 1.00 31.78 368 MET A CA 1
ATOM 2985 C C . MET A 1 368 ? -13.793 -20.234 16.209 1.00 31.78 368 MET A C 1
ATOM 2987 O O . MET A 1 368 ? -14.472 -21.195 16.542 1.00 31.78 368 MET A O 1
ATOM 2991 N N . LYS A 1 369 ? -14.379 -19.169 15.642 1.00 35.34 369 LYS A N 1
ATOM 2992 C CA . LYS A 1 369 ? -15.816 -19.192 15.291 1.00 35.34 369 LYS A CA 1
ATOM 2993 C C . LYS A 1 369 ? -16.127 -20.133 14.121 1.00 35.34 369 LYS A C 1
ATOM 2995 O O . LYS A 1 369 ? -17.280 -20.506 13.945 1.00 35.34 369 LYS A O 1
ATOM 3000 N N . THR A 1 370 ? -15.114 -20.550 13.363 1.00 36.03 370 THR A N 1
ATOM 3001 C CA . THR A 1 370 ? -15.215 -21.607 12.343 1.00 36.03 370 THR A CA 1
ATOM 3002 C C . THR A 1 370 ? -14.862 -23.005 12.865 1.00 36.03 370 THR A C 1
ATOM 3004 O O . THR A 1 370 ? -14.973 -23.973 12.123 1.00 36.03 370 THR A O 1
ATOM 3007 N N . SER A 1 371 ? -14.489 -23.140 14.139 1.00 33.00 371 SER A N 1
ATOM 3008 C CA . SER A 1 371 ? -14.208 -24.425 14.784 1.00 33.00 371 SER A CA 1
ATOM 3009 C C . SER A 1 371 ? -14.635 -24.344 16.250 1.00 33.00 371 SER A C 1
ATOM 3011 O O . SER A 1 371 ? -13.865 -23.908 17.106 1.00 33.00 371 SER A O 1
ATOM 3013 N N . GLY A 1 372 ? -15.897 -24.684 16.517 1.00 31.23 372 GLY A N 1
ATOM 3014 C CA . GLY A 1 372 ? -16.471 -24.613 17.855 1.00 31.23 372 GLY A CA 1
ATOM 3015 C C . GLY A 1 372 ? -15.709 -25.480 18.849 1.00 31.23 372 GLY A C 1
ATOM 3016 O O . GLY A 1 372 ? -15.645 -26.688 18.665 1.00 31.23 372 GLY A O 1
ATOM 3017 N N . ASP A 1 373 ? -15.177 -24.859 19.900 1.00 27.67 373 ASP A N 1
ATOM 3018 C CA . ASP A 1 373 ? -15.087 -25.487 21.215 1.00 27.67 373 ASP A CA 1
ATOM 3019 C C . ASP A 1 373 ? -14.859 -24.434 22.313 1.00 27.67 373 ASP A C 1
ATOM 3021 O O . ASP A 1 373 ? -14.084 -23.487 22.155 1.00 27.67 373 ASP A O 1
ATOM 3025 N N . THR A 1 374 ? -15.567 -24.576 23.430 1.00 28.14 374 THR A N 1
ATOM 3026 C CA . THR A 1 374 ? -15.536 -23.668 24.588 1.00 28.14 374 THR A CA 1
ATOM 3027 C C . THR A 1 374 ? -15.084 -24.427 25.821 1.00 28.14 374 THR A C 1
ATOM 3029 O O . THR A 1 374 ? -15.735 -25.405 26.172 1.00 28.14 374 THR A O 1
ATOM 3032 N N . SER A 1 375 ? -14.074 -23.935 26.552 1.00 26.58 375 SER A N 1
ATOM 3033 C CA . SER A 1 375 ? -14.057 -23.926 28.033 1.00 26.58 375 SER A CA 1
ATOM 3034 C C . SER A 1 375 ? -12.710 -23.494 28.635 1.00 26.58 375 SER A C 1
ATOM 3036 O O . SER A 1 375 ? -11.644 -23.780 28.101 1.00 26.58 375 SER A O 1
ATOM 3038 N N . GLY A 1 376 ? -12.785 -22.848 29.809 1.00 27.36 376 GLY A N 1
ATOM 3039 C CA . GLY A 1 376 ? -11.773 -23.007 30.863 1.00 27.36 376 GLY A CA 1
ATOM 3040 C C . GLY A 1 376 ? -10.994 -21.763 31.300 1.00 27.36 376 GLY A C 1
ATOM 3041 O O . GLY A 1 376 ? -9.823 -21.614 30.966 1.00 27.36 376 GLY A O 1
ATOM 3042 N N . ALA A 1 377 ? -11.599 -20.913 32.136 1.00 27.83 377 ALA A N 1
ATOM 3043 C CA . ALA A 1 377 ? -10.889 -19.916 32.942 1.00 27.83 377 ALA A CA 1
ATOM 3044 C C . ALA A 1 377 ? -10.485 -20.522 34.302 1.00 27.83 377 ALA A C 1
ATOM 3046 O O . ALA A 1 377 ? -11.315 -21.130 34.973 1.00 27.83 377 ALA A O 1
ATOM 3047 N N . GLY A 1 378 ? -9.229 -20.329 34.720 1.00 27.12 378 GLY A N 1
ATOM 3048 C CA . GLY A 1 378 ? -8.692 -20.783 36.008 1.00 27.12 378 GLY A CA 1
ATOM 3049 C C . GLY A 1 378 ? -7.911 -19.678 36.726 1.00 27.12 378 GLY A C 1
ATOM 3050 O O . GLY A 1 378 ? -6.940 -19.138 36.200 1.00 27.12 378 GLY A O 1
ATOM 3051 N N . ASN A 1 379 ? -8.386 -19.346 37.925 1.00 28.19 379 ASN A N 1
ATOM 3052 C CA . ASN A 1 379 ? -7.971 -18.281 38.839 1.00 28.19 379 ASN A CA 1
ATOM 3053 C C . ASN A 1 379 ? -6.594 -18.561 39.494 1.00 28.19 379 ASN A C 1
ATOM 3055 O O . ASN A 1 379 ? -6.288 -19.712 39.798 1.00 28.19 379 ASN A O 1
ATOM 3059 N N . LYS A 1 380 ? -5.770 -17.533 39.764 1.00 31.33 380 LYS A N 1
ATOM 3060 C CA . LYS A 1 380 ? -4.518 -17.660 40.545 1.00 31.33 380 LYS A CA 1
ATOM 3061 C C . LYS A 1 380 ? -4.580 -16.792 41.802 1.00 31.33 380 LYS A C 1
ATOM 3063 O O . LYS A 1 380 ? -4.626 -15.569 41.710 1.00 31.33 380 LYS A O 1
ATOM 3068 N N . GLY A 1 381 ? -4.548 -17.453 42.960 1.00 29.12 381 GLY A N 1
ATOM 3069 C CA . GLY A 1 381 ? -4.468 -16.834 44.281 1.00 29.12 381 GLY A CA 1
ATOM 3070 C C . GLY A 1 381 ? -3.123 -16.153 44.547 1.00 29.12 381 GLY A C 1
ATOM 3071 O O . GLY A 1 381 ? -2.065 -16.595 44.098 1.00 29.12 381 GLY A O 1
ATOM 3072 N N . THR A 1 382 ? -3.190 -15.051 45.284 1.00 30.36 382 THR A N 1
ATOM 3073 C CA . THR A 1 382 ? -2.089 -14.182 45.700 1.00 30.36 382 THR A CA 1
ATOM 3074 C C . THR A 1 382 ? -1.492 -14.653 47.029 1.00 30.36 382 THR A C 1
ATOM 3076 O O . THR A 1 382 ? -2.172 -14.680 48.049 1.00 30.36 382 THR A O 1
ATOM 3079 N N . PHE A 1 383 ? -0.196 -14.980 47.041 1.00 33.09 383 PHE A N 1
ATOM 3080 C CA . PHE A 1 383 ? 0.565 -15.278 48.260 1.00 33.09 383 PHE A CA 1
ATOM 3081 C C . PHE A 1 383 ? 1.401 -14.046 48.639 1.00 33.09 383 PHE A C 1
ATOM 3083 O O . PHE A 1 383 ? 2.274 -13.625 47.879 1.00 33.09 383 PHE A O 1
ATOM 3090 N N . ARG A 1 384 ? 1.118 -13.429 49.791 1.00 35.81 384 ARG A N 1
ATOM 3091 C CA . ARG A 1 384 ? 1.825 -12.239 50.294 1.00 35.81 384 ARG A CA 1
ATOM 3092 C C . ARG A 1 384 ? 2.866 -12.700 51.324 1.00 35.81 384 ARG A C 1
ATOM 3094 O O . ARG A 1 384 ? 2.487 -13.161 52.394 1.00 35.81 384 ARG A O 1
ATOM 3101 N N . ARG A 1 385 ? 4.163 -12.611 51.003 1.00 48.22 385 ARG A N 1
ATOM 3102 C CA . ARG A 1 385 ? 5.268 -12.854 51.955 1.00 48.22 385 ARG A CA 1
ATOM 3103 C C . ARG A 1 385 ? 5.748 -11.538 52.570 1.00 48.22 385 ARG A C 1
ATOM 3105 O O . ARG A 1 385 ? 5.883 -10.535 51.873 1.00 48.22 385 ARG A O 1
ATOM 3112 N N . THR A 1 386 ? 5.981 -11.567 53.876 1.00 50.47 386 THR A N 1
ATOM 3113 C CA . THR A 1 386 ? 6.568 -10.505 54.697 1.00 50.47 386 THR A CA 1
ATOM 3114 C C . THR A 1 386 ? 8.078 -10.413 54.450 1.00 50.47 386 THR A C 1
ATOM 3116 O O . THR A 1 386 ? 8.776 -11.421 54.447 1.00 50.47 386 THR A O 1
ATOM 3119 N N . VAL A 1 387 ? 8.563 -9.194 54.203 1.00 58.00 387 VAL A N 1
ATOM 3120 C CA . VAL A 1 387 ? 9.956 -8.872 53.846 1.00 58.00 387 VAL A CA 1
ATOM 3121 C C . VAL A 1 387 ? 10.785 -8.754 55.129 1.00 58.00 387 VAL A C 1
ATOM 3123 O O . VAL A 1 387 ? 10.447 -7.964 56.011 1.00 58.00 387 VAL A O 1
ATOM 3126 N N . THR A 1 388 ? 11.851 -9.541 55.262 1.00 71.12 388 THR A N 1
ATOM 3127 C CA . THR A 1 388 ? 12.758 -9.521 56.424 1.00 71.12 388 THR A CA 1
ATOM 3128 C C . THR A 1 388 ? 13.852 -8.450 56.284 1.00 71.12 388 THR A C 1
ATOM 3130 O O . THR A 1 388 ? 14.080 -7.901 55.207 1.00 71.12 388 THR A O 1
ATOM 3133 N N . ARG A 1 389 ? 14.564 -8.117 57.376 1.00 58.28 389 ARG A N 1
ATOM 3134 C CA . ARG A 1 389 ? 15.612 -7.064 57.381 1.00 58.28 389 ARG A CA 1
ATOM 3135 C C . ARG A 1 389 ? 16.755 -7.351 56.390 1.00 58.28 389 ARG A C 1
ATOM 3137 O O . ARG A 1 389 ? 17.355 -6.412 55.874 1.00 58.28 389 ARG A O 1
ATOM 3144 N N . TRP A 1 390 ? 16.992 -8.625 56.076 1.00 62.09 390 TRP A N 1
ATOM 3145 C CA . TRP A 1 390 ? 17.943 -9.063 55.051 1.00 62.09 390 TRP A CA 1
ATOM 3146 C C . TRP A 1 390 ? 17.414 -8.870 53.625 1.00 62.09 390 TRP A C 1
ATOM 3148 O O . TRP A 1 390 ? 18.173 -8.440 52.759 1.00 62.09 390 TRP A O 1
ATOM 3158 N N . ASP A 1 391 ? 16.112 -9.069 53.394 1.00 62.34 391 ASP A N 1
ATOM 3159 C CA . ASP A 1 391 ? 15.475 -8.786 52.100 1.00 62.34 391 ASP A CA 1
ATOM 3160 C C . ASP A 1 391 ? 15.533 -7.287 51.769 1.00 62.34 391 ASP A C 1
ATOM 3162 O O . ASP A 1 391 ? 15.749 -6.900 50.625 1.00 62.34 391 ASP A O 1
ATOM 3166 N N . MET A 1 392 ? 15.407 -6.424 52.779 1.00 68.50 392 MET A N 1
ATOM 3167 C CA . MET A 1 392 ? 15.523 -4.974 52.605 1.00 68.50 392 MET A CA 1
ATOM 3168 C C . MET A 1 392 ? 16.968 -4.537 52.310 1.00 68.50 392 MET A C 1
ATOM 3170 O O . MET A 1 392 ? 17.182 -3.681 51.452 1.00 68.50 392 MET A O 1
ATOM 3174 N N . GLY A 1 393 ? 17.963 -5.173 52.942 1.00 78.31 393 GLY A N 1
ATOM 3175 C CA . GLY A 1 393 ? 19.378 -4.986 52.599 1.00 78.31 393 GLY A CA 1
ATOM 3176 C C . GLY A 1 393 ? 19.703 -5.429 51.166 1.00 78.31 393 GLY A C 1
ATOM 3177 O O . GLY A 1 393 ? 20.367 -4.700 50.427 1.00 78.31 393 GLY A O 1
ATOM 3178 N N . LEU A 1 394 ? 19.159 -6.573 50.735 1.00 76.06 394 LEU A N 1
ATOM 3179 C CA . LEU A 1 394 ? 19.294 -7.081 49.366 1.00 76.06 394 LEU A CA 1
ATOM 3180 C C . LEU A 1 394 ? 18.624 -6.153 48.341 1.00 76.06 394 LEU A C 1
ATOM 3182 O O . LEU A 1 394 ? 19.196 -5.882 47.286 1.00 76.06 394 LEU A O 1
ATOM 3186 N N . LEU A 1 395 ? 17.437 -5.624 48.651 1.00 77.25 395 LEU A N 1
ATOM 3187 C CA . LEU A 1 395 ? 16.713 -4.700 47.774 1.00 77.25 395 LEU A CA 1
ATOM 3188 C C . LEU A 1 395 ? 17.450 -3.368 47.594 1.00 77.25 395 LEU A C 1
ATOM 3190 O O . LEU A 1 395 ? 17.487 -2.854 46.478 1.00 77.25 395 LEU A O 1
ATOM 3194 N N . ILE A 1 396 ? 18.080 -2.829 48.643 1.00 78.94 396 ILE A N 1
ATOM 3195 C CA . ILE A 1 396 ? 18.886 -1.599 48.549 1.00 78.94 396 ILE A CA 1
ATOM 3196 C C . ILE A 1 396 ? 20.148 -1.840 47.710 1.00 78.94 396 ILE A C 1
ATOM 3198 O O . ILE A 1 396 ? 20.496 -1.011 46.868 1.00 78.94 396 ILE A O 1
ATOM 3202 N N . PHE A 1 397 ? 20.800 -2.993 47.873 1.00 80.00 397 PHE A N 1
ATOM 3203 C CA . PHE A 1 397 ? 21.963 -3.364 47.066 1.00 80.00 397 PHE A CA 1
ATOM 3204 C C . PHE A 1 397 ? 21.603 -3.562 45.583 1.00 80.00 397 PHE A C 1
ATOM 3206 O O . PHE A 1 397 ? 22.279 -3.033 44.700 1.00 80.00 397 PHE A O 1
ATOM 3213 N N . LEU A 1 398 ? 20.486 -4.239 45.291 1.00 80.44 398 LEU A N 1
ATOM 3214 C CA . LEU A 1 398 ? 19.956 -4.386 43.931 1.00 80.44 398 LEU A CA 1
ATOM 3215 C C . LEU A 1 398 ? 19.498 -3.044 43.337 1.00 80.44 398 LEU A C 1
ATOM 3217 O O . LEU A 1 398 ? 19.685 -2.811 42.142 1.00 80.44 398 LEU A O 1
ATOM 3221 N N . ALA A 1 399 ? 18.954 -2.130 44.144 1.00 78.75 399 ALA A N 1
ATOM 3222 C CA . ALA A 1 399 ? 18.632 -0.765 43.725 1.00 78.75 399 ALA A CA 1
ATOM 3223 C C . ALA A 1 399 ? 19.899 0.031 43.357 1.00 78.75 399 ALA A C 1
ATOM 3225 O O . ALA A 1 399 ? 19.929 0.704 42.330 1.00 78.75 399 ALA A O 1
ATOM 3226 N N . PHE A 1 400 ? 20.983 -0.100 44.125 1.00 77.38 400 PHE A N 1
ATOM 3227 C CA . PHE A 1 400 ? 22.265 0.529 43.795 1.00 77.38 400 PHE A CA 1
ATOM 3228 C C . PHE A 1 400 ? 22.917 -0.077 42.549 1.00 77.38 400 PHE A C 1
ATOM 3230 O O . PHE A 1 400 ? 23.410 0.665 41.700 1.00 77.38 400 PHE A O 1
ATOM 3237 N N . LEU A 1 401 ? 22.859 -1.402 42.376 1.00 76.19 401 LEU A N 1
ATOM 3238 C CA . LEU A 1 401 ? 23.326 -2.071 41.158 1.00 76.19 401 LEU A CA 1
ATOM 3239 C C . LEU A 1 401 ? 22.497 -1.685 39.933 1.00 76.19 401 LEU A C 1
ATOM 3241 O O . LEU A 1 401 ? 23.055 -1.503 38.855 1.00 76.19 401 LEU A O 1
ATOM 3245 N N . THR A 1 402 ? 21.182 -1.518 40.076 1.00 70.94 402 THR A N 1
ATOM 3246 C CA . THR A 1 402 ? 20.316 -1.089 38.970 1.00 70.94 402 THR A CA 1
ATOM 3247 C C . THR A 1 402 ? 20.493 0.385 38.640 1.00 70.94 402 THR A C 1
ATOM 3249 O O . THR A 1 402 ? 20.546 0.706 37.460 1.00 70.94 402 THR A O 1
ATOM 3252 N N . VAL A 1 403 ? 20.667 1.278 39.619 1.00 74.06 403 VAL A N 1
ATOM 3253 C CA . VAL A 1 403 ? 20.996 2.694 39.375 1.00 74.06 403 VAL A CA 1
ATOM 3254 C C . VAL A 1 403 ? 22.397 2.832 38.779 1.00 74.06 403 VAL A C 1
ATOM 3256 O O . VAL A 1 403 ? 22.564 3.554 37.799 1.00 74.06 403 VAL A O 1
ATOM 3259 N N . GLY A 1 404 ? 23.379 2.084 39.288 1.00 72.06 404 GLY A N 1
ATOM 3260 C CA . GLY A 1 404 ? 24.734 2.011 38.740 1.00 72.06 404 GLY A CA 1
ATOM 3261 C C . GLY A 1 404 ? 24.757 1.445 37.320 1.00 72.06 404 GLY A C 1
ATOM 3262 O O . GLY A 1 404 ? 25.406 2.020 36.447 1.00 72.06 404 GLY A O 1
ATOM 3263 N N . SER A 1 405 ? 23.974 0.395 37.053 1.00 63.41 405 SER A N 1
ATOM 3264 C CA . SER A 1 405 ? 23.734 -0.166 35.718 1.00 63.41 405 SER A CA 1
ATOM 3265 C C . SER A 1 405 ? 23.034 0.842 34.807 1.00 63.41 405 SER A C 1
ATOM 3267 O O . SER A 1 405 ? 23.489 1.061 33.698 1.00 63.41 405 SER A O 1
ATOM 3269 N N . LEU A 1 406 ? 21.998 1.552 35.263 1.00 57.62 406 LEU A N 1
ATOM 3270 C CA . LEU A 1 406 ? 21.313 2.603 34.497 1.00 57.62 406 LEU A CA 1
ATOM 3271 C C . LEU A 1 406 ? 22.221 3.803 34.200 1.00 57.62 406 LEU A C 1
ATOM 3273 O O . LEU A 1 406 ? 22.093 4.414 33.137 1.00 57.62 406 LEU A O 1
ATOM 3277 N N . TYR A 1 407 ? 23.132 4.142 35.113 1.00 60.66 407 TYR A N 1
ATOM 3278 C CA . TYR A 1 407 ? 24.097 5.226 34.953 1.00 60.66 407 TYR A CA 1
ATOM 3279 C C . TYR A 1 407 ? 25.205 4.841 33.962 1.00 60.66 407 TYR A C 1
ATOM 3281 O O . TYR A 1 407 ? 25.472 5.580 33.014 1.00 60.66 407 TYR A O 1
ATOM 3289 N N . SER A 1 408 ? 25.758 3.631 34.077 1.00 52.19 408 SER A N 1
ATOM 3290 C CA . SER A 1 408 ? 26.724 3.085 33.110 1.00 52.19 408 SER A CA 1
ATOM 3291 C C . SER A 1 408 ? 26.088 2.798 31.736 1.00 52.19 408 SER A C 1
ATOM 3293 O O . SER A 1 408 ? 26.690 3.089 30.705 1.00 52.19 408 SER A O 1
ATOM 3295 N N . PHE A 1 409 ? 24.817 2.389 31.684 1.00 51.06 409 PHE A N 1
ATOM 3296 C CA . PHE A 1 409 ? 24.027 2.231 30.451 1.00 51.06 409 PHE A CA 1
ATOM 3297 C C . PHE A 1 409 ? 23.627 3.576 29.812 1.00 51.06 409 PHE A C 1
ATOM 3299 O O . PHE A 1 409 ? 23.326 3.635 28.617 1.00 51.06 409 PHE A O 1
ATOM 3306 N N . ARG A 1 410 ? 23.634 4.683 30.575 1.00 48.84 410 ARG A N 1
ATOM 3307 C CA . ARG A 1 410 ? 23.503 6.054 30.043 1.00 48.84 410 ARG A CA 1
ATOM 3308 C C . ARG A 1 410 ? 24.820 6.591 29.478 1.00 48.84 410 ARG A C 1
ATOM 3310 O O . ARG A 1 410 ? 24.768 7.298 28.475 1.00 48.84 410 ARG A O 1
ATOM 3317 N N . LEU A 1 411 ? 25.961 6.223 30.062 1.00 42.91 411 LEU A N 1
ATOM 3318 C CA . LEU A 1 411 ? 27.299 6.601 29.585 1.00 42.91 411 LEU A CA 1
ATOM 3319 C C . LEU A 1 411 ? 27.769 5.786 28.361 1.00 42.91 411 LEU A C 1
ATOM 3321 O O . LEU A 1 411 ? 28.570 6.281 27.575 1.00 42.91 411 LEU A O 1
ATOM 3325 N N . LEU A 1 412 ? 27.210 4.594 28.124 1.00 43.22 412 LEU A N 1
ATOM 3326 C CA . LEU A 1 412 ? 27.558 3.699 27.005 1.00 43.22 412 LEU A CA 1
ATOM 3327 C C . LEU A 1 412 ? 26.439 3.557 25.954 1.00 43.22 412 LEU A C 1
ATOM 3329 O O . LEU A 1 412 ? 26.105 2.455 25.518 1.00 43.22 412 LEU A O 1
ATOM 3333 N N . ARG A 1 413 ? 25.845 4.666 25.490 1.00 42.00 413 ARG A N 1
ATOM 3334 C CA . ARG A 1 413 ? 24.969 4.641 24.299 1.00 42.00 413 ARG A CA 1
ATOM 3335 C C . ARG A 1 413 ? 25.721 4.988 23.010 1.00 42.00 413 ARG A C 1
ATOM 3337 O O . ARG A 1 413 ? 25.884 6.170 22.706 1.00 42.00 413 ARG A O 1
ATOM 3344 N N . PRO A 1 414 ? 25.974 4.019 22.115 1.00 38.53 414 PRO A N 1
ATOM 3345 C CA . PRO A 1 414 ? 26.063 4.306 20.697 1.00 38.53 414 PRO A CA 1
ATOM 3346 C C . PRO A 1 414 ? 24.703 4.031 20.042 1.00 38.53 414 PRO A C 1
ATOM 3348 O O . PRO A 1 414 ? 24.319 2.897 19.779 1.00 38.53 414 PRO A O 1
ATOM 3351 N N . GLY A 1 415 ? 23.965 5.094 19.724 1.00 46.12 415 GLY A N 1
ATOM 3352 C CA . GLY A 1 415 ? 23.060 5.060 18.577 1.00 46.12 415 GLY A CA 1
ATOM 3353 C C . GLY A 1 415 ? 23.887 5.308 17.320 1.00 46.12 415 GLY A C 1
ATOM 3354 O O . GLY A 1 415 ? 23.980 6.452 16.882 1.00 46.12 415 GLY A O 1
ATOM 3355 N N . ALA A 1 416 ? 24.578 4.288 16.814 1.00 49.97 416 ALA A N 1
ATOM 3356 C CA . ALA A 1 416 ? 25.270 4.368 15.532 1.00 49.97 416 ALA A CA 1
ATOM 3357 C C . ALA A 1 416 ? 24.341 3.802 14.450 1.00 49.97 416 ALA A C 1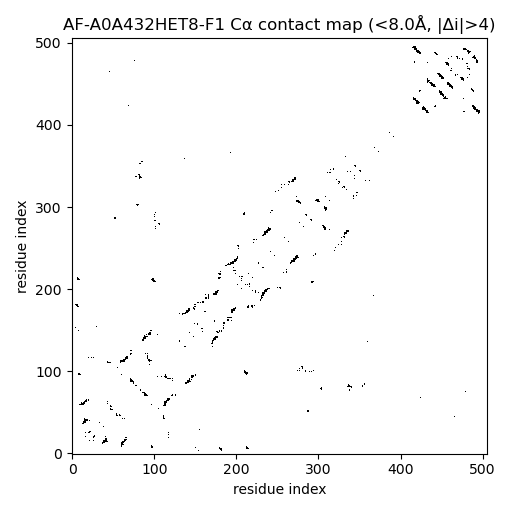
ATOM 3359 O O . ALA A 1 416 ? 23.984 2.622 14.468 1.00 49.97 416 ALA A O 1
ATOM 3360 N N . ASN A 1 417 ? 23.884 4.685 13.561 1.00 65.00 417 ASN A N 1
ATOM 3361 C CA . ASN A 1 417 ? 23.381 4.264 12.263 1.00 65.00 417 ASN A CA 1
ATOM 3362 C C . ASN A 1 417 ? 24.626 3.987 11.407 1.00 65.00 417 ASN A C 1
ATOM 3364 O O . ASN A 1 417 ? 25.475 4.871 11.273 1.00 65.00 417 ASN A O 1
ATOM 3368 N N . ASP A 1 418 ? 24.733 2.784 10.861 1.00 75.31 418 ASP A N 1
ATOM 3369 C CA . ASP A 1 418 ? 25.849 2.370 10.020 1.00 75.31 418 ASP A CA 1
ATOM 3370 C C . ASP A 1 418 ? 25.403 2.352 8.556 1.00 75.31 418 ASP A C 1
ATOM 3372 O O . ASP A 1 418 ? 24.280 1.964 8.220 1.00 75.31 418 ASP A O 1
ATOM 3376 N N . VAL A 1 419 ? 26.301 2.761 7.672 1.00 77.88 419 VAL A N 1
ATOM 3377 C CA . VAL A 1 419 ? 26.185 2.651 6.223 1.00 77.88 419 VAL A CA 1
ATOM 3378 C C . VAL A 1 419 ? 26.652 1.268 5.813 1.00 77.88 419 VAL A C 1
ATOM 3380 O O . VAL A 1 419 ? 27.818 0.914 5.968 1.00 77.88 419 VAL A O 1
ATOM 3383 N N . TRP A 1 420 ? 25.733 0.487 5.274 1.00 81.12 420 TRP A N 1
ATOM 3384 C CA . TRP A 1 420 ? 25.980 -0.824 4.706 1.00 81.12 420 TRP A CA 1
ATOM 3385 C C . TRP A 1 420 ? 26.206 -0.657 3.223 1.00 81.12 420 TRP A C 1
ATOM 3387 O O . TRP A 1 420 ? 25.346 -0.132 2.516 1.00 81.12 420 TRP A O 1
ATOM 3397 N N . ILE A 1 421 ? 27.354 -1.123 2.751 1.00 80.62 421 ILE A N 1
ATOM 3398 C CA . ILE A 1 421 ? 27.659 -1.101 1.330 1.00 80.62 421 ILE A CA 1
ATOM 3399 C C . ILE A 1 421 ? 27.763 -2.535 0.846 1.00 80.62 421 ILE A C 1
ATOM 3401 O O . ILE A 1 421 ? 28.540 -3.329 1.376 1.00 80.62 421 ILE A O 1
ATOM 3405 N N . SER A 1 422 ? 26.975 -2.870 -0.169 1.00 73.56 422 SER A N 1
ATOM 3406 C CA . SER A 1 422 ? 27.036 -4.165 -0.837 1.00 73.56 422 SER A CA 1
ATOM 3407 C C . SER A 1 422 ? 27.339 -3.996 -2.318 1.00 73.56 422 SER A C 1
ATOM 3409 O O . SER A 1 422 ? 26.885 -3.046 -2.958 1.00 73.56 422 SER A O 1
ATOM 3411 N N . VAL A 1 423 ? 28.125 -4.930 -2.846 1.00 71.69 423 VAL A N 1
ATOM 3412 C CA . VAL A 1 423 ? 28.466 -5.034 -4.266 1.00 71.69 423 VAL A CA 1
ATOM 3413 C C . VAL A 1 423 ? 28.064 -6.421 -4.721 1.00 71.69 423 VAL A C 1
ATOM 3415 O O . VAL A 1 423 ? 28.416 -7.409 -4.078 1.00 71.69 423 VAL A O 1
ATOM 3418 N N . ASN A 1 424 ? 27.307 -6.520 -5.813 1.00 63.56 424 ASN A N 1
ATOM 3419 C CA . ASN A 1 424 ? 26.805 -7.807 -6.305 1.00 63.56 424 ASN A CA 1
ATOM 3420 C C . ASN A 1 424 ? 26.015 -8.606 -5.241 1.00 63.56 424 ASN A C 1
ATOM 3422 O O . ASN A 1 424 ? 26.049 -9.831 -5.241 1.00 63.56 424 ASN A O 1
ATOM 3426 N N . GLY A 1 425 ? 25.324 -7.923 -4.321 1.00 46.59 425 GLY A N 1
ATOM 3427 C CA . GLY A 1 425 ? 24.554 -8.561 -3.244 1.00 46.59 425 GLY A CA 1
ATOM 3428 C C . GLY A 1 425 ? 25.391 -9.117 -2.084 1.00 46.59 425 GLY A C 1
ATOM 3429 O O . GLY A 1 425 ? 24.819 -9.595 -1.110 1.00 46.59 425 GLY A O 1
ATOM 3430 N N . ARG A 1 426 ? 26.726 -9.021 -2.138 1.00 60.78 426 ARG A N 1
ATOM 3431 C CA . ARG A 1 426 ? 27.612 -9.348 -1.014 1.00 60.78 426 ARG A CA 1
ATOM 3432 C C . ARG A 1 426 ? 27.962 -8.074 -0.257 1.00 60.78 426 ARG A C 1
ATOM 3434 O O . ARG A 1 426 ? 28.377 -7.085 -0.864 1.00 60.78 426 ARG A O 1
ATOM 3441 N N . THR A 1 427 ? 27.779 -8.081 1.061 1.00 72.81 427 THR A N 1
ATOM 3442 C CA . THR A 1 427 ? 28.179 -6.960 1.919 1.00 72.81 427 THR A CA 1
ATOM 3443 C C . THR A 1 427 ? 29.693 -6.802 1.858 1.00 72.81 427 THR A C 1
ATOM 3445 O O . THR A 1 427 ? 30.424 -7.708 2.244 1.00 72.81 427 THR A O 1
ATOM 3448 N N . LEU A 1 428 ? 30.150 -5.653 1.364 1.00 75.19 428 LEU A N 1
ATOM 3449 C CA . LEU A 1 428 ? 31.565 -5.293 1.323 1.00 75.19 428 LEU A CA 1
ATOM 3450 C C . LEU A 1 428 ? 32.039 -4.804 2.694 1.00 75.19 428 LEU A C 1
ATOM 3452 O O . LEU A 1 428 ? 33.150 -5.111 3.109 1.00 75.19 428 LEU A O 1
ATOM 3456 N N . GLY A 1 429 ? 31.193 -4.045 3.395 1.00 73.88 429 GLY A N 1
ATOM 3457 C CA . GLY A 1 429 ? 31.519 -3.516 4.713 1.00 73.88 429 GLY A CA 1
ATOM 3458 C C . GLY A 1 429 ? 30.416 -2.654 5.317 1.00 73.88 429 GLY A C 1
ATOM 3459 O O . GLY A 1 429 ? 29.426 -2.311 4.661 1.00 73.88 429 GLY A O 1
ATOM 3460 N N . PHE A 1 430 ? 30.617 -2.312 6.586 1.00 82.88 430 PHE A N 1
ATOM 3461 C CA . PHE A 1 430 ? 29.792 -1.397 7.365 1.00 82.88 430 PHE A CA 1
ATOM 3462 C C . PHE A 1 430 ? 30.647 -0.217 7.832 1.00 82.88 430 PHE A C 1
ATOM 3464 O O . PHE A 1 430 ? 31.806 -0.387 8.211 1.00 82.88 430 PHE A O 1
ATOM 3471 N N . TYR A 1 431 ? 30.079 0.983 7.783 1.00 84.06 431 TYR A N 1
ATOM 3472 C CA . TYR A 1 431 ? 30.790 2.223 8.079 1.00 84.06 431 TYR A CA 1
ATOM 3473 C C . TYR A 1 431 ? 29.928 3.118 8.964 1.00 84.06 431 TYR A C 1
ATOM 3475 O O . TYR A 1 431 ? 28.767 3.356 8.651 1.00 84.06 431 TYR A O 1
ATOM 3483 N N . SER A 1 432 ? 30.480 3.625 10.061 1.00 81.12 432 SER A N 1
ATOM 3484 C CA . SER A 1 432 ? 29.748 4.498 10.982 1.00 81.12 432 SER A CA 1
ATOM 3485 C C . SER A 1 432 ? 29.381 5.821 10.307 1.00 81.12 432 SER A C 1
ATOM 3487 O O . SER A 1 432 ? 30.250 6.485 9.748 1.00 81.12 432 SER A O 1
ATOM 3489 N N . LEU A 1 433 ? 28.121 6.266 10.411 1.00 79.44 433 LEU A N 1
ATOM 3490 C CA . LEU A 1 433 ? 27.733 7.614 9.957 1.00 79.44 433 LEU A CA 1
ATOM 3491 C C . LEU A 1 433 ? 28.361 8.745 10.782 1.00 79.44 433 LEU A C 1
ATOM 3493 O O . LEU A 1 433 ? 28.275 9.905 10.386 1.00 79.44 433 LEU A O 1
ATOM 3497 N N . LYS A 1 434 ? 28.940 8.436 11.947 1.00 79.25 434 LYS A N 1
ATOM 3498 C CA . LYS A 1 434 ? 29.612 9.432 12.793 1.00 79.25 434 LYS A CA 1
ATOM 3499 C C . LYS A 1 434 ? 31.017 9.772 12.303 1.00 79.25 434 LYS A C 1
ATOM 3501 O O . LYS A 1 434 ? 31.571 10.769 12.745 1.00 79.25 434 LYS A O 1
ATOM 3506 N N . GLU A 1 435 ? 31.590 8.935 11.447 1.00 81.75 435 GLU A N 1
ATOM 3507 C CA . GLU A 1 435 ? 32.938 9.114 10.925 1.00 81.75 435 GLU A CA 1
ATOM 3508 C C . GLU A 1 435 ? 32.868 9.733 9.534 1.00 81.75 435 GLU A C 1
ATOM 3510 O O . GLU A 1 435 ? 32.162 9.233 8.655 1.00 81.75 435 GLU A O 1
ATOM 3515 N N . GLU A 1 436 ? 33.625 10.804 9.312 1.00 87.44 436 GLU A N 1
ATOM 3516 C CA . GLU A 1 436 ? 33.817 11.311 7.961 1.00 87.44 436 GLU A CA 1
ATOM 3517 C C . GLU A 1 436 ? 34.697 10.353 7.175 1.00 87.44 436 GLU A C 1
ATOM 3519 O O . GLU A 1 436 ? 35.826 10.044 7.563 1.00 87.44 436 GLU A O 1
ATOM 3524 N N . LYS A 1 437 ? 34.173 9.847 6.060 1.00 88.88 437 LYS A N 1
ATOM 3525 C CA . LYS A 1 437 ? 34.878 8.823 5.295 1.00 88.88 437 LYS A CA 1
ATOM 3526 C C . LYS A 1 437 ? 34.524 8.875 3.828 1.00 88.88 437 LYS A C 1
ATOM 3528 O O . LYS A 1 437 ? 33.363 9.016 3.458 1.00 88.88 437 LYS A O 1
ATOM 3533 N N . THR A 1 438 ? 35.531 8.687 2.985 1.00 92.25 438 THR A N 1
ATOM 3534 C CA . THR A 1 438 ? 35.342 8.467 1.550 1.00 92.25 438 THR A CA 1
ATOM 3535 C C . THR A 1 438 ? 35.681 7.019 1.232 1.00 92.25 438 THR A C 1
ATOM 3537 O O . THR A 1 438 ? 36.773 6.545 1.530 1.00 92.25 438 THR A O 1
ATOM 3540 N N . ILE A 1 439 ? 34.727 6.302 0.652 1.00 92.00 439 ILE A N 1
ATOM 3541 C CA . ILE A 1 439 ? 34.786 4.863 0.419 1.00 92.00 439 ILE A CA 1
ATOM 3542 C C . ILE A 1 439 ? 34.720 4.641 -1.087 1.00 92.00 439 ILE A C 1
ATOM 3544 O O . ILE A 1 439 ? 33.757 5.034 -1.745 1.00 92.00 439 ILE A O 1
ATOM 3548 N N . ARG A 1 440 ? 35.757 4.016 -1.645 1.00 91.75 440 ARG A N 1
ATOM 3549 C CA . ARG A 1 440 ? 35.831 3.674 -3.068 1.00 91.75 440 ARG A CA 1
ATOM 3550 C C . ARG A 1 440 ? 35.446 2.217 -3.258 1.00 91.75 440 ARG A C 1
ATOM 3552 O O . ARG A 1 440 ? 36.048 1.329 -2.665 1.00 91.75 440 ARG A O 1
ATOM 3559 N N . VAL A 1 441 ? 34.444 1.980 -4.092 1.00 88.56 441 VAL A N 1
ATOM 3560 C CA . VAL A 1 441 ? 33.812 0.674 -4.258 1.00 88.56 441 VAL A CA 1
ATOM 3561 C C . VAL A 1 441 ? 33.857 0.277 -5.721 1.00 88.56 441 VAL A C 1
ATOM 3563 O O . VAL A 1 441 ? 33.259 0.935 -6.574 1.00 88.56 441 VAL A O 1
ATOM 3566 N N . LYS A 1 442 ? 34.587 -0.800 -6.018 1.00 87.31 442 LYS A N 1
ATOM 3567 C CA . LYS A 1 442 ? 34.726 -1.331 -7.375 1.00 87.31 442 LYS A CA 1
ATOM 3568 C C . LYS A 1 442 ? 33.511 -2.194 -7.711 1.00 87.31 442 LYS A C 1
ATOM 3570 O O . LYS A 1 442 ? 33.276 -3.206 -7.057 1.00 87.31 442 LYS A O 1
ATOM 3575 N N . GLY A 1 443 ? 32.747 -1.780 -8.715 1.00 83.50 443 GLY A N 1
ATOM 3576 C CA . GLY A 1 443 ? 31.653 -2.551 -9.297 1.00 83.50 443 GLY A CA 1
ATOM 3577 C C . GLY A 1 443 ? 31.975 -3.000 -10.729 1.00 83.50 443 GLY A C 1
ATOM 3578 O O . GLY A 1 443 ? 33.066 -2.719 -11.232 1.00 83.50 443 GLY A O 1
ATOM 3579 N N . PRO A 1 444 ? 31.046 -3.703 -11.400 1.00 68.75 444 PRO A N 1
ATOM 3580 C CA . PRO A 1 444 ? 31.284 -4.318 -12.709 1.00 68.75 444 PRO A CA 1
ATOM 3581 C C . PRO A 1 444 ? 31.582 -3.340 -13.845 1.00 68.75 444 PRO A C 1
ATOM 3583 O O . PRO A 1 444 ? 32.209 -3.732 -14.819 1.00 68.75 444 PRO A O 1
ATOM 3586 N N . ILE A 1 445 ? 31.140 -2.085 -13.735 1.00 75.00 445 ILE A N 1
ATOM 3587 C CA . ILE A 1 445 ? 31.348 -1.065 -14.774 1.00 75.00 445 ILE A CA 1
ATOM 3588 C C . ILE A 1 445 ? 32.305 0.051 -14.322 1.00 75.00 445 ILE A C 1
ATOM 3590 O O . ILE A 1 445 ? 32.430 1.062 -15.005 1.00 75.00 445 ILE A O 1
ATOM 3594 N N . GLY A 1 446 ? 32.958 -0.095 -13.161 1.00 85.88 446 GLY A N 1
ATOM 3595 C CA . GLY A 1 446 ? 33.971 0.839 -12.657 1.00 85.88 446 GLY A CA 1
ATOM 3596 C C . GLY A 1 446 ? 33.848 1.161 -11.164 1.00 85.88 446 GLY A C 1
ATOM 3597 O O . GLY A 1 446 ? 33.120 0.514 -10.410 1.00 85.88 446 GLY A O 1
ATOM 3598 N N . THR A 1 447 ? 34.562 2.190 -10.712 1.00 90.81 447 THR A N 1
ATOM 3599 C CA . THR A 1 447 ? 34.611 2.580 -9.292 1.00 90.81 447 THR A CA 1
ATOM 3600 C C . THR A 1 447 ? 33.548 3.623 -8.957 1.00 90.81 447 THR A C 1
ATOM 3602 O O . THR A 1 447 ? 33.434 4.644 -9.626 1.00 90.81 447 THR A O 1
ATOM 3605 N N . THR A 1 448 ? 32.764 3.376 -7.907 1.00 89.12 448 THR A N 1
ATOM 3606 C CA . THR A 1 448 ? 31.836 4.340 -7.291 1.00 89.12 448 THR A CA 1
ATOM 3607 C C . THR A 1 448 ? 32.427 4.862 -5.989 1.00 89.12 448 THR A C 1
ATOM 3609 O O . THR A 1 448 ? 32.984 4.092 -5.209 1.00 89.12 448 THR A O 1
ATOM 3612 N N . VAL A 1 449 ? 32.305 6.162 -5.753 1.00 92.50 449 VAL A N 1
ATOM 3613 C CA . VAL A 1 449 ? 32.786 6.846 -4.555 1.00 92.50 449 VAL A CA 1
ATOM 3614 C C . VAL A 1 449 ? 31.591 7.212 -3.689 1.00 92.50 449 VAL A C 1
ATOM 3616 O O . VAL A 1 449 ? 30.660 7.881 -4.136 1.00 92.50 449 VAL A O 1
ATOM 3619 N N . ILE A 1 450 ? 31.623 6.749 -2.447 1.00 92.19 450 ILE A N 1
ATOM 3620 C CA . ILE A 1 450 ? 30.610 7.007 -1.430 1.00 92.19 450 ILE A CA 1
ATOM 3621 C C . ILE A 1 450 ? 31.254 7.873 -0.359 1.00 92.19 450 ILE A C 1
ATOM 3623 O O . ILE A 1 450 ? 32.274 7.491 0.211 1.00 92.19 450 ILE A O 1
ATOM 3627 N N . ARG A 1 451 ? 30.668 9.031 -0.077 1.00 90.44 451 ARG A N 1
ATOM 3628 C CA . ARG A 1 451 ? 31.129 9.946 0.963 1.00 90.44 451 ARG A CA 1
ATOM 3629 C C . ARG A 1 451 ? 30.153 9.938 2.128 1.00 90.44 451 ARG A C 1
ATOM 3631 O O . ARG A 1 451 ? 28.954 10.124 1.941 1.00 90.44 451 ARG A O 1
ATOM 3638 N N . ILE A 1 452 ? 30.690 9.736 3.321 1.00 89.12 452 ILE A N 1
ATOM 3639 C CA . ILE A 1 452 ? 30.007 9.906 4.595 1.00 89.12 452 ILE A CA 1
ATOM 3640 C C . ILE A 1 452 ? 30.465 11.238 5.173 1.00 89.12 452 ILE A C 1
ATOM 3642 O O . ILE A 1 452 ? 31.665 11.467 5.319 1.00 89.12 452 ILE A O 1
ATOM 3646 N N . HIS A 1 453 ? 29.515 12.125 5.446 1.00 83.69 453 HIS A N 1
ATOM 3647 C CA . HIS A 1 453 ? 29.774 13.461 5.972 1.00 83.69 453 HIS A CA 1
ATOM 3648 C C . HIS A 1 453 ? 28.534 13.964 6.720 1.00 83.69 453 HIS A C 1
ATOM 3650 O O . HIS A 1 453 ? 27.410 13.731 6.273 1.00 83.69 453 HIS A O 1
ATOM 3656 N N . ASN A 1 454 ? 28.717 14.635 7.862 1.00 79.06 454 ASN A N 1
ATOM 3657 C CA . ASN A 1 454 ? 27.630 15.186 8.687 1.00 79.06 454 ASN A CA 1
ATOM 3658 C C . ASN A 1 454 ? 26.493 14.196 9.025 1.00 79.06 454 ASN A C 1
ATOM 3660 O O . ASN A 1 454 ? 25.315 14.560 9.029 1.00 79.06 454 ASN A O 1
ATOM 3664 N N . GLY A 1 455 ? 26.806 12.924 9.297 1.00 73.94 455 GLY A N 1
ATOM 3665 C CA . GLY A 1 455 ? 25.778 11.928 9.628 1.00 73.94 455 GLY A CA 1
ATOM 3666 C C . GLY A 1 455 ? 24.934 11.456 8.439 1.00 73.94 455 GLY A C 1
ATOM 3667 O O . GLY A 1 455 ? 23.880 10.845 8.640 1.00 73.94 455 GLY A O 1
ATOM 3668 N N . GLN A 1 456 ? 25.369 11.745 7.211 1.00 78.25 456 GLN A N 1
ATOM 3669 C CA . GLN A 1 456 ? 24.708 11.377 5.960 1.00 78.25 456 GLN A CA 1
ATOM 3670 C C . GLN A 1 456 ? 25.671 10.610 5.052 1.00 78.25 456 GLN A C 1
ATOM 3672 O O . GLN A 1 456 ? 26.886 10.772 5.154 1.00 78.25 456 GLN A O 1
ATOM 3677 N N . ALA A 1 457 ? 25.129 9.795 4.147 1.00 82.81 457 ALA A N 1
ATOM 3678 C CA . ALA A 1 457 ? 25.904 9.117 3.111 1.00 82.81 457 ALA A CA 1
ATOM 3679 C C . ALA A 1 457 ? 25.438 9.573 1.727 1.00 82.81 457 ALA A C 1
ATOM 3681 O O . ALA A 1 457 ? 24.240 9.626 1.477 1.00 82.81 457 ALA A O 1
ATOM 3682 N N . ALA A 1 458 ? 26.359 9.861 0.816 1.00 85.25 458 ALA A N 1
ATOM 3683 C CA . ALA A 1 458 ? 26.063 10.221 -0.569 1.00 85.25 458 ALA A CA 1
ATOM 3684 C C . ALA A 1 458 ? 26.963 9.427 -1.517 1.00 85.25 458 ALA A C 1
ATOM 3686 O O . ALA A 1 458 ? 28.132 9.202 -1.212 1.00 85.25 458 ALA A O 1
ATOM 3687 N N . ILE A 1 459 ? 26.459 9.034 -2.685 1.00 85.19 459 ILE A N 1
ATOM 3688 C CA . ILE A 1 459 ? 27.337 8.623 -3.786 1.00 85.19 459 ILE A CA 1
ATOM 3689 C C . ILE A 1 459 ? 27.790 9.901 -4.489 1.00 85.19 459 ILE A C 1
ATOM 3691 O O . ILE A 1 459 ? 26.976 10.574 -5.104 1.00 85.19 459 ILE A O 1
ATOM 3695 N N . THR A 1 460 ? 29.065 10.263 -4.384 1.00 88.06 460 THR A N 1
ATOM 3696 C CA . THR A 1 460 ? 29.600 11.492 -4.997 1.00 88.06 460 THR A CA 1
ATOM 3697 C C . THR A 1 460 ? 30.091 11.248 -6.412 1.00 88.06 460 THR A C 1
ATOM 3699 O O . THR A 1 460 ? 29.960 12.112 -7.267 1.00 88.06 460 THR A O 1
ATOM 3702 N N . GLU A 1 461 ? 30.601 10.047 -6.686 1.00 89.00 461 GLU A N 1
ATOM 3703 C CA . GLU A 1 461 ? 31.055 9.650 -8.016 1.00 89.00 461 GLU A CA 1
ATOM 3704 C C . GLU A 1 461 ? 30.596 8.226 -8.325 1.00 89.00 461 GLU A C 1
ATOM 3706 O O . GLU A 1 461 ? 30.488 7.373 -7.454 1.00 89.00 461 GLU A O 1
ATOM 3711 N N . ALA A 1 462 ? 30.300 7.946 -9.583 1.00 86.25 462 ALA A N 1
ATOM 3712 C CA . ALA A 1 462 ? 29.792 6.675 -10.068 1.00 86.25 462 ALA A CA 1
ATOM 3713 C C . ALA A 1 462 ? 30.169 6.584 -11.543 1.00 86.25 462 ALA A C 1
ATOM 3715 O O . ALA A 1 462 ? 30.076 7.599 -12.231 1.00 86.25 462 ALA A O 1
ATOM 3716 N N . PRO A 1 463 ? 30.565 5.416 -12.060 1.00 78.75 463 PRO A N 1
ATOM 3717 C CA . PRO A 1 463 ? 31.057 5.278 -13.430 1.00 78.75 463 PRO A CA 1
ATOM 3718 C C . PRO A 1 463 ? 29.916 5.261 -14.458 1.00 78.75 463 PRO A C 1
ATOM 3720 O O . PRO A 1 463 ? 30.135 5.548 -15.627 1.00 78.75 463 PRO A O 1
ATOM 3723 N N . CYS A 1 464 ? 28.675 5.007 -14.028 1.00 71.25 464 CYS A N 1
ATOM 3724 C CA . CYS A 1 464 ? 27.508 4.943 -14.906 1.00 71.25 464 CYS A CA 1
ATOM 3725 C C . CYS A 1 464 ? 27.263 6.270 -15.647 1.00 71.25 464 CYS A C 1
ATOM 3727 O O . CYS A 1 464 ? 27.479 7.344 -15.087 1.00 71.25 464 CYS A O 1
ATOM 3729 N N . ALA A 1 465 ? 26.786 6.208 -16.892 1.00 64.50 465 ALA A N 1
ATOM 3730 C CA . ALA A 1 465 ? 26.603 7.390 -17.742 1.00 64.50 465 ALA A CA 1
ATOM 3731 C C . ALA A 1 465 ? 25.658 8.441 -17.126 1.00 64.50 465 ALA A C 1
ATOM 3733 O O . ALA A 1 465 ? 25.906 9.637 -17.212 1.00 64.50 465 ALA A O 1
ATOM 3734 N N . HIS A 1 466 ? 24.594 7.997 -16.451 1.00 58.38 466 HIS A N 1
ATOM 3735 C CA . HIS A 1 466 ? 23.487 8.875 -16.047 1.00 58.38 466 HIS A CA 1
ATOM 3736 C C . HIS A 1 466 ? 23.582 9.435 -14.619 1.00 58.38 466 HIS A C 1
ATOM 3738 O O . HIS A 1 466 ? 22.800 10.315 -14.257 1.00 58.38 466 HIS A O 1
ATOM 3744 N N . LYS A 1 467 ? 24.527 8.939 -13.805 1.00 72.44 467 LYS A N 1
ATOM 3745 C CA . LYS A 1 467 ? 24.862 9.466 -12.465 1.00 72.44 467 LYS A CA 1
ATOM 3746 C C . LYS A 1 467 ? 23.659 9.624 -11.503 1.00 72.44 467 LYS A C 1
ATOM 3748 O O . LYS A 1 467 ? 23.703 10.444 -10.593 1.00 72.44 467 LYS A O 1
ATOM 3753 N N . PHE A 1 468 ? 22.587 8.837 -11.659 1.00 55.84 468 PHE A N 1
ATOM 3754 C CA . PHE A 1 468 ? 21.352 8.952 -10.856 1.00 55.84 468 PHE A CA 1
ATOM 3755 C C . PHE A 1 468 ? 21.576 8.916 -9.349 1.00 55.84 468 PHE A C 1
ATOM 3757 O O . PHE A 1 468 ? 21.045 9.739 -8.611 1.00 55.84 468 PHE A O 1
ATOM 3764 N N . CYS A 1 469 ? 22.408 7.979 -8.910 1.00 66.75 469 CYS A N 1
ATOM 3765 C CA . CYS A 1 469 ? 22.770 7.829 -7.513 1.00 66.75 469 CYS A CA 1
ATOM 3766 C C . CYS A 1 469 ? 23.514 9.051 -6.944 1.00 66.75 469 CYS A C 1
ATOM 3768 O O . CYS A 1 469 ? 23.472 9.249 -5.739 1.00 66.75 469 CYS A O 1
ATOM 3770 N N . GLN A 1 470 ? 24.149 9.875 -7.790 1.00 78.75 470 GLN A N 1
ATOM 3771 C CA . GLN A 1 470 ? 24.748 11.150 -7.375 1.00 78.75 470 GLN A CA 1
ATOM 3772 C C . GLN A 1 470 ? 23.713 12.264 -7.286 1.00 78.75 470 GLN A C 1
ATOM 3774 O O . GLN A 1 470 ? 23.687 13.014 -6.315 1.00 78.75 470 GLN A O 1
ATOM 3779 N N . LYS A 1 471 ? 22.816 12.341 -8.277 1.00 63.25 471 LYS A N 1
ATOM 3780 C CA . LYS A 1 471 ? 21.743 13.347 -8.326 1.00 63.25 471 LYS A CA 1
ATOM 3781 C C . LYS A 1 471 ? 20.758 13.229 -7.157 1.00 63.25 471 LYS A C 1
ATOM 3783 O O . LYS A 1 471 ? 20.100 14.205 -6.825 1.00 63.25 471 LYS A O 1
ATOM 3788 N N . MET A 1 472 ? 20.666 12.052 -6.536 1.00 64.94 472 MET A N 1
ATOM 3789 C CA . MET A 1 472 ? 19.843 11.797 -5.349 1.00 64.94 472 MET A CA 1
ATOM 3790 C C . MET A 1 472 ? 20.299 12.591 -4.111 1.00 64.94 472 MET A C 1
ATOM 3792 O O . MET A 1 472 ? 19.487 12.852 -3.226 1.00 64.94 472 MET A O 1
ATOM 3796 N N . GLY A 1 473 ? 21.573 12.990 -4.052 1.00 68.81 473 GLY A N 1
ATOM 3797 C CA . GLY A 1 473 ? 22.138 13.692 -2.904 1.00 68.81 473 GLY A CA 1
ATOM 3798 C C . GLY A 1 473 ? 22.299 12.810 -1.654 1.00 68.81 473 GLY A C 1
ATOM 3799 O O . GLY A 1 473 ? 22.164 11.585 -1.721 1.00 68.81 473 GLY A O 1
ATOM 3800 N N . PRO A 1 474 ? 22.640 13.411 -0.50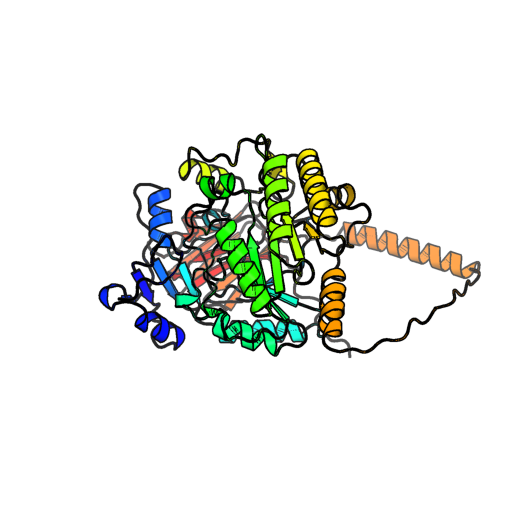1 1.00 75.56 474 PRO A N 1
ATOM 3801 C CA . PRO A 1 474 ? 22.907 12.671 0.727 1.00 75.56 474 PRO A CA 1
ATOM 3802 C C . PRO A 1 474 ? 21.644 12.039 1.316 1.00 75.56 474 PRO A C 1
ATOM 3804 O O . PRO A 1 474 ? 20.649 12.719 1.573 1.00 75.56 474 PRO A O 1
ATOM 3807 N N . ILE A 1 475 ? 21.702 10.744 1.619 1.00 67.25 475 ILE A N 1
ATOM 3808 C CA . ILE A 1 475 ? 20.657 10.062 2.375 1.00 67.25 475 ILE A CA 1
ATOM 3809 C C . ILE A 1 475 ? 20.887 10.219 3.889 1.00 67.25 475 ILE A C 1
ATOM 3811 O O . ILE A 1 475 ? 21.978 9.927 4.391 1.00 67.25 475 ILE A O 1
ATOM 3815 N N . PRO A 1 476 ? 19.871 10.669 4.653 1.00 60.19 476 PRO A N 1
ATOM 3816 C CA . PRO A 1 476 ? 19.960 10.766 6.103 1.00 60.19 476 PRO A CA 1
ATOM 3817 C C . PRO A 1 476 ? 19.782 9.401 6.771 1.00 60.19 476 PRO A C 1
ATOM 3819 O O . PRO A 1 476 ? 19.291 8.444 6.171 1.00 60.19 476 PRO A O 1
ATOM 3822 N N . ALA A 1 477 ? 20.123 9.363 8.057 1.00 55.75 477 ALA A N 1
ATOM 3823 C CA . ALA A 1 477 ? 20.430 8.182 8.856 1.00 55.75 477 ALA A CA 1
ATOM 3824 C C . ALA A 1 477 ? 19.340 7.092 9.043 1.00 55.75 477 ALA A C 1
ATOM 3826 O O . ALA A 1 477 ? 19.520 6.191 9.860 1.00 55.75 477 ALA A O 1
ATOM 3827 N N . HIS A 1 478 ? 18.202 7.140 8.348 1.00 53.12 478 HIS A N 1
ATOM 3828 C CA . HIS A 1 478 ? 17.070 6.246 8.608 1.00 53.12 478 HIS A CA 1
ATOM 3829 C C . HIS A 1 478 ? 16.455 5.668 7.332 1.00 53.12 478 HIS A C 1
ATOM 3831 O O . HIS A 1 478 ? 15.818 6.397 6.580 1.00 53.12 478 HIS A O 1
ATOM 3837 N N . GLY A 1 479 ? 16.592 4.347 7.146 1.00 47.62 479 GLY A N 1
ATOM 3838 C CA . GLY A 1 479 ? 15.775 3.543 6.224 1.00 47.62 479 GLY A CA 1
ATOM 3839 C C . GLY A 1 479 ? 15.882 3.917 4.747 1.00 47.62 479 GLY A C 1
ATOM 3840 O O . GLY A 1 479 ? 15.030 3.518 3.963 1.00 47.62 479 GLY A O 1
ATOM 3841 N N . ASN A 1 480 ? 16.888 4.701 4.370 1.00 58.84 480 ASN A N 1
ATOM 3842 C CA . ASN A 1 480 ? 17.099 5.142 3.001 1.00 58.84 480 ASN A CA 1
ATOM 3843 C C . ASN A 1 480 ? 18.117 4.233 2.317 1.00 58.84 480 ASN A C 1
ATOM 3845 O O . ASN A 1 480 ? 19.109 3.817 2.926 1.00 58.84 480 ASN A O 1
ATOM 3849 N N . VAL A 1 481 ? 17.864 3.954 1.041 1.00 64.12 481 VAL A N 1
ATOM 3850 C CA . VAL A 1 481 ? 18.735 3.153 0.185 1.00 64.12 481 VAL A CA 1
ATOM 3851 C C . VAL A 1 481 ? 19.120 3.998 -1.023 1.00 64.12 481 VAL A C 1
ATOM 3853 O O . VAL A 1 481 ? 18.248 4.535 -1.702 1.00 64.12 481 VAL A O 1
ATOM 3856 N N . MET A 1 482 ? 20.414 4.096 -1.319 1.00 75.31 482 MET A N 1
ATOM 3857 C CA . MET A 1 482 ? 20.895 4.535 -2.628 1.00 75.31 482 MET A CA 1
ATOM 3858 C C . MET A 1 482 ? 21.329 3.311 -3.420 1.00 75.31 482 MET A C 1
ATOM 3860 O O . MET A 1 482 ? 22.092 2.478 -2.930 1.00 75.31 482 MET A O 1
ATOM 3864 N N . ILE A 1 483 ? 20.871 3.210 -4.662 1.00 71.88 483 ILE A N 1
ATOM 3865 C CA . ILE A 1 483 ? 21.202 2.089 -5.538 1.00 71.88 483 ILE A CA 1
ATOM 3866 C C . ILE A 1 483 ? 21.864 2.640 -6.794 1.00 71.88 483 ILE A C 1
ATOM 3868 O O . ILE A 1 483 ? 21.282 3.439 -7.525 1.00 71.88 483 ILE A O 1
ATOM 3872 N N . CYS A 1 484 ? 23.081 2.186 -7.070 1.00 72.94 484 CYS A N 1
ATOM 3873 C CA . CYS A 1 484 ? 23.694 2.319 -8.381 1.00 72.94 484 CYS A CA 1
ATOM 3874 C C . CYS A 1 484 ? 23.441 1.023 -9.152 1.00 72.94 484 CYS A C 1
ATOM 3876 O O . CYS A 1 484 ? 24.253 0.100 -9.102 1.00 72.94 484 CYS A O 1
ATOM 3878 N N . ILE A 1 485 ? 22.299 0.953 -9.846 1.00 64.12 485 ILE A N 1
ATOM 3879 C CA . ILE A 1 485 ? 21.851 -0.258 -10.557 1.00 64.12 485 ILE A CA 1
ATOM 3880 C C . ILE A 1 485 ? 22.913 -0.740 -11.563 1.00 64.12 485 ILE A C 1
ATOM 3882 O O . ILE A 1 485 ? 23.331 -1.893 -11.448 1.00 64.12 485 ILE A O 1
ATOM 3886 N N . PRO A 1 486 ? 23.453 0.108 -12.470 1.00 65.75 486 PRO A N 1
ATOM 3887 C CA . PRO A 1 486 ? 24.402 -0.364 -13.481 1.00 65.75 486 PRO A CA 1
ATOM 3888 C C . PRO A 1 486 ? 25.728 -0.849 -12.883 1.00 65.75 486 PRO A C 1
ATOM 3890 O O . PRO A 1 486 ? 26.338 -1.773 -13.408 1.00 65.75 486 PRO A O 1
ATOM 3893 N N . ASN A 1 487 ? 26.160 -0.259 -11.759 1.00 75.00 487 ASN A N 1
ATOM 3894 C CA . ASN A 1 487 ? 27.385 -0.668 -11.069 1.00 75.00 487 ASN A CA 1
ATOM 3895 C C . ASN A 1 487 ? 27.154 -1.673 -9.936 1.00 75.00 487 ASN A C 1
ATOM 3897 O O . ASN A 1 487 ? 28.102 -2.043 -9.251 1.00 75.00 487 ASN A O 1
ATOM 3901 N N . ARG A 1 488 ? 25.913 -2.142 -9.761 1.00 71.25 488 ARG A N 1
ATOM 3902 C CA . ARG A 1 488 ? 25.516 -3.197 -8.818 1.00 71.25 488 ARG A CA 1
ATOM 3903 C C . ARG A 1 488 ? 25.926 -2.919 -7.371 1.00 71.25 488 ARG A C 1
ATOM 3905 O O . ARG A 1 488 ? 26.288 -3.842 -6.638 1.00 71.25 488 ARG A O 1
ATOM 3912 N N . ILE A 1 489 ? 25.866 -1.646 -6.982 1.00 78.69 489 ILE A N 1
ATOM 3913 C CA . ILE A 1 489 ? 26.195 -1.168 -5.637 1.00 78.69 489 ILE A CA 1
ATOM 3914 C C . ILE A 1 489 ? 24.920 -0.704 -4.948 1.00 78.69 489 ILE A C 1
ATOM 3916 O O . ILE A 1 489 ? 24.173 0.107 -5.497 1.00 78.69 489 ILE A O 1
ATOM 3920 N N . VAL A 1 490 ? 24.703 -1.189 -3.730 1.00 76.12 490 VAL A N 1
ATOM 3921 C CA . VAL A 1 490 ? 23.618 -0.749 -2.849 1.00 76.12 490 VAL A CA 1
ATOM 3922 C C . VAL A 1 490 ? 24.238 -0.173 -1.583 1.00 76.12 490 VAL A C 1
ATOM 3924 O O . VAL A 1 490 ? 25.053 -0.831 -0.936 1.00 76.12 490 VAL A O 1
ATOM 3927 N N . VAL A 1 491 ? 23.839 1.049 -1.243 1.00 80.69 491 VAL A N 1
ATOM 3928 C CA . VAL A 1 491 ? 24.209 1.760 -0.019 1.00 80.69 491 VAL A CA 1
ATOM 3929 C C . VAL A 1 491 ? 22.951 1.900 0.827 1.00 80.69 491 VAL A C 1
ATOM 3931 O O . VAL A 1 491 ? 22.018 2.594 0.437 1.00 80.69 491 VAL A O 1
ATOM 3934 N N . GLU A 1 492 ? 22.901 1.229 1.967 1.00 73.31 492 GLU A N 1
ATOM 3935 C CA . GLU A 1 492 ? 21.727 1.168 2.841 1.00 73.31 492 GLU A CA 1
ATOM 3936 C C . GLU A 1 492 ? 22.125 1.609 4.246 1.00 73.31 492 GLU A C 1
ATOM 3938 O O . GLU A 1 492 ? 23.129 1.150 4.777 1.00 73.31 492 GLU A O 1
ATOM 3943 N N . ILE A 1 493 ? 21.352 2.490 4.879 1.00 73.00 493 ILE A N 1
ATOM 3944 C CA . ILE A 1 493 ? 21.623 2.873 6.267 1.00 73.00 493 ILE A CA 1
ATOM 3945 C C . ILE A 1 493 ? 20.800 1.997 7.212 1.00 73.00 493 ILE A C 1
ATOM 3947 O O . ILE A 1 493 ? 19.567 2.058 7.205 1.00 73.00 493 ILE A O 1
ATOM 3951 N N . LYS A 1 494 ? 21.480 1.224 8.066 1.00 67.06 494 LYS A N 1
ATOM 3952 C CA . LYS A 1 494 ? 20.853 0.357 9.076 1.00 67.06 494 LYS A CA 1
ATOM 3953 C C . LYS A 1 494 ? 21.298 0.734 10.481 1.00 67.06 494 LYS A C 1
ATOM 3955 O O . LYS A 1 494 ? 22.406 1.207 10.701 1.00 67.06 494 LYS A O 1
ATOM 3960 N N . ASN A 1 495 ? 20.445 0.463 11.460 1.00 59.81 495 ASN A N 1
ATOM 3961 C CA . ASN A 1 495 ? 20.864 0.474 12.858 1.00 59.81 495 ASN A CA 1
ATOM 3962 C C . ASN A 1 495 ? 21.596 -0.830 13.181 1.00 59.81 495 ASN A C 1
ATOM 3964 O O . ASN A 1 495 ? 21.101 -1.904 12.848 1.00 59.81 495 ASN A O 1
ATOM 3968 N N . ARG A 1 496 ? 22.721 -0.746 13.900 1.00 47.94 496 ARG A N 1
ATOM 3969 C CA . ARG A 1 496 ? 23.514 -1.913 14.329 1.00 47.94 496 ARG A CA 1
ATOM 3970 C C . ARG A 1 496 ? 22.744 -2.915 15.211 1.00 47.94 496 ARG A C 1
ATOM 3972 O O . ARG A 1 496 ? 23.175 -4.052 15.374 1.00 47.94 496 ARG A O 1
ATOM 3979 N N . LYS A 1 497 ? 21.570 -2.552 15.747 1.00 43.09 497 LYS A N 1
ATOM 3980 C CA . LYS A 1 497 ? 20.695 -3.487 16.476 1.00 43.09 497 LYS A CA 1
ATOM 3981 C C . LYS A 1 497 ? 19.969 -4.442 15.521 1.00 43.09 497 LYS A C 1
ATOM 3983 O O . LYS A 1 497 ? 18.802 -4.246 15.199 1.00 43.09 497 LYS A O 1
ATOM 3988 N N . GLY A 1 498 ? 20.694 -5.476 15.106 1.00 37.09 498 GLY A N 1
ATOM 3989 C CA . GLY A 1 498 ? 20.177 -6.639 14.379 1.00 37.09 498 GLY A CA 1
ATOM 3990 C C . GLY A 1 498 ? 21.093 -7.871 14.402 1.00 37.09 498 GLY A C 1
ATOM 3991 O O . GLY A 1 498 ? 20.778 -8.857 13.753 1.00 37.09 498 GLY A O 1
ATOM 3992 N N . ARG A 1 499 ? 22.215 -7.834 15.130 1.00 31.33 499 ARG A N 1
ATOM 3993 C CA . ARG A 1 499 ? 23.106 -8.980 15.356 1.00 31.33 499 ARG A CA 1
ATOM 3994 C C . ARG A 1 499 ? 23.721 -8.842 16.745 1.00 31.33 499 ARG A C 1
ATOM 3996 O O . ARG A 1 499 ? 24.693 -8.120 16.896 1.00 31.33 499 ARG A O 1
ATOM 4003 N N . GLU A 1 500 ? 23.043 -9.410 17.739 1.00 29.44 500 GLU A N 1
ATOM 4004 C CA . GLU A 1 500 ? 23.568 -9.917 19.025 1.00 29.44 500 GLU A CA 1
ATOM 4005 C C . GLU A 1 500 ? 22.386 -10.207 19.966 1.00 29.44 500 GLU A C 1
ATOM 4007 O O . GLU A 1 500 ? 22.042 -9.456 20.875 1.00 29.44 500 GLU A O 1
ATOM 4012 N N . THR A 1 501 ? 21.671 -11.284 19.650 1.00 28.83 501 THR A N 1
ATOM 4013 C CA . THR A 1 501 ? 21.092 -12.250 20.604 1.00 28.83 501 THR A CA 1
ATOM 4014 C C . THR A 1 501 ? 20.770 -13.524 19.815 1.00 28.83 501 THR A C 1
ATOM 4016 O O . THR A 1 501 ? 19.681 -14.062 19.887 1.00 28.83 501 THR A O 1
ATOM 4019 N N . ASP A 1 502 ? 21.753 -13.964 19.023 1.00 32.81 502 ASP A N 1
ATOM 4020 C CA . ASP A 1 502 ? 21.837 -15.298 18.409 1.00 32.81 502 ASP A CA 1
ATOM 4021 C C . ASP A 1 502 ? 23.175 -15.928 18.838 1.00 32.81 502 ASP A C 1
ATOM 4023 O O . ASP A 1 502 ? 23.944 -16.456 18.038 1.00 32.81 502 ASP A O 1
ATOM 4027 N N . ALA A 1 503 ? 23.498 -15.793 20.125 1.00 27.41 503 ALA A N 1
ATOM 4028 C CA . ALA A 1 503 ? 24.528 -16.593 20.762 1.00 27.41 503 ALA A CA 1
ATOM 4029 C C . ALA A 1 503 ? 23.806 -17.670 21.567 1.00 27.41 503 ALA A C 1
ATOM 4031 O O . ALA A 1 503 ? 23.228 -17.408 22.618 1.00 27.41 503 ALA A O 1
ATOM 4032 N N . ILE A 1 504 ? 23.796 -18.852 20.962 1.00 33.88 504 ILE A N 1
ATOM 4033 C CA . ILE A 1 504 ? 23.728 -20.172 21.579 1.00 33.88 504 ILE A CA 1
ATOM 4034 C C . ILE A 1 504 ? 24.120 -20.103 23.061 1.00 33.88 504 ILE A C 1
ATOM 4036 O O . ILE A 1 504 ? 25.275 -19.827 23.382 1.00 33.88 504 ILE A O 1
ATOM 4040 N N . THR A 1 505 ? 23.192 -20.459 23.942 1.00 29.44 505 THR A N 1
ATOM 4041 C CA . THR A 1 505 ? 23.559 -21.084 25.211 1.00 29.44 505 THR A CA 1
ATOM 4042 C C . THR A 1 505 ? 22.774 -22.381 25.290 1.00 29.44 505 THR A C 1
ATOM 4044 O O . THR A 1 505 ? 21.562 -22.376 25.081 1.00 29.44 505 THR A O 1
ATOM 4047 N N . ARG A 1 506 ? 23.534 -23.464 25.460 1.00 29.53 506 ARG A N 1
ATOM 4048 C CA . ARG A 1 506 ? 23.107 -24.861 25.566 1.00 29.53 506 ARG A CA 1
ATOM 4049 C C . ARG A 1 506 ? 21.904 -25.084 26.472 1.00 29.53 506 ARG A C 1
ATOM 4051 O O . ARG A 1 506 ? 21.806 -24.361 27.488 1.00 29.53 506 ARG A O 1
#

Nearest PDB structures (foldseek):
  4fhe-assembly1_A  TM=8.947E-01  e=7.743E-26  Geobacillus thermodenitrificans NG80-2
  4fhd-assembly1_A  TM=8.924E-01  e=5.701E-25  Geobacillus thermodenitrificans NG80-2
  4k9r-assembly1_A  TM=8.660E-01  e=9.793E-26  Geobacillus thermodenitrificans NG80-2
  4fhg-assembly1_A  TM=8.838E-01  e=3.169E-25  Geobacillus thermodenitrificans NG80-2
  4rh1-assembly1_A  TM=8.723E-01  e=1.981E-25  Geobacillus thermodenitrificans NG80-2

Mean predicted aligned error: 14.03 Å